Protein AF-0000000072581058 (afdb_homodimer)

Structure (mmCIF, N/CA/C/O backbone):
data_AF-0000000072581058-model_v1
#
loop_
_entity.id
_entity.type
_entity.pdbx_description
1 polymer 'Abi-like protein'
#
loop_
_atom_site.group_PDB
_atom_site.id
_atom_site.type_symbol
_atom_site.label_atom_id
_atom_site.label_alt_id
_atom_site.label_comp_id
_atom_site.label_asym_id
_atom_site.label_entity_id
_atom_site.label_seq_id
_atom_site.pdbx_PDB_ins_code
_atom_site.Cartn_x
_atom_site.Cartn_y
_atom_site.Cartn_z
_atom_site.occupancy
_atom_site.B_iso_or_equiv
_atom_site.auth_seq_id
_atom_site.auth_comp_id
_atom_site.auth_asym_id
_atom_site.auth_atom_id
_atom_site.pdbx_PDB_model_num
ATOM 1 N N . MET A 1 1 ? 31.156 -28.547 -23.688 1 26.92 1 MET A N 1
ATOM 2 C CA . MET A 1 1 ? 30.922 -27.188 -23.188 1 26.92 1 MET A CA 1
ATOM 3 C C . MET A 1 1 ? 29.469 -26.781 -23.406 1 26.92 1 MET A C 1
ATOM 5 O O . MET A 1 1 ? 29.078 -26.438 -24.531 1 26.92 1 MET A O 1
ATOM 9 N N . ARG A 1 2 ? 28.469 -27.562 -23.031 1 32.19 2 ARG A N 1
ATOM 10 C CA . ARG A 1 2 ? 27.078 -27.562 -23.469 1 32.19 2 ARG A CA 1
ATOM 11 C C . ARG A 1 2 ? 26.453 -26.188 -23.297 1 32.19 2 ARG A C 1
ATOM 13 O O . ARG A 1 2 ? 26.562 -25.578 -22.219 1 32.19 2 ARG A O 1
ATOM 20 N N . HIS A 1 3 ? 26.469 -25.297 -24.266 1 32.03 3 HIS A N 1
ATOM 21 C CA . HIS A 1 3 ? 25.812 -24 -24.344 1 32.03 3 HIS A CA 1
ATOM 22 C C . HIS A 1 3 ? 24.406 -24.062 -23.766 1 32.03 3 HIS A C 1
ATOM 24 O O . HIS A 1 3 ? 23.531 -24.719 -24.328 1 32.03 3 HIS A O 1
ATOM 30 N N . THR A 1 4 ? 24.188 -24.328 -22.516 1 34.88 4 THR A N 1
ATOM 31 C CA . THR A 1 4 ? 22.844 -24.344 -21.938 1 34.88 4 THR A CA 1
ATOM 32 C C . THR A 1 4 ? 21.969 -23.25 -22.562 1 34.88 4 THR A C 1
ATOM 34 O O . THR A 1 4 ? 22.344 -22.078 -22.562 1 34.88 4 THR A O 1
ATOM 37 N N . ASN A 1 5 ? 21.438 -23.406 -23.75 1 36.16 5 ASN A N 1
ATOM 38 C CA . ASN A 1 5 ? 20.516 -22.562 -24.484 1 36.16 5 ASN A CA 1
ATOM 39 C C . ASN A 1 5 ? 19.656 -21.719 -23.547 1 36.16 5 ASN A C 1
ATOM 41 O O . ASN A 1 5 ? 18.875 -22.25 -22.766 1 36.16 5 ASN A O 1
ATOM 45 N N . SER A 1 6 ? 20.125 -20.781 -22.812 1 42.47 6 SER A N 1
ATOM 46 C CA . SER A 1 6 ? 19.438 -19.75 -22.047 1 42.47 6 SER A CA 1
ATOM 47 C C . SER A 1 6 ? 18.047 -19.469 -22.625 1 42.47 6 SER A C 1
ATOM 49 O O . SER A 1 6 ? 17.922 -18.875 -23.703 1 42.47 6 SER A O 1
ATOM 51 N N . VAL A 1 7 ? 17.297 -20.531 -23 1 48.22 7 VAL A N 1
ATOM 52 C CA . VAL A 1 7 ? 15.938 -20.516 -23.547 1 48.22 7 VAL A CA 1
ATOM 53 C C . VAL A 1 7 ? 15.227 -19.234 -23.109 1 48.22 7 VAL A C 1
ATOM 55 O O . VAL A 1 7 ? 15.266 -18.859 -21.938 1 48.22 7 VAL A O 1
ATOM 58 N N . ASP A 1 8 ? 15.008 -18.281 -24.016 1 64.06 8 ASP A N 1
ATOM 59 C CA . ASP A 1 8 ? 14.312 -17 -23.984 1 64.06 8 ASP A CA 1
ATOM 60 C C . ASP A 1 8 ? 12.969 -17.109 -23.266 1 64.06 8 ASP A C 1
ATOM 62 O O . ASP A 1 8 ? 12.008 -17.656 -23.844 1 64.06 8 ASP A O 1
ATOM 66 N N . ASN A 1 9 ? 12.953 -17.359 -22 1 86.5 9 ASN A N 1
ATOM 67 C CA . ASN A 1 9 ? 11.766 -17.641 -21.188 1 86.5 9 ASN A CA 1
ATOM 68 C C . ASN A 1 9 ? 10.93 -16.391 -20.969 1 86.5 9 ASN A C 1
ATOM 70 O O . ASN A 1 9 ? 10.133 -16.328 -20.031 1 86.5 9 ASN A O 1
ATOM 74 N N . ARG A 1 10 ? 11.094 -15.5 -21.953 1 91.62 10 ARG A N 1
ATOM 75 C CA . ARG A 1 10 ? 10.383 -14.234 -21.828 1 91.62 10 ARG A CA 1
ATOM 76 C C . ARG A 1 10 ? 8.875 -14.438 -21.984 1 91.62 10 ARG A C 1
ATOM 78 O O . ARG A 1 10 ? 8.086 -13.812 -21.281 1 91.62 10 ARG A O 1
ATOM 85 N N . ASP A 1 11 ? 8.594 -15.336 -22.828 1 93.38 11 ASP A N 1
ATOM 86 C CA . ASP A 1 11 ? 7.18 -15.625 -23.016 1 93.38 11 ASP A CA 1
ATOM 87 C C . ASP A 1 11 ? 6.551 -16.156 -21.719 1 93.38 11 ASP A C 1
ATOM 89 O O . ASP A 1 11 ? 5.465 -15.719 -21.344 1 93.38 11 ASP A O 1
ATOM 93 N N . PHE A 1 12 ? 7.305 -16.984 -21.172 1 94.44 12 PHE A N 1
ATOM 94 C CA . PHE A 1 12 ? 6.797 -17.594 -19.953 1 94.44 12 PHE A CA 1
ATOM 95 C C . PHE A 1 12 ? 6.652 -16.547 -18.844 1 94.44 12 PHE A C 1
ATOM 97 O O . PHE A 1 12 ? 5.648 -16.531 -18.141 1 94.44 12 PHE A O 1
ATOM 104 N N . ILE A 1 13 ? 7.637 -15.648 -18.703 1 95.81 13 ILE A N 1
ATOM 105 C CA . ILE A 1 13 ? 7.602 -14.594 -17.703 1 95.81 13 ILE A CA 1
ATOM 106 C C . ILE A 1 13 ? 6.422 -13.664 -17.969 1 95.81 13 ILE A C 1
ATOM 108 O O . ILE A 1 13 ? 5.652 -13.352 -17.062 1 95.81 13 ILE A O 1
ATOM 112 N N . ILE A 1 14 ? 6.266 -13.289 -19.172 1 96.38 14 ILE A N 1
ATOM 113 C CA . ILE A 1 14 ? 5.195 -12.383 -19.562 1 96.38 14 ILE A CA 1
ATOM 114 C C . ILE A 1 14 ? 3.842 -13.031 -19.297 1 96.38 14 ILE A C 1
ATOM 116 O O . ILE A 1 14 ? 2.941 -12.391 -18.734 1 96.38 14 ILE A O 1
ATOM 120 N N . ASP A 1 15 ? 3.725 -14.281 -19.609 1 95.12 15 ASP A N 1
ATOM 121 C CA . ASP A 1 15 ? 2.48 -15.008 -19.375 1 95.12 15 ASP A CA 1
ATOM 122 C C . ASP A 1 15 ? 2.184 -15.109 -17.875 1 95.12 15 ASP A C 1
ATOM 124 O O . ASP A 1 15 ? 1.026 -15.031 -17.453 1 95.12 15 ASP A O 1
ATOM 128 N N . SER A 1 16 ? 3.25 -15.305 -17.109 1 96.5 16 SER A N 1
ATOM 129 C CA . SER A 1 16 ? 3.092 -15.438 -15.664 1 96.5 16 SER A CA 1
ATOM 130 C C . SER A 1 16 ? 2.674 -14.117 -15.023 1 96.5 16 SER A C 1
ATOM 132 O O . SER A 1 16 ? 1.999 -14.109 -13.992 1 96.5 16 SER A O 1
ATOM 134 N N . LEU A 1 17 ? 3.053 -13 -15.594 1 95.62 17 LEU A N 1
ATOM 135 C CA . LEU A 1 17 ? 2.654 -11.68 -15.117 1 95.62 17 LEU A CA 1
ATOM 136 C C . LEU A 1 17 ? 1.229 -11.352 -15.547 1 95.62 17 LEU A C 1
ATOM 138 O O . LEU A 1 17 ? 0.526 -10.602 -14.867 1 95.62 17 LEU A O 1
ATOM 142 N N . GLY A 1 18 ? 0.875 -11.938 -16.641 1 93.38 18 GLY A N 1
ATOM 143 C CA . GLY A 1 18 ? -0.487 -11.766 -17.125 1 93.38 18 GLY A CA 1
ATOM 144 C C . GLY A 1 18 ? -0.589 -10.812 -18.297 1 93.38 18 GLY A C 1
ATOM 145 O O . GLY A 1 18 ? 0.103 -9.797 -18.344 1 93.38 18 GLY A O 1
ATOM 146 N N . ALA A 1 19 ? -1.51 -11.109 -19.156 1 89.81 19 ALA A N 1
ATOM 147 C CA . ALA A 1 19 ? -1.668 -10.359 -20.406 1 89.81 19 ALA A CA 1
ATOM 148 C C . ALA A 1 19 ? -2.102 -8.922 -20.125 1 89.81 19 ALA A C 1
ATOM 150 O O . ALA A 1 19 ? -1.534 -7.98 -20.688 1 89.81 19 ALA A O 1
ATOM 151 N N . ALA A 1 20 ? -3.059 -8.758 -19.312 1 87.5 20 ALA A N 1
ATOM 152 C CA . ALA A 1 20 ? -3.592 -7.426 -19.016 1 87.5 20 ALA A CA 1
ATOM 153 C C . ALA A 1 20 ? -2.51 -6.516 -18.438 1 87.5 20 ALA A C 1
ATOM 155 O O . ALA A 1 20 ? -2.436 -5.336 -18.781 1 87.5 20 ALA A O 1
ATOM 156 N N . ARG A 1 21 ? -1.708 -7.055 -17.641 1 90.62 21 ARG A N 1
ATOM 157 C CA . ARG A 1 21 ? -0.654 -6.289 -16.984 1 90.62 21 ARG A CA 1
ATOM 158 C C . ARG A 1 21 ? 0.451 -5.922 -17.969 1 90.62 21 ARG A C 1
ATOM 160 O O . ARG A 1 21 ? 1 -4.82 -17.906 1 90.62 21 ARG A O 1
ATOM 167 N N . MET A 1 22 ? 0.776 -6.832 -18.875 1 94.88 22 MET A N 1
ATOM 168 C CA . MET A 1 22 ? 1.931 -6.633 -19.75 1 94.88 22 MET A CA 1
ATOM 169 C C . MET A 1 22 ? 1.526 -5.922 -21.031 1 94.88 22 MET A C 1
ATOM 171 O O . MET A 1 22 ? 2.381 -5.43 -21.766 1 94.88 22 MET A O 1
ATOM 175 N N . GLU A 1 23 ? 0.244 -5.82 -21.234 1 93.62 23 GLU A N 1
ATOM 176 C CA . GLU A 1 23 ? -0.26 -5.262 -22.5 1 93.62 23 GLU A CA 1
ATOM 177 C C . GLU A 1 23 ? 0.266 -3.85 -22.719 1 93.62 23 GLU A C 1
ATOM 179 O O . GLU A 1 23 ? 0.777 -3.537 -23.797 1 93.62 23 GLU A O 1
ATOM 184 N N . PRO A 1 24 ? 0.223 -2.904 -21.766 1 93.12 24 PRO A N 1
ATOM 185 C CA . PRO A 1 24 ? 0.725 -1.553 -22.016 1 93.12 24 PRO A CA 1
ATOM 186 C C . PRO A 1 24 ? 2.209 -1.533 -22.391 1 93.12 24 PRO A C 1
ATOM 188 O O . PRO A 1 24 ? 2.635 -0.725 -23.219 1 93.12 24 PRO A O 1
ATOM 191 N N . TYR A 1 25 ? 2.949 -2.406 -21.844 1 96.5 25 TYR A N 1
ATOM 192 C CA . TYR A 1 25 ? 4.383 -2.455 -22.094 1 96.5 25 TYR A CA 1
ATOM 193 C C . TYR A 1 25 ? 4.668 -3.066 -23.469 1 96.5 25 TYR A C 1
ATOM 195 O O . TYR A 1 25 ? 5.555 -2.602 -24.188 1 96.5 25 TYR A O 1
ATOM 203 N N . LEU A 1 26 ? 3.91 -4.098 -23.797 1 96.75 26 LEU A N 1
ATOM 204 C CA . LEU A 1 26 ? 4.035 -4.691 -25.125 1 96.75 26 LEU A CA 1
ATOM 205 C C . LEU A 1 26 ? 3.625 -3.697 -26.203 1 96.75 26 LEU A C 1
ATOM 207 O O . LEU A 1 26 ? 4.293 -3.586 -27.234 1 96.75 26 LEU A O 1
ATOM 211 N N . ARG A 1 27 ? 2.609 -2.982 -25.906 1 95.44 27 ARG A N 1
ATOM 212 C CA . ARG A 1 27 ? 2.17 -1.962 -26.859 1 95.44 27 ARG A CA 1
ATOM 213 C C . ARG A 1 27 ? 3.229 -0.878 -27.031 1 95.44 27 ARG A C 1
ATOM 215 O O . ARG A 1 27 ? 3.537 -0.473 -28.156 1 95.44 27 ARG A O 1
ATOM 222 N N . ALA A 1 28 ? 3.82 -0.452 -25.969 1 95.81 28 ALA A N 1
ATOM 223 C CA . ALA A 1 28 ? 4.812 0.62 -25.984 1 95.81 28 ALA A CA 1
ATOM 224 C C . ALA A 1 28 ? 6.09 0.177 -26.688 1 95.81 28 ALA A C 1
ATOM 226 O O . ALA A 1 28 ? 6.891 1.012 -27.125 1 95.81 28 ALA A O 1
ATOM 227 N N . THR A 1 29 ? 6.238 -1.121 -26.828 1 97 29 THR A N 1
ATOM 228 C CA . THR A 1 29 ? 7.465 -1.637 -27.422 1 97 29 THR A CA 1
ATOM 229 C C . THR A 1 29 ? 7.164 -2.363 -28.734 1 97 29 THR A C 1
ATOM 231 O O . THR A 1 29 ? 7.984 -3.146 -29.219 1 97 29 THR A O 1
ATOM 234 N N . ASN A 1 30 ? 5.984 -2.213 -29.219 1 96.81 30 ASN A N 1
ATOM 235 C CA . ASN A 1 30 ? 5.543 -2.811 -30.469 1 96.81 30 ASN A CA 1
ATOM 236 C C . ASN A 1 30 ? 5.703 -4.328 -30.453 1 96.81 30 ASN A C 1
ATOM 238 O O . ASN A 1 30 ? 6.199 -4.914 -31.422 1 96.81 30 ASN A O 1
ATOM 242 N N . GLY A 1 31 ? 5.465 -4.863 -29.359 1 95.62 31 GLY A N 1
ATOM 243 C CA . GLY A 1 31 ? 5.41 -6.312 -29.234 1 95.62 31 GLY A CA 1
ATOM 244 C C . GLY A 1 31 ? 6.758 -6.938 -28.938 1 95.62 31 GLY A C 1
ATOM 245 O O . GLY A 1 31 ? 6.867 -8.156 -28.812 1 95.62 31 GLY A O 1
ATOM 246 N N . HIS A 1 32 ? 7.797 -6.133 -28.844 1 96.56 32 HIS A N 1
ATOM 247 C CA . HIS A 1 32 ? 9.117 -6.668 -28.531 1 96.56 32 HIS A CA 1
ATOM 248 C C . HIS A 1 32 ? 9.195 -7.105 -27.062 1 96.56 32 HIS A C 1
ATOM 250 O O . HIS A 1 32 ? 9.312 -6.266 -26.172 1 96.56 32 HIS A O 1
ATOM 256 N N . LYS A 1 33 ? 9.258 -8.352 -26.797 1 95.81 33 LYS A N 1
ATOM 257 C CA . LYS A 1 33 ? 9.078 -8.938 -25.469 1 95.81 33 LYS A CA 1
ATOM 258 C C . LYS A 1 33 ? 10.219 -8.547 -24.531 1 95.81 33 LYS A C 1
ATOM 260 O O . LYS A 1 33 ? 9.992 -8.219 -23.359 1 95.81 33 LYS A O 1
ATOM 265 N N . LYS A 1 34 ? 11.461 -8.594 -25.016 1 94.94 34 LYS A N 1
ATOM 266 C CA . LYS A 1 34 ? 12.602 -8.211 -24.188 1 94.94 34 LYS A CA 1
ATOM 267 C C . LYS A 1 34 ? 12.5 -6.754 -23.766 1 94.94 34 LYS A C 1
ATOM 269 O O . LYS A 1 34 ? 12.703 -6.43 -22.594 1 94.94 34 LYS A O 1
ATOM 274 N N . GLN A 1 35 ? 12.125 -5.902 -24.656 1 96.75 35 GLN A N 1
ATOM 275 C CA . GLN A 1 35 ? 11.984 -4.484 -24.344 1 96.75 35 GLN A CA 1
ATOM 276 C C . GLN A 1 35 ? 10.805 -4.238 -23.422 1 96.75 35 GLN A C 1
ATOM 278 O O . GLN A 1 35 ? 10.875 -3.381 -22.531 1 96.75 35 GLN A O 1
ATOM 283 N N . ALA A 1 36 ? 9.758 -5.016 -23.594 1 96.88 36 ALA A N 1
ATOM 284 C CA . ALA A 1 36 ? 8.586 -4.883 -22.734 1 96.88 36 ALA A CA 1
ATOM 285 C C . ALA A 1 36 ? 8.914 -5.246 -21.297 1 96.88 36 ALA A C 1
ATOM 287 O O . ALA A 1 36 ? 8.516 -4.543 -20.359 1 96.88 36 ALA A O 1
ATOM 288 N N . LEU A 1 37 ? 9.68 -6.289 -21.156 1 95.62 37 LEU A N 1
ATOM 289 C CA . LEU A 1 37 ? 10.055 -6.719 -19.812 1 95.62 37 LEU A CA 1
ATOM 290 C C . LEU A 1 37 ? 11 -5.711 -19.172 1 95.62 37 LEU A C 1
ATOM 292 O O . LEU A 1 37 ? 10.898 -5.441 -17.969 1 95.62 37 LEU A O 1
ATOM 296 N N . ASN A 1 38 ? 11.898 -5.145 -19.984 1 95.69 38 ASN A N 1
ATOM 297 C CA . ASN A 1 38 ? 12.781 -4.098 -19.469 1 95.69 38 ASN A CA 1
ATOM 298 C C . ASN A 1 38 ? 11.992 -2.861 -19.031 1 95.69 38 ASN A C 1
ATOM 300 O O . ASN A 1 38 ? 12.281 -2.264 -18 1 95.69 38 ASN A O 1
ATOM 304 N N . LEU A 1 39 ? 11.055 -2.566 -19.844 1 96.62 39 LEU A N 1
ATOM 305 C CA . LEU A 1 39 ? 10.203 -1.419 -19.531 1 96.62 39 LEU A CA 1
ATOM 306 C C . LEU A 1 39 ? 9.367 -1.677 -18.297 1 96.62 39 LEU A C 1
ATOM 308 O O . LEU A 1 39 ? 9.18 -0.779 -17.469 1 96.62 39 LEU A O 1
ATOM 312 N N . TYR A 1 40 ? 8.883 -2.842 -18.156 1 96.25 40 TYR A N 1
ATOM 313 C CA . TYR A 1 40 ? 8.133 -3.236 -16.969 1 96.25 40 TYR A CA 1
ATOM 314 C C . TYR A 1 40 ? 8.992 -3.137 -15.711 1 96.25 40 TYR A C 1
ATOM 316 O O . TYR A 1 40 ? 8.57 -2.584 -14.695 1 96.25 40 TYR A O 1
ATOM 324 N N . ARG A 1 41 ? 10.172 -3.602 -15.828 1 94 41 ARG A N 1
ATOM 325 C CA . ARG A 1 41 ? 11.117 -3.531 -14.719 1 94 41 ARG A CA 1
ATOM 326 C C . ARG A 1 41 ? 11.375 -2.084 -14.312 1 94 41 ARG A C 1
ATOM 328 O O . ARG A 1 41 ? 11.383 -1.762 -13.117 1 94 41 ARG A O 1
ATOM 335 N N . TRP A 1 42 ? 11.586 -1.301 -15.258 1 95.31 42 TRP A N 1
ATOM 336 C CA . TRP A 1 42 ? 11.773 0.126 -15.016 1 95.31 42 TRP A CA 1
ATOM 337 C C . TRP A 1 42 ? 10.555 0.722 -14.32 1 95.31 42 TRP A C 1
ATOM 339 O O . TRP A 1 42 ? 10.695 1.485 -13.359 1 95.31 42 TRP A O 1
ATOM 349 N N . SER A 1 43 ? 9.414 0.323 -14.773 1 95.25 43 SER A N 1
ATOM 350 C CA . SER A 1 43 ? 8.18 0.853 -14.211 1 95.25 43 SER A CA 1
ATOM 351 C C . SER A 1 43 ? 8.016 0.443 -12.75 1 95.25 43 SER A C 1
ATOM 353 O O . SER A 1 43 ? 7.531 1.226 -11.93 1 95.25 43 SER A O 1
ATOM 355 N N . VAL A 1 44 ? 8.391 -0.712 -12.445 1 93.88 44 VAL A N 1
ATOM 356 C CA . VAL A 1 44 ? 8.32 -1.209 -11.078 1 93.88 44 VAL A CA 1
ATOM 357 C C . VAL A 1 44 ? 9.258 -0.404 -10.188 1 93.88 44 VAL A C 1
ATOM 359 O O . VAL A 1 44 ? 8.891 -0.01 -9.078 1 93.88 44 VAL A O 1
ATOM 362 N N . ARG A 1 45 ? 10.414 -0.146 -10.695 1 92.81 45 ARG A N 1
ATOM 363 C CA . ARG A 1 45 ? 11.383 0.667 -9.961 1 92.81 45 ARG A CA 1
ATOM 364 C C . ARG A 1 45 ? 10.867 2.09 -9.773 1 92.81 45 ARG A C 1
ATOM 366 O O . ARG A 1 45 ? 11.031 2.676 -8.695 1 92.81 45 ARG A O 1
ATOM 373 N N . LEU A 1 46 ? 10.312 2.588 -10.789 1 94.62 46 LEU A N 1
ATOM 374 C CA . LEU A 1 46 ? 9.734 3.926 -10.719 1 94.62 46 LEU A CA 1
ATOM 375 C C . LEU A 1 46 ? 8.633 3.988 -9.672 1 94.62 46 LEU A C 1
ATOM 377 O O . LEU A 1 46 ? 8.578 4.926 -8.875 1 94.62 46 LEU A O 1
ATOM 381 N N . ALA A 1 47 ? 7.773 2.979 -9.688 1 93.88 47 ALA A N 1
ATOM 382 C CA . ALA A 1 47 ? 6.68 2.924 -8.719 1 93.88 47 ALA A CA 1
ATOM 383 C C . ALA A 1 47 ? 7.207 2.918 -7.289 1 93.88 47 ALA A C 1
ATOM 385 O O . ALA A 1 47 ? 6.668 3.605 -6.418 1 93.88 47 ALA A O 1
ATOM 386 N N . ALA A 1 48 ? 8.258 2.205 -7.066 1 91 48 ALA A N 1
ATOM 387 C CA . ALA A 1 48 ? 8.859 2.145 -5.738 1 91 48 ALA A CA 1
ATOM 388 C C . ALA A 1 48 ? 9.406 3.506 -5.324 1 91 48 ALA A C 1
ATOM 390 O O . ALA A 1 48 ? 9.211 3.939 -4.188 1 91 48 ALA A O 1
ATOM 391 N N . SER A 1 49 ? 10.102 4.125 -6.223 1 93 49 SER A N 1
ATOM 392 C CA . SER A 1 49 ? 10.664 5.441 -5.934 1 93 49 SER A CA 1
ATOM 393 C C . SER A 1 49 ? 9.57 6.465 -5.66 1 93 49 SER A C 1
ATOM 395 O O . SER A 1 49 ? 9.703 7.309 -4.773 1 93 49 SER A O 1
ATOM 397 N N . VAL A 1 50 ? 8.531 6.41 -6.438 1 95.12 50 VAL A N 1
ATOM 398 C CA . VAL A 1 50 ? 7.387 7.297 -6.242 1 95.12 50 VAL A CA 1
ATOM 399 C C . VAL A 1 50 ? 6.762 7.039 -4.875 1 95.12 50 VAL A C 1
ATOM 401 O O . VAL A 1 50 ? 6.383 7.98 -4.172 1 95.12 50 VAL A O 1
ATOM 404 N N . GLN A 1 51 ? 6.707 5.848 -4.504 1 91.88 51 GLN A N 1
ATOM 405 C CA . GLN A 1 51 ? 6.129 5.473 -3.215 1 91.88 51 GLN A CA 1
ATOM 406 C C . GLN A 1 51 ? 6.914 6.086 -2.061 1 91.88 51 GLN A C 1
ATOM 408 O O . GLN A 1 51 ? 6.336 6.445 -1.031 1 91.88 51 GLN A O 1
ATOM 413 N N . GLU A 1 52 ? 8.195 6.199 -2.188 1 92.44 52 GLU A N 1
ATOM 414 C CA . GLU A 1 52 ? 9.008 6.836 -1.157 1 92.44 52 GLU A CA 1
ATOM 415 C C . GLU A 1 52 ? 8.562 8.273 -0.908 1 92.44 52 GLU A C 1
ATOM 417 O O . GLU A 1 52 ? 8.352 8.672 0.238 1 92.44 52 GLU A O 1
ATOM 422 N N . VAL A 1 53 ? 8.391 8.945 -1.986 1 95.38 53 VAL A N 1
ATOM 423 C CA . VAL A 1 53 ? 8.016 10.352 -1.895 1 95.38 53 VAL A CA 1
ATOM 424 C C . VAL A 1 53 ? 6.59 10.469 -1.357 1 95.38 53 VAL A C 1
ATOM 426 O O . VAL A 1 53 ? 6.332 11.258 -0.444 1 95.38 53 VAL A O 1
ATOM 429 N N . LEU A 1 54 ? 5.746 9.656 -1.889 1 95.69 54 LEU A N 1
ATOM 430 C CA . LEU A 1 54 ? 4.348 9.719 -1.475 1 95.69 54 LEU A CA 1
ATOM 431 C C . LEU A 1 54 ? 4.195 9.297 -0.018 1 95.69 54 LEU A C 1
ATOM 433 O O . LEU A 1 54 ? 3.387 9.875 0.716 1 95.69 54 LEU A O 1
ATOM 437 N N . GLY A 1 55 ? 4.934 8.258 0.393 1 94.44 55 GLY A N 1
ATOM 438 C CA . GLY A 1 55 ? 4.879 7.816 1.776 1 94.44 55 GLY A CA 1
ATOM 439 C C . GLY A 1 55 ? 5.273 8.898 2.766 1 94.44 55 GLY A C 1
ATOM 440 O O . GLY A 1 55 ? 4.574 9.125 3.754 1 94.44 55 GLY A O 1
ATOM 441 N N . ILE A 1 56 ? 6.297 9.57 2.498 1 96.12 56 ILE A N 1
ATOM 442 C CA . ILE A 1 56 ? 6.758 10.633 3.381 1 96.12 56 ILE A CA 1
ATOM 443 C C . ILE A 1 56 ? 5.77 11.797 3.348 1 96.12 56 ILE A C 1
ATOM 445 O O . ILE A 1 56 ? 5.449 12.383 4.387 1 96.12 56 ILE A O 1
ATOM 449 N N . THR A 1 57 ? 5.316 12.125 2.129 1 97.69 57 THR A N 1
ATOM 450 C CA . THR A 1 57 ? 4.32 13.18 1.983 1 97.69 57 THR A CA 1
ATOM 451 C C . THR A 1 57 ? 3.094 12.883 2.84 1 97.69 57 THR A C 1
ATOM 453 O O . THR A 1 57 ? 2.586 13.773 3.531 1 97.69 57 THR A O 1
ATOM 456 N N . GLU A 1 58 ? 2.691 11.664 2.773 1 96.56 58 GLU A N 1
ATOM 457 C CA . GLU A 1 58 ? 1.525 11.258 3.553 1 96.56 58 GLU A CA 1
ATOM 458 C C . GLU A 1 58 ? 1.771 11.438 5.047 1 96.56 58 GLU A C 1
ATOM 460 O O . GLU A 1 58 ? 0.898 11.922 5.77 1 96.56 58 GLU A O 1
ATOM 465 N N . VAL A 1 59 ? 2.924 11.047 5.52 1 96.44 59 VAL A N 1
ATOM 466 C CA . VAL A 1 59 ? 3.271 11.148 6.934 1 96.44 59 VAL A CA 1
ATOM 467 C C . VAL A 1 59 ? 3.279 12.617 7.359 1 96.44 59 VAL A C 1
ATOM 469 O O . VAL A 1 59 ? 2.707 12.969 8.391 1 96.44 59 VAL A O 1
ATOM 472 N N . LEU A 1 60 ? 3.863 13.461 6.559 1 97.94 60 LEU A N 1
ATOM 473 C CA . LEU A 1 60 ? 3.947 14.883 6.875 1 97.94 60 LEU A CA 1
ATOM 474 C C . LEU A 1 60 ? 2.562 15.523 6.875 1 97.94 60 LEU A C 1
ATOM 476 O O . LEU A 1 60 ? 2.236 16.312 7.77 1 97.94 60 LEU A O 1
ATOM 480 N N . LEU A 1 61 ? 1.759 15.141 5.879 1 98.38 61 LEU A N 1
ATOM 481 C CA . LEU A 1 61 ? 0.396 15.648 5.77 1 98.38 61 LEU A CA 1
ATOM 482 C C . LEU A 1 61 ? -0.438 15.234 6.977 1 98.38 61 LEU A C 1
ATOM 484 O O . LEU A 1 61 ? -1.09 16.078 7.605 1 98.38 61 LEU A O 1
ATOM 488 N N . ARG A 1 62 ? -0.356 13.977 7.242 1 97 62 ARG A N 1
ATOM 489 C CA . ARG A 1 62 ? -1.106 13.406 8.352 1 97 62 ARG A CA 1
ATOM 490 C C . ARG A 1 62 ? -0.767 14.109 9.664 1 97 62 ARG A C 1
ATOM 492 O O . ARG A 1 62 ? -1.663 14.508 10.406 1 97 62 ARG A O 1
ATOM 499 N N . ASN A 1 63 ? 0.478 14.305 9.945 1 97.31 63 ASN A N 1
ATOM 500 C CA . ASN A 1 63 ? 0.903 14.891 11.211 1 97.31 63 ASN A CA 1
ATOM 501 C C . ASN A 1 63 ? 0.544 16.375 11.289 1 97.31 63 ASN A C 1
ATOM 503 O O . ASN A 1 63 ? 0.198 16.875 12.352 1 97.31 63 ASN A O 1
ATOM 507 N N . ALA A 1 64 ? 0.658 17.047 10.156 1 98.31 64 ALA A N 1
ATOM 508 C CA . ALA A 1 64 ? 0.304 18.453 10.125 1 98.31 64 ALA A CA 1
ATOM 509 C C . ALA A 1 64 ? -1.179 18.656 10.422 1 98.31 64 ALA A C 1
ATOM 511 O O . ALA A 1 64 ? -1.544 19.5 11.25 1 98.31 64 ALA A O 1
ATOM 512 N N . ILE A 1 65 ? -2.016 17.859 9.773 1 98.44 65 ILE A N 1
ATOM 513 C CA . ILE A 1 65 ? -3.455 18 9.961 1 98.44 65 ILE A CA 1
ATOM 514 C C . ILE A 1 65 ? -3.85 17.5 11.344 1 98.44 65 ILE A C 1
ATOM 516 O O . ILE A 1 65 ? -4.699 18.094 12.008 1 98.44 65 ILE A O 1
ATOM 520 N N . ASP A 1 66 ? -3.242 16.422 11.781 1 97.88 66 ASP A N 1
ATOM 521 C CA . ASP A 1 66 ? -3.518 15.859 13.094 1 97.88 66 ASP A CA 1
ATOM 522 C C . ASP A 1 66 ? -3.309 16.891 14.195 1 97.88 66 ASP A C 1
ATOM 524 O O . ASP A 1 66 ? -4.141 17.031 15.102 1 97.88 66 ASP A O 1
ATOM 528 N N . ARG A 1 67 ? -2.242 17.625 14.156 1 97.19 67 ARG A N 1
ATOM 529 C CA . ARG A 1 67 ? -1.928 18.641 15.156 1 97.19 67 ARG A CA 1
ATOM 530 C C . ARG A 1 67 ? -3.033 19.688 15.234 1 97.19 67 ARG A C 1
ATOM 532 O O . ARG A 1 67 ? -3.49 20.031 16.328 1 97.19 67 ARG A O 1
ATOM 539 N N . GLU A 1 68 ? -3.475 20.125 14.078 1 98.12 68 GLU A N 1
ATOM 540 C CA . GLU A 1 68 ? -4.48 21.188 14.039 1 98.12 68 GLU A CA 1
ATOM 541 C C . GLU A 1 68 ? -5.848 20.672 14.477 1 98.12 68 GLU A C 1
ATOM 543 O O . GLU A 1 68 ? -6.59 21.359 15.172 1 98.12 68 GLU A O 1
ATOM 548 N N . LEU A 1 69 ? -6.191 19.453 14.078 1 97.81 69 LEU A N 1
ATOM 549 C CA . LEU A 1 69 ? -7.465 18.875 14.484 1 97.81 69 LEU A CA 1
ATOM 550 C C . LEU A 1 69 ? -7.496 18.641 15.992 1 97.81 69 LEU A C 1
ATOM 552 O O . LEU A 1 69 ? -8.531 18.828 16.625 1 97.81 69 LEU A O 1
ATOM 556 N N . GLN A 1 70 ? -6.371 18.188 16.531 1 97.44 70 GLN A N 1
ATOM 557 C CA . GLN A 1 70 ? -6.289 17.969 17.969 1 97.44 70 GLN A CA 1
ATOM 558 C C . GLN A 1 70 ? -6.457 19.281 18.734 1 97.44 70 GLN A C 1
ATOM 560 O O . GLN A 1 70 ? -7.184 19.328 19.719 1 97.44 70 GLN A O 1
ATOM 565 N N . GLU A 1 71 ? -5.812 20.312 18.266 1 97.06 71 GLU A N 1
ATOM 566 C CA . GLU A 1 71 ? -5.949 21.625 18.891 1 97.06 71 GLU A CA 1
ATOM 567 C C . GLU A 1 71 ? -7.387 22.125 18.812 1 97.06 71 GLU A C 1
ATOM 569 O O . GLU A 1 71 ? -7.934 22.609 19.797 1 97.06 71 GLU A O 1
ATOM 574 N N . TRP A 1 72 ? -7.93 22.016 17.672 1 97.62 72 TRP A N 1
ATOM 575 C CA . TRP A 1 72 ? -9.312 22.438 17.453 1 97.62 72 TRP A CA 1
ATOM 576 C C . TRP A 1 72 ? -10.266 21.641 18.344 1 97.62 72 TRP A C 1
ATOM 578 O O . TRP A 1 72 ? -11.172 22.203 18.953 1 97.62 72 TRP A O 1
ATOM 588 N N . ASN A 1 73 ? -10.055 20.328 18.359 1 97.62 73 ASN A N 1
ATOM 589 C CA . ASN A 1 73 ? -10.883 19.469 19.203 1 97.62 73 ASN A CA 1
ATOM 590 C C . ASN A 1 73 ? -10.805 19.859 20.672 1 97.62 73 ASN A C 1
ATOM 592 O O . ASN A 1 73 ? -11.828 19.922 21.359 1 97.62 73 ASN A O 1
ATOM 596 N N . ASN A 1 74 ? -9.625 20.141 21.109 1 96.31 74 ASN A N 1
ATOM 597 C CA . ASN A 1 74 ? -9.406 20.562 22.5 1 96.31 74 ASN A CA 1
ATOM 598 C C . ASN A 1 74 ? -10.125 21.875 22.797 1 96.31 74 ASN A C 1
ATOM 600 O O . ASN A 1 74 ? -10.617 22.062 23.922 1 96.31 74 ASN A O 1
ATOM 604 N N . ALA A 1 75 ? -10.188 22.719 21.875 1 96.38 75 ALA A N 1
ATOM 605 C CA . ALA A 1 75 ? -10.805 24.031 22.062 1 96.38 75 ALA A CA 1
ATOM 606 C C . ALA A 1 75 ? -12.328 23.922 22.062 1 96.38 75 ALA A C 1
ATOM 608 O O . ALA A 1 75 ? -13.016 24.812 22.578 1 96.38 75 ALA A O 1
ATOM 609 N N . ASN A 1 76 ? -12.812 22.859 21.531 1 96.25 76 ASN A N 1
ATOM 610 C CA . ASN A 1 76 ? -14.258 22.75 21.359 1 96.25 76 ASN A CA 1
ATOM 611 C C . ASN A 1 76 ? -14.852 21.703 22.281 1 96.25 76 ASN A C 1
ATOM 613 O O . ASN A 1 76 ? -16 21.297 22.125 1 96.25 76 ASN A O 1
ATOM 617 N N . LEU A 1 77 ? -14.023 21.203 23.156 1 94 77 LEU A N 1
ATOM 618 C CA . LEU A 1 77 ? -14.469 20.266 24.188 1 94 77 LEU A CA 1
ATOM 619 C C . LEU A 1 77 ? -14.047 20.734 25.578 1 94 77 LEU A C 1
ATOM 621 O O . LEU A 1 77 ? -13.172 21.594 25.703 1 94 77 LEU A O 1
ATOM 625 N N . PRO A 1 78 ? -14.711 20.281 26.703 1 88 78 PRO A N 1
ATOM 626 C CA . PRO A 1 78 ? -14.375 20.719 28.047 1 88 78 PRO A CA 1
ATOM 627 C C . PRO A 1 78 ? -12.977 20.297 28.484 1 88 78 PRO A C 1
ATOM 629 O O . PRO A 1 78 ? -12.445 20.797 29.484 1 88 78 PRO A O 1
ATOM 632 N N . GLY A 1 79 ? -12.219 19.391 27.734 1 85.25 79 GLY A N 1
ATOM 633 C CA . GLY A 1 79 ? -10.867 18.953 28.062 1 85.25 79 GLY A CA 1
ATOM 634 C C . GLY A 1 79 ? -10.164 18.281 26.891 1 85.25 79 GLY A C 1
ATOM 635 O O . GLY A 1 79 ? -10.797 17.938 25.891 1 85.25 79 GLY A O 1
ATOM 636 N N . PRO A 1 80 ? -8.828 18.234 27.219 1 87.25 80 PRO A N 1
ATOM 637 C CA . PRO A 1 80 ? -8.062 17.594 26.141 1 87.25 80 PRO A CA 1
ATOM 638 C C . PRO A 1 80 ? -8.406 16.125 25.969 1 87.25 80 PRO A C 1
ATOM 640 O O . PRO A 1 80 ? -8.422 15.367 26.938 1 87.25 80 PRO A O 1
ATOM 643 N N . GLN A 1 81 ? -8.805 15.82 24.781 1 92.88 81 GLN A N 1
ATOM 644 C CA . GLN A 1 81 ? -9.133 14.445 24.406 1 92.88 81 GLN A CA 1
ATOM 645 C C . GLN A 1 81 ? -8.68 14.133 22.984 1 92.88 81 GLN A C 1
ATOM 647 O O . GLN A 1 81 ? -8.672 15.008 22.125 1 92.88 81 GLN A O 1
ATOM 652 N N . SER A 1 82 ? -8.312 12.914 22.812 1 96.25 82 SER A N 1
ATOM 653 C CA . SER A 1 82 ? -7.941 12.477 21.469 1 96.25 82 SER A CA 1
ATOM 654 C C . SER A 1 82 ? -9.148 12.477 20.547 1 96.25 82 SER A C 1
ATOM 656 O O . SER A 1 82 ? -10.18 11.883 20.859 1 96.25 82 SER A O 1
ATOM 658 N N . TRP A 1 83 ? -8.992 13.07 19.406 1 96.88 83 TRP A N 1
ATOM 659 C CA . TRP A 1 83 ? -10.102 13.094 18.469 1 96.88 83 TRP A CA 1
ATOM 660 C C . TRP A 1 83 ? -10.258 11.742 17.781 1 96.88 83 TRP A C 1
ATOM 662 O O . TRP A 1 83 ? -11.242 11.508 17.078 1 96.88 83 TRP A O 1
ATOM 672 N N . LEU A 1 84 ? -9.32 10.828 18.047 1 95.94 84 LEU A N 1
ATOM 673 C CA . LEU A 1 84 ? -9.352 9.508 17.422 1 95.94 84 LEU A CA 1
ATOM 674 C C . LEU A 1 84 ? -9.812 8.445 18.422 1 95.94 84 LEU A C 1
ATOM 676 O O . LEU A 1 84 ? -10.445 7.465 18.047 1 95.94 84 LEU A O 1
ATOM 680 N N . LEU A 1 85 ? -9.508 8.641 19.703 1 95.19 85 LEU A N 1
ATOM 681 C CA . LEU A 1 85 ? -9.773 7.617 20.703 1 95.19 85 LEU A CA 1
ATOM 682 C C . LEU A 1 85 ? -11.094 7.883 21.422 1 95.19 85 LEU A C 1
ATOM 684 O O . LEU A 1 85 ? -11.688 6.965 21.984 1 95.19 85 LEU A O 1
ATOM 688 N N . GLU A 1 86 ? -11.445 9.125 21.422 1 94.5 86 GLU A N 1
ATOM 689 C CA . GLU A 1 86 ? -12.68 9.555 22.078 1 94.5 86 GLU A CA 1
ATOM 690 C C . GLU A 1 86 ? -13.617 10.219 21.078 1 94.5 86 GLU A C 1
ATOM 692 O O . GLU A 1 86 ? -13.273 10.383 19.906 1 94.5 86 GLU A O 1
ATOM 697 N N . LYS A 1 87 ? -14.82 10.539 21.578 1 93.12 87 LYS A N 1
ATOM 698 C CA . LYS A 1 87 ? -15.773 11.234 20.734 1 93.12 87 LYS A CA 1
ATOM 699 C C . LYS A 1 87 ? -15.352 12.672 20.484 1 93.12 87 LYS A C 1
ATOM 701 O O . LYS A 1 87 ? -15.367 13.5 21.406 1 93.12 87 LYS A O 1
ATOM 706 N N . PRO A 1 88 ? -14.977 13.016 19.266 1 96.25 88 PRO A N 1
ATOM 707 C CA . PRO A 1 88 ? -14.531 14.391 19.031 1 96.25 88 PRO A CA 1
ATOM 708 C C . PRO A 1 88 ? -15.688 15.375 18.922 1 96.25 88 PRO A C 1
ATOM 710 O O . PRO A 1 88 ? -16.859 14.969 18.891 1 96.25 88 PRO A O 1
ATOM 713 N N . ALA A 1 89 ? -15.391 16.609 18.906 1 96.31 89 ALA A N 1
ATOM 714 C CA . ALA A 1 89 ? -16.375 17.672 18.781 1 96.31 89 ALA A CA 1
ATOM 715 C C . ALA A 1 89 ? -17.031 17.672 17.406 1 96.31 89 ALA A C 1
ATOM 717 O O . ALA A 1 89 ? -16.422 17.266 16.422 1 96.31 89 ALA A O 1
ATOM 718 N N . ALA A 1 90 ? -18.266 18.062 17.344 1 94.75 90 ALA A N 1
ATOM 719 C CA . ALA A 1 90 ? -18.906 18.297 16.062 1 94.75 90 ALA A CA 1
ATOM 720 C C . ALA A 1 90 ? -18.281 19.5 15.352 1 94.75 90 ALA A C 1
ATOM 722 O O . ALA A 1 90 ? -17.891 20.469 16 1 94.75 90 ALA A O 1
ATOM 723 N N . PRO A 1 91 ? -18.172 19.375 14.062 1 95.88 91 PRO A N 1
ATOM 724 C CA . PRO A 1 91 ? -18.75 18.375 13.164 1 95.88 91 PRO A CA 1
ATOM 725 C C . PRO A 1 91 ? -17.781 17.25 12.836 1 95.88 91 PRO A C 1
ATOM 727 O O . PRO A 1 91 ? -18.078 16.391 12.008 1 95.88 91 PRO A O 1
ATOM 730 N N . LEU A 1 92 ? -16.609 17.281 13.492 1 95.81 92 LEU A N 1
ATOM 731 C CA . LEU A 1 92 ? -15.586 16.297 13.203 1 95.81 92 LEU A CA 1
ATOM 732 C C . LEU A 1 92 ? -16.109 14.883 13.438 1 95.81 92 LEU A C 1
ATOM 734 O O . LEU A 1 92 ? -15.875 13.984 12.625 1 95.81 92 LEU A O 1
ATOM 738 N N . ARG A 1 93 ? -16.812 14.711 14.453 1 94.69 93 ARG A N 1
ATOM 739 C CA . ARG A 1 93 ? -17.328 13.398 14.836 1 94.69 93 ARG A CA 1
ATOM 740 C C . ARG A 1 93 ? -18.141 12.773 13.703 1 94.69 93 ARG A C 1
ATOM 742 O O . ARG A 1 93 ? -17.953 11.594 13.383 1 94.69 93 ARG A O 1
ATOM 749 N N . GLY A 1 94 ? -18.984 13.492 13.094 1 93.5 94 GLY A N 1
ATOM 750 C CA . GLY A 1 94 ? -19.828 12.984 12.016 1 93.5 94 GLY A CA 1
ATOM 751 C C . GLY A 1 94 ? -19.062 12.711 10.742 1 93.5 94 GLY A C 1
ATOM 752 O O . GLY A 1 94 ? -19.453 11.836 9.953 1 93.5 94 GLY A O 1
ATOM 753 N N . LEU A 1 95 ? -17.969 13.375 10.555 1 93.19 95 LEU A N 1
ATOM 754 C CA . LEU A 1 95 ? -17.219 13.289 9.312 1 93.19 95 LEU A CA 1
ATOM 755 C C . LEU A 1 95 ? -16.281 12.086 9.328 1 93.19 95 LEU A C 1
ATOM 757 O O . LEU A 1 95 ? -15.922 11.57 8.266 1 93.19 95 LEU A O 1
ATOM 761 N N . ILE A 1 96 ? -15.953 11.547 10.516 1 93.12 96 ILE A N 1
ATOM 762 C CA . ILE A 1 96 ? -14.797 10.656 10.547 1 93.12 96 ILE A CA 1
ATOM 763 C C . ILE A 1 96 ? -15.219 9.297 11.102 1 93.12 96 ILE A C 1
ATOM 765 O O . ILE A 1 96 ? -14.414 8.359 11.125 1 93.12 96 ILE A O 1
ATOM 769 N N . LYS A 1 97 ? -16.391 9.07 11.531 1 91.56 97 LYS A N 1
ATOM 770 C CA . LYS A 1 97 ? -16.828 7.934 12.336 1 91.56 97 LYS A CA 1
ATOM 771 C C . LYS A 1 97 ? -16.406 6.613 11.688 1 91.56 97 LYS A C 1
ATOM 773 O O . LYS A 1 97 ? -15.719 5.805 12.312 1 91.56 97 LYS A O 1
ATOM 778 N N . ASN A 1 98 ? -16.766 6.441 10.492 1 90.44 98 ASN A N 1
ATOM 779 C CA . ASN A 1 98 ? -16.484 5.176 9.82 1 90.44 98 ASN A CA 1
ATOM 780 C C . ASN A 1 98 ? -14.992 4.965 9.625 1 90.44 98 ASN A C 1
ATOM 782 O O . ASN A 1 98 ? -14.484 3.857 9.812 1 90.44 98 ASN A O 1
ATOM 786 N N . ASN A 1 99 ? -14.297 5.996 9.297 1 91.5 99 ASN A N 1
ATOM 787 C CA . ASN A 1 99 ? -12.867 5.91 9.055 1 91.5 99 ASN A CA 1
ATOM 788 C C . ASN A 1 99 ? -12.102 5.582 10.336 1 91.5 99 ASN A C 1
ATOM 790 O O . ASN A 1 99 ? -11.18 4.762 10.328 1 91.5 99 ASN A O 1
ATOM 794 N N . VAL A 1 100 ? -12.516 6.199 11.406 1 92.62 100 VAL A N 1
ATOM 795 C CA . VAL A 1 100 ? -11.844 5.98 12.688 1 92.62 100 VAL A CA 1
ATOM 796 C C . VAL A 1 100 ? -12.141 4.57 13.188 1 92.62 100 VAL A C 1
ATOM 798 O O . VAL A 1 100 ? -11.25 3.9 13.727 1 92.62 100 VAL A O 1
ATOM 801 N N . HIS A 1 101 ? -13.352 4.172 13 1 93 101 HIS A N 1
ATOM 802 C CA . HIS A 1 101 ? -13.703 2.807 13.383 1 93 101 HIS A CA 1
ATOM 803 C C . HIS A 1 101 ? -12.812 1.792 12.672 1 93 101 HIS A C 1
ATOM 805 O O . HIS A 1 101 ? -12.227 0.916 13.312 1 93 101 HIS A O 1
ATOM 811 N N . LYS A 1 102 ? -12.648 1.916 11.43 1 89.81 102 LYS A N 1
ATOM 812 C CA . LYS A 1 102 ? -11.828 1.002 10.648 1 89.81 102 LYS A CA 1
ATOM 813 C C . LYS A 1 102 ? -10.359 1.089 11.055 1 89.81 102 LYS A C 1
ATOM 815 O O . LYS A 1 102 ? -9.68 0.066 11.18 1 89.81 102 LYS A O 1
ATOM 820 N N . ALA A 1 103 ? -9.859 2.299 11.234 1 92.31 103 ALA A N 1
ATOM 821 C CA . ALA A 1 103 ? -8.477 2.494 11.656 1 92.31 103 ALA A CA 1
ATOM 822 C C . ALA A 1 103 ? -8.219 1.86 13.016 1 92.31 103 ALA A C 1
ATOM 824 O O . ALA A 1 103 ? -7.164 1.268 13.242 1 92.31 103 ALA A O 1
ATOM 825 N N . THR A 1 104 ? -9.211 1.99 13.898 1 92.75 104 THR A N 1
ATOM 826 C CA . THR A 1 104 ? -9.094 1.411 15.234 1 92.75 104 THR A CA 1
ATOM 827 C C . THR A 1 104 ? -9.039 -0.112 15.156 1 92.75 104 THR A C 1
ATOM 829 O O . THR A 1 104 ? -8.234 -0.746 15.844 1 92.75 104 THR A O 1
ATOM 832 N N . GLU A 1 105 ? -9.828 -0.645 14.336 1 88.81 105 GLU A N 1
ATOM 833 C CA . GLU A 1 105 ? -9.812 -2.092 14.141 1 88.81 105 GLU A CA 1
ATOM 834 C C . GLU A 1 105 ? -8.453 -2.568 13.641 1 88.81 105 GLU A C 1
ATOM 836 O O . GLU A 1 105 ? -7.91 -3.555 14.141 1 88.81 105 GLU A O 1
ATOM 841 N N . ARG A 1 106 ? -7.938 -1.917 12.703 1 84.12 106 ARG A N 1
ATOM 842 C CA . ARG A 1 106 ? -6.629 -2.262 12.148 1 84.12 106 ARG A CA 1
ATOM 843 C C . ARG A 1 106 ? -5.535 -2.129 13.203 1 84.12 106 ARG A C 1
ATOM 845 O O . ARG A 1 106 ? -4.633 -2.963 13.281 1 84.12 106 ARG A O 1
ATOM 852 N N . ALA A 1 107 ? -5.629 -1.062 13.93 1 87.88 107 ALA A N 1
ATOM 853 C CA . ALA A 1 107 ? -4.648 -0.829 14.984 1 87.88 107 ALA A CA 1
ATOM 854 C C . ALA A 1 107 ? -4.699 -1.937 16.031 1 87.88 107 ALA A C 1
ATOM 856 O O . ALA A 1 107 ? -3.658 -2.379 16.531 1 87.88 107 ALA A O 1
ATOM 857 N N . GLU A 1 108 ? -5.891 -2.369 16.359 1 87.62 108 GLU A N 1
ATOM 858 C CA . GLU A 1 108 ? -6.062 -3.455 17.312 1 87.62 108 GLU A CA 1
ATOM 859 C C . GLU A 1 108 ? -5.469 -4.758 16.797 1 87.62 108 GLU A C 1
ATOM 861 O O . GLU A 1 108 ? -4.816 -5.492 17.531 1 87.62 108 GLU A O 1
ATOM 866 N N . GLU A 1 109 ? -5.719 -4.977 15.57 1 77.88 109 GLU A N 1
ATOM 867 C CA . GLU A 1 109 ? -5.148 -6.168 14.945 1 77.88 109 GLU A CA 1
ATOM 868 C C . GLU A 1 109 ? -3.623 -6.133 14.992 1 77.88 109 GLU A C 1
ATOM 870 O O . GLU A 1 109 ? -2.982 -7.145 15.281 1 77.88 109 GLU A O 1
ATOM 875 N N . SER A 1 110 ? -3.104 -5.031 14.688 1 78.44 110 SER A N 1
ATOM 876 C CA . SER A 1 110 ? -1.654 -4.871 14.719 1 78.44 110 SER A CA 1
ATOM 877 C C . SER A 1 110 ? -1.105 -5.043 16.125 1 78.44 110 SER A C 1
ATOM 879 O O . SER A 1 110 ? -0.038 -5.629 16.312 1 78.44 110 SER A O 1
ATOM 881 N N . ARG A 1 111 ? -1.841 -4.574 17.062 1 80.62 111 ARG A N 1
ATOM 882 C CA . ARG A 1 111 ? -1.439 -4.695 18.469 1 80.62 111 ARG A CA 1
ATOM 883 C C . ARG A 1 111 ? -1.39 -6.156 18.891 1 80.62 111 ARG A C 1
ATOM 885 O O . ARG A 1 111 ? -0.469 -6.566 19.609 1 80.62 111 ARG A O 1
ATOM 892 N N . THR A 1 112 ? -2.285 -6.91 18.484 1 75.81 112 THR A N 1
ATOM 893 C CA . THR A 1 112 ? -2.367 -8.312 18.875 1 75.81 112 THR A CA 1
ATOM 894 C C . THR A 1 112 ? -1.232 -9.117 18.25 1 75.81 112 THR A C 1
ATOM 896 O O . THR A 1 112 ? -0.879 -10.188 18.734 1 75.81 112 THR A O 1
ATOM 899 N N . GLN A 1 113 ? -0.748 -8.617 17.203 1 70.06 113 GLN A N 1
ATOM 900 C CA . GLN A 1 113 ? 0.318 -9.312 16.484 1 70.06 113 GLN A CA 1
ATOM 901 C C . GLN A 1 113 ? 1.689 -8.93 17.047 1 70.06 113 GLN A C 1
ATOM 903 O O . GLN A 1 113 ? 2.707 -9.5 16.641 1 70.06 113 GLN A O 1
ATOM 908 N N . ARG A 1 114 ? 1.646 -8 17.922 1 69.62 114 ARG A N 1
ATOM 909 C CA . ARG A 1 114 ? 2.914 -7.605 18.516 1 69.62 114 ARG A CA 1
ATOM 910 C C . ARG A 1 114 ? 3.568 -8.781 19.234 1 69.62 114 ARG A C 1
ATOM 912 O O . ARG A 1 114 ? 2.891 -9.547 19.922 1 69.62 114 ARG A O 1
ATOM 919 N N . LYS A 1 115 ? 4.84 -9.062 18.781 1 65.06 115 LYS A N 1
ATOM 920 C CA . LYS A 1 115 ? 5.586 -10.172 19.359 1 65.06 115 LYS A CA 1
ATOM 921 C C . LYS A 1 115 ? 5.734 -10.008 20.859 1 65.06 115 LYS A C 1
ATOM 923 O O . LYS A 1 115 ? 5.578 -8.906 21.391 1 65.06 115 LYS A O 1
ATOM 928 N N . GLU A 1 116 ? 6.082 -11.203 21.422 1 66.38 116 GLU A N 1
ATOM 929 C CA . GLU A 1 116 ? 6.43 -11.203 22.844 1 66.38 116 GLU A CA 1
ATOM 930 C C . GLU A 1 116 ? 7.652 -10.328 23.109 1 66.38 116 GLU A C 1
ATOM 932 O O . GLU A 1 116 ? 8.602 -10.328 22.328 1 66.38 116 GLU A O 1
ATOM 937 N N . GLY A 1 117 ? 7.465 -9.242 23.953 1 61.34 117 GLY A N 1
ATOM 938 C CA . GLY A 1 117 ? 8.602 -8.398 24.281 1 61.34 117 GLY A CA 1
ATOM 939 C C . GLY A 1 117 ? 8.469 -6.984 23.766 1 61.34 117 GLY A C 1
ATOM 940 O O . GLY A 1 117 ? 9.289 -6.121 24.078 1 61.34 117 GLY A O 1
ATOM 941 N N . HIS A 1 118 ? 7.496 -6.91 22.844 1 67.94 118 HIS A N 1
ATOM 942 C CA . HIS A 1 118 ? 7.281 -5.535 22.406 1 67.94 118 HIS A CA 1
ATOM 943 C C . HIS A 1 118 ? 7.023 -4.605 23.578 1 67.94 118 HIS A C 1
ATOM 945 O O . HIS A 1 118 ? 6.242 -4.934 24.469 1 67.94 118 HIS A O 1
ATOM 951 N N . PRO A 1 119 ? 7.781 -3.512 23.609 1 63.66 119 PRO A N 1
ATOM 952 C CA . PRO A 1 119 ? 7.668 -2.623 24.766 1 63.66 119 PRO A CA 1
ATOM 953 C C . PRO A 1 119 ? 6.227 -2.193 25.031 1 63.66 119 PRO A C 1
ATOM 955 O O . PRO A 1 119 ? 5.875 -1.884 26.172 1 63.66 119 PRO A O 1
ATOM 958 N N . ARG A 1 120 ? 5.441 -2.24 24.047 1 67.06 120 ARG A N 1
ATOM 959 C CA . ARG A 1 120 ? 4.07 -1.783 24.234 1 67.06 120 ARG A CA 1
ATOM 960 C C . ARG A 1 120 ? 3.082 -2.932 24.062 1 67.06 120 ARG A C 1
ATOM 962 O O . ARG A 1 120 ? 1.942 -2.721 23.641 1 67.06 120 ARG A O 1
ATOM 969 N N . ARG A 1 121 ? 3.455 -4.086 24.234 1 69.38 121 ARG A N 1
ATOM 970 C CA . ARG A 1 121 ? 2.611 -5.254 24 1 69.38 121 ARG A CA 1
ATOM 971 C C . ARG A 1 121 ? 1.35 -5.195 24.859 1 69.38 121 ARG A C 1
ATOM 973 O O . ARG A 1 121 ? 0.253 -5.484 24.375 1 69.38 121 ARG A O 1
ATOM 980 N N . SER A 1 122 ? 1.452 -4.684 25.984 1 73.38 122 SER A N 1
ATOM 981 C CA . SER A 1 122 ? 0.306 -4.73 26.891 1 73.38 122 SER A CA 1
ATOM 982 C C . SER A 1 122 ? -0.344 -3.357 27.031 1 73.38 122 SER A C 1
ATOM 984 O O . SER A 1 122 ? -1.325 -3.201 27.766 1 73.38 122 SER A O 1
ATOM 986 N N . GLU A 1 123 ? 0.178 -2.461 26.375 1 81.88 123 GLU A N 1
ATOM 987 C CA . GLU A 1 123 ? -0.367 -1.111 26.5 1 81.88 123 GLU A CA 1
ATOM 988 C C . GLU A 1 123 ? -1.595 -0.935 25.609 1 81.88 123 GLU A C 1
ATOM 990 O O . GLU A 1 123 ? -1.679 -1.531 24.531 1 81.88 123 GLU A O 1
ATOM 995 N N . PRO A 1 124 ? -2.551 -0.156 26.109 1 87.38 124 PRO A N 1
ATOM 996 C CA . PRO A 1 124 ? -3.701 0.171 25.266 1 87.38 124 PRO A CA 1
ATOM 997 C C . PRO A 1 124 ? -3.305 0.942 24 1 87.38 124 PRO A C 1
ATOM 999 O O . PRO A 1 124 ? -2.182 1.44 23.906 1 87.38 124 PRO A O 1
ATOM 1002 N N . LEU A 1 125 ? -4.25 0.95 23.078 1 90.38 125 LEU A N 1
ATOM 1003 C CA . LEU A 1 125 ? -4.016 1.727 21.875 1 90.38 125 LEU A CA 1
ATOM 1004 C C . LEU A 1 125 ? -3.777 3.195 22.203 1 90.38 125 LEU A C 1
ATOM 1006 O O . LEU A 1 125 ? -4.48 3.768 23.031 1 90.38 125 LEU A O 1
ATOM 1010 N N . SER A 1 126 ? -2.801 3.738 21.594 1 92.12 126 SER A N 1
ATOM 1011 C CA . SER A 1 126 ? -2.553 5.172 21.703 1 92.12 126 SER A CA 1
ATOM 1012 C C . SER A 1 126 ? -3.117 5.93 20.5 1 92.12 126 SER A C 1
ATOM 1014 O O . SER A 1 126 ? -3.512 5.316 19.516 1 92.12 126 SER A O 1
ATOM 1016 N N . HIS A 1 127 ? -3.211 7.273 20.625 1 94.44 127 HIS A N 1
ATOM 1017 C CA . HIS A 1 127 ? -3.588 8.148 19.531 1 94.44 127 HIS A CA 1
ATOM 1018 C C . HIS A 1 127 ? -2.744 7.871 18.281 1 94.44 127 HIS A C 1
ATOM 1020 O O . HIS A 1 127 ? -3.279 7.719 17.188 1 94.44 127 HIS A O 1
ATOM 1026 N N . ASP A 1 128 ? -1.471 7.676 18.516 1 91 128 ASP A N 1
ATOM 1027 C CA . ASP A 1 128 ? -0.532 7.488 17.406 1 91 128 ASP A CA 1
ATOM 1028 C C . ASP A 1 128 ? -0.733 6.133 16.75 1 91 128 ASP A C 1
ATOM 1030 O O . ASP A 1 128 ? -0.53 5.992 15.531 1 91 128 ASP A O 1
ATOM 1034 N N . ASP A 1 129 ? -1.173 5.152 17.516 1 89.12 129 ASP A N 1
ATOM 1035 C CA . ASP A 1 129 ? -1.47 3.842 16.953 1 89.12 129 ASP A CA 1
ATOM 1036 C C . ASP A 1 129 ? -2.602 3.93 15.93 1 89.12 129 ASP A C 1
ATOM 1038 O O . ASP A 1 129 ? -2.498 3.377 14.836 1 89.12 129 ASP A O 1
ATOM 1042 N N . VA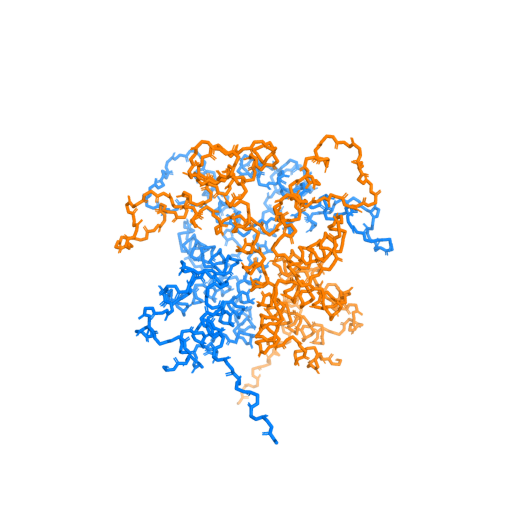L A 1 130 ? -3.625 4.609 16.344 1 93.44 130 VAL A N 1
ATOM 1043 C CA . VAL A 1 130 ? -4.793 4.727 15.469 1 93.44 130 VAL A CA 1
ATOM 1044 C C . VAL A 1 130 ? -4.473 5.645 14.297 1 93.44 130 VAL A C 1
ATOM 1046 O O . VAL A 1 130 ? -4.812 5.336 13.148 1 93.44 130 VAL A O 1
ATOM 1049 N N . LEU A 1 131 ? -3.758 6.742 14.586 1 94.31 131 LEU A N 1
ATOM 1050 C CA . LEU A 1 131 ? -3.385 7.699 13.555 1 94.31 131 LEU A CA 1
ATOM 1051 C C . LEU A 1 131 ? -2.592 7.02 12.438 1 94.31 131 LEU A C 1
ATOM 1053 O O . LEU A 1 131 ? -2.816 7.289 11.258 1 94.31 131 LEU A O 1
ATOM 1057 N N . ALA A 1 132 ? -1.7 6.113 12.789 1 89.12 132 ALA A N 1
ATOM 1058 C CA . ALA A 1 132 ? -0.812 5.453 11.836 1 89.12 132 ALA A CA 1
ATOM 1059 C C . ALA A 1 132 ? -1.593 4.512 10.922 1 89.12 132 ALA A C 1
ATOM 1061 O O . ALA A 1 132 ? -1.085 4.082 9.883 1 89.12 132 ALA A O 1
ATOM 1062 N N . HIS A 1 133 ? -2.846 4.266 11.32 1 90.25 133 HIS A N 1
ATOM 1063 C CA . HIS A 1 133 ? -3.637 3.326 10.531 1 90.25 133 HIS A CA 1
ATOM 1064 C C . HIS A 1 133 ? -4.73 4.047 9.75 1 90.25 133 HIS A C 1
ATOM 1066 O O . HIS A 1 133 ? -5.562 3.406 9.102 1 90.25 133 HIS A O 1
ATOM 1072 N N . ILE A 1 134 ? -4.715 5.363 9.875 1 92.56 134 ILE A N 1
ATOM 1073 C CA . ILE A 1 134 ? -5.586 6.145 9 1 92.56 134 ILE A CA 1
ATOM 1074 C C . ILE A 1 134 ? -5.047 6.129 7.574 1 92.56 134 ILE A C 1
ATOM 1076 O O . ILE A 1 134 ? -3.848 6.324 7.355 1 92.56 134 ILE A O 1
ATOM 1080 N N . MET A 1 135 ? -5.93 5.844 6.598 1 91 135 MET A N 1
ATOM 1081 C C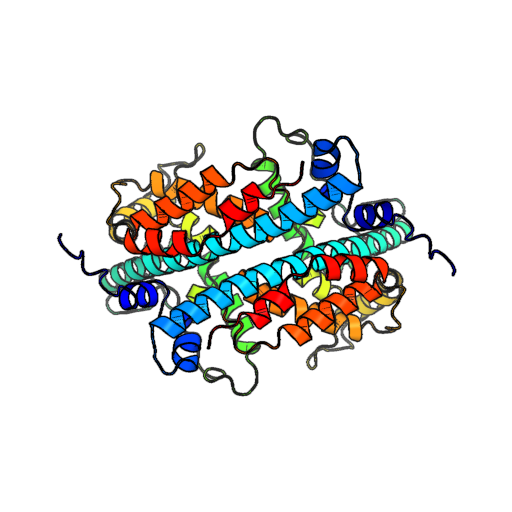A . MET A 1 135 ? -5.52 5.734 5.199 1 91 135 MET A CA 1
ATOM 1082 C C . MET A 1 135 ? -5.32 7.113 4.582 1 91 135 MET A C 1
ATOM 1084 O O . MET A 1 135 ? -5.988 8.07 4.965 1 91 135 MET A O 1
ATOM 1088 N N . PHE A 1 136 ? -4.527 7.129 3.559 1 93.88 136 PHE A N 1
ATOM 1089 C CA . PHE A 1 136 ? -4.227 8.375 2.861 1 93.88 136 PHE A CA 1
ATOM 1090 C C . PHE A 1 136 ? -5.504 9.016 2.328 1 93.88 136 PHE A C 1
ATOM 1092 O O . PHE A 1 136 ? -5.656 10.234 2.377 1 93.88 136 PHE A O 1
ATOM 1099 N N . SER A 1 137 ? -6.477 8.273 1.895 1 92.44 137 SER A N 1
ATOM 1100 C CA . SER A 1 137 ? -7.711 8.766 1.291 1 92.44 137 SER A CA 1
ATOM 1101 C C . SER A 1 137 ? -8.57 9.508 2.312 1 92.44 137 SER A C 1
ATOM 1103 O O . SER A 1 137 ? -9.398 10.344 1.943 1 92.44 137 SER A O 1
ATOM 1105 N N . PHE A 1 138 ? -8.367 9.219 3.598 1 95.31 138 PHE A N 1
ATOM 1106 C CA . PHE A 1 138 ? -9.07 9.922 4.66 1 95.31 138 PHE A CA 1
ATOM 1107 C C . PHE A 1 138 ? -8.805 11.422 4.586 1 95.31 138 PHE A C 1
ATOM 1109 O O . PHE A 1 138 ? -9.727 12.227 4.754 1 95.31 138 PHE A O 1
ATOM 1116 N N . TRP A 1 139 ? -7.609 11.758 4.355 1 96.69 139 TRP A N 1
ATOM 1117 C CA . TRP A 1 139 ? -7.199 13.156 4.414 1 96.69 139 TRP A CA 1
ATOM 1118 C C . TRP A 1 139 ? -7.82 13.953 3.271 1 96.69 139 TRP A C 1
ATOM 1120 O O . TRP A 1 139 ? -8.078 15.148 3.412 1 96.69 139 TRP A O 1
ATOM 1130 N N . ARG A 1 140 ? -8.07 13.289 2.18 1 95.62 140 ARG A N 1
ATOM 1131 C CA . ARG A 1 140 ? -8.867 13.922 1.131 1 95.62 140 ARG A CA 1
ATOM 1132 C C . ARG A 1 140 ? -10.32 14.094 1.57 1 95.62 140 ARG A C 1
ATOM 1134 O O . ARG A 1 140 ? -10.945 15.109 1.282 1 95.62 140 ARG A O 1
ATOM 1141 N N . GLN A 1 141 ? -10.797 13.195 2.285 1 93.81 141 GLN A N 1
ATOM 1142 C CA . GLN A 1 141 ? -12.211 13.133 2.654 1 93.81 141 GLN A CA 1
ATOM 1143 C C . GLN A 1 141 ? -12.562 14.234 3.648 1 93.81 141 GLN A C 1
ATOM 1145 O O . GLN A 1 141 ? -13.703 14.703 3.68 1 93.81 141 GLN A O 1
ATOM 1150 N N . VAL A 1 142 ? -11.672 14.656 4.469 1 95.94 142 VAL A N 1
ATOM 1151 C CA . VAL A 1 142 ? -11.984 15.641 5.492 1 95.94 142 VAL A CA 1
ATOM 1152 C C . VAL A 1 142 ? -11.844 17.047 4.914 1 95.94 142 VAL A C 1
ATOM 1154 O O . VAL A 1 142 ? -12.242 18.031 5.547 1 95.94 142 VAL A O 1
ATOM 1157 N N . LEU A 1 143 ? -11.312 17.156 3.713 1 97.56 143 LEU A N 1
ATOM 1158 C CA . LEU A 1 143 ? -11.188 18.453 3.049 1 97.56 143 LEU A CA 1
ATOM 1159 C C . LEU A 1 143 ? -12.5 18.844 2.373 1 97.56 143 LEU A C 1
ATOM 1161 O O . LEU A 1 143 ? -13.297 17.984 2.008 1 97.56 143 LEU A O 1
ATOM 1165 N N . PRO A 1 144 ? -12.695 20.172 2.236 1 97.12 144 PRO A N 1
ATOM 1166 C CA . PRO A 1 144 ? -13.836 20.562 1.406 1 97.12 144 PRO A CA 1
ATOM 1167 C C . PRO A 1 144 ? -13.797 19.922 0.017 1 97.12 144 PRO A C 1
ATOM 1169 O O . PRO A 1 144 ? -12.758 19.938 -0.646 1 97.12 144 PRO A O 1
ATOM 1172 N N . ASN A 1 145 ? -14.93 19.359 -0.371 1 96.06 145 ASN A N 1
ATOM 1173 C CA . ASN A 1 145 ? -15.016 18.656 -1.643 1 96.06 145 ASN A CA 1
ATOM 1174 C C . ASN A 1 145 ? -15.172 19.625 -2.814 1 96.06 145 ASN A C 1
ATOM 1176 O O . ASN A 1 145 ? -16.172 20.328 -2.91 1 96.06 145 ASN A O 1
ATOM 1180 N N . HIS A 1 146 ? -14.211 19.625 -3.697 1 95.38 146 HIS A N 1
ATOM 1181 C CA . HIS A 1 146 ? -14.242 20.531 -4.832 1 95.38 146 HIS A CA 1
ATOM 1182 C C . HIS A 1 146 ? -14.367 19.781 -6.148 1 95.38 146 HIS A C 1
ATOM 1184 O O . HIS A 1 146 ? -14.148 20.344 -7.223 1 95.38 146 HIS A O 1
ATOM 1190 N N . ALA A 1 147 ? -14.703 18.516 -6.016 1 92.12 147 ALA A N 1
ATOM 1191 C CA . ALA A 1 147 ? -14.93 17.734 -7.227 1 92.12 147 ALA A CA 1
ATOM 1192 C C . ALA A 1 147 ? -16.031 18.344 -8.078 1 92.12 147 ALA A C 1
ATOM 1194 O O . ALA A 1 147 ? -16.938 19 -7.559 1 92.12 147 ALA A O 1
ATOM 1195 N N . PRO A 1 148 ? -15.945 18.094 -9.359 1 87.75 148 PRO A N 1
ATOM 1196 C CA . PRO A 1 148 ? -16.922 18.719 -10.25 1 87.75 148 PRO A CA 1
ATOM 1197 C C . PRO A 1 148 ? -18.359 18.344 -9.922 1 87.75 148 PRO A C 1
ATOM 1199 O O . PRO A 1 148 ? -19.266 19.156 -10.062 1 87.75 148 PRO A O 1
ATOM 1202 N N . ASP A 1 149 ? -18.609 17.156 -9.43 1 85.81 149 ASP A N 1
ATOM 1203 C CA . ASP A 1 149 ? -19.969 16.672 -9.148 1 85.81 149 ASP A CA 1
ATOM 1204 C C . ASP A 1 149 ? -20.328 16.875 -7.68 1 85.81 149 ASP A C 1
ATOM 1206 O O . ASP A 1 149 ? -21.375 16.422 -7.223 1 85.81 149 ASP A O 1
ATOM 1210 N N . ALA A 1 150 ? -19.484 17.594 -6.973 1 87.38 150 ALA A N 1
ATOM 1211 C CA . ALA A 1 150 ? -19.719 17.781 -5.543 1 87.38 150 ALA A CA 1
ATOM 1212 C C . ALA A 1 150 ? -20.828 18.812 -5.312 1 87.38 150 ALA A C 1
ATOM 1214 O O . ALA A 1 150 ? -20.906 19.828 -6.012 1 87.38 150 ALA A O 1
ATOM 1215 N N . ASN A 1 151 ? -21.688 18.406 -4.406 1 86.69 151 ASN A N 1
ATOM 1216 C CA . ASN A 1 151 ? -22.656 19.391 -3.953 1 86.69 151 ASN A CA 1
ATOM 1217 C C . ASN A 1 151 ? -22.094 20.297 -2.871 1 86.69 151 ASN A C 1
ATOM 1219 O O . ASN A 1 151 ? -22.016 19.906 -1.704 1 86.69 151 ASN A O 1
ATOM 1223 N N . ARG A 1 152 ? -21.891 21.469 -3.199 1 82.06 152 ARG A N 1
ATOM 1224 C CA . ARG A 1 152 ? -21.219 22.391 -2.301 1 82.06 152 ARG A CA 1
ATOM 1225 C C . ARG A 1 152 ? -22.156 22.844 -1.182 1 82.06 152 ARG A C 1
ATOM 1227 O O . ARG A 1 152 ? -21.703 23.281 -0.124 1 82.06 152 ARG A O 1
ATOM 1234 N N . ASP A 1 153 ? -23.406 22.562 -1.4 1 86.69 153 ASP A N 1
ATOM 1235 C CA . ASP A 1 153 ? -24.375 23.094 -0.447 1 86.69 153 ASP A CA 1
ATOM 1236 C C . ASP A 1 153 ? -24.859 22.016 0.508 1 86.69 153 ASP A C 1
ATOM 1238 O O . ASP A 1 153 ? -25.656 22.281 1.414 1 86.69 153 ASP A O 1
ATOM 1242 N N . ASP A 1 154 ? -24.25 20.875 0.372 1 91.44 154 ASP A N 1
ATOM 1243 C CA . ASP A 1 154 ? -24.688 19.828 1.295 1 91.44 154 ASP A CA 1
ATOM 1244 C C . ASP A 1 154 ? -24.047 20.016 2.67 1 91.44 154 ASP A C 1
ATOM 1246 O O . ASP A 1 154 ? -22.969 20.594 2.785 1 91.44 154 ASP A O 1
ATOM 1250 N N . GLN A 1 155 ? -24.797 19.625 3.699 1 94.31 155 GLN A N 1
ATOM 1251 C CA . GLN A 1 155 ? -24.406 19.844 5.086 1 94.31 155 GLN A CA 1
ATOM 1252 C C . GLN A 1 155 ? -23.016 19.25 5.355 1 94.31 155 GLN A C 1
ATOM 1254 O O . GLN A 1 155 ? -22.234 19.828 6.109 1 94.31 155 GLN A O 1
ATOM 1259 N N . ARG A 1 156 ? -22.703 18.203 4.82 1 94.62 156 ARG A N 1
ATOM 1260 C CA . ARG A 1 156 ? -21.406 17.547 5.02 1 94.62 156 ARG A CA 1
ATOM 1261 C C . ARG A 1 156 ? -20.266 18.406 4.512 1 94.62 156 ARG A C 1
ATOM 1263 O O . ARG A 1 156 ? -19.25 18.562 5.184 1 94.62 156 ARG A O 1
ATOM 1270 N N . ASN A 1 157 ? -20.422 18.969 3.354 1 95.88 157 ASN A N 1
ATOM 1271 C CA . ASN A 1 157 ? -19.375 19.812 2.795 1 95.88 157 ASN A CA 1
ATOM 1272 C C . ASN A 1 157 ? -19.25 21.141 3.549 1 95.88 157 ASN A C 1
ATOM 1274 O O . ASN A 1 157 ? -18.156 21.688 3.689 1 95.88 157 ASN A O 1
ATOM 1278 N N . LYS A 1 158 ? -20.391 21.625 4.012 1 96.19 158 LYS A N 1
ATOM 1279 C CA . LYS A 1 158 ? -20.344 22.797 4.863 1 96.19 158 LYS A CA 1
ATOM 1280 C C . LYS A 1 158 ? -19.547 22.531 6.137 1 96.19 158 LYS A C 1
ATOM 1282 O O . LYS A 1 158 ? -18.797 23.391 6.594 1 96.19 158 LYS A O 1
ATOM 1287 N N . ASN A 1 159 ? -19.766 21.375 6.684 1 96.94 159 ASN A N 1
ATOM 1288 C CA . ASN A 1 159 ? -19 20.969 7.859 1 96.94 159 ASN A CA 1
ATOM 1289 C C . ASN A 1 159 ? -17.516 20.875 7.562 1 96.94 159 ASN A C 1
ATOM 1291 O O . ASN A 1 159 ? -16.688 21.281 8.375 1 96.94 159 ASN A O 1
ATOM 1295 N N . LYS A 1 160 ? -17.188 20.344 6.391 1 97.56 160 LYS A N 1
ATOM 1296 C CA . LYS A 1 160 ? -15.781 20.25 5.973 1 97.56 160 LYS A CA 1
ATOM 1297 C C . LYS A 1 160 ? -15.164 21.641 5.809 1 97.56 160 LYS A C 1
ATOM 1299 O O . LYS A 1 160 ? -14.016 21.859 6.199 1 97.56 160 LYS A O 1
ATOM 1304 N N . LEU A 1 161 ? -15.938 22.484 5.238 1 97.06 161 LEU A N 1
ATOM 1305 C CA . LEU A 1 161 ? -15.461 23.844 5.047 1 97.06 161 LEU A CA 1
ATOM 1306 C C . LEU A 1 161 ? -15.211 24.531 6.387 1 97.06 161 LEU A C 1
ATOM 1308 O O . LEU A 1 161 ? -14.227 25.25 6.551 1 97.06 161 LEU A O 1
ATOM 1312 N N . ARG A 1 162 ? -16.078 24.359 7.301 1 97.06 162 ARG A N 1
ATOM 1313 C CA . ARG A 1 162 ? -15.891 24.906 8.641 1 97.06 162 ARG A CA 1
ATOM 1314 C C . ARG A 1 162 ? -14.609 24.391 9.273 1 97.06 162 ARG A C 1
ATOM 1316 O O . ARG A 1 162 ? -13.82 25.156 9.82 1 97.06 162 ARG A O 1
ATOM 1323 N N . LEU A 1 163 ? -14.422 23.094 9.18 1 97.69 163 LEU A N 1
ATOM 1324 C CA . LEU A 1 163 ? -13.219 22.484 9.742 1 97.69 163 LEU A CA 1
ATOM 1325 C C . LEU A 1 163 ? -11.969 23.016 9.047 1 97.69 163 LEU A C 1
ATOM 1327 O O . LEU A 1 163 ? -10.93 23.188 9.68 1 97.69 163 LEU A O 1
ATOM 1331 N N . TRP A 1 164 ? -12.094 23.188 7.719 1 98.25 164 TRP A N 1
ATOM 1332 C CA . TRP A 1 164 ? -10.984 23.781 6.977 1 98.25 164 TRP A CA 1
ATOM 1333 C C . TRP A 1 164 ? -10.625 25.156 7.535 1 98.25 164 TRP A C 1
ATOM 1335 O O . TRP A 1 164 ? -9.469 25.422 7.871 1 98.25 164 TRP A O 1
ATOM 1345 N N . GLU A 1 165 ? -11.594 25.984 7.719 1 97.81 165 GLU A N 1
ATOM 1346 C CA . GLU A 1 165 ? -11.398 27.391 8.102 1 97.81 165 GLU A CA 1
ATOM 1347 C C . GLU A 1 165 ? -10.93 27.5 9.547 1 97.81 165 GLU A C 1
ATOM 1349 O O . GLU A 1 165 ? -10.062 28.312 9.859 1 97.81 165 GLU A O 1
ATOM 1354 N N . GLU A 1 166 ? -11.461 26.641 10.359 1 97.94 166 GLU A N 1
ATOM 1355 C CA . GLU A 1 166 ? -11.219 26.781 11.797 1 97.94 166 GLU A CA 1
ATOM 1356 C C . GLU A 1 166 ? -9.977 26.016 12.227 1 97.94 166 GLU A C 1
ATOM 1358 O O . GLU A 1 166 ? -9.391 26.312 13.273 1 97.94 166 GLU A O 1
ATOM 1363 N N . ALA A 1 167 ? -9.555 24.984 11.398 1 98.19 167 ALA A N 1
ATOM 1364 C CA . ALA A 1 167 ? -8.5 24.125 11.906 1 98.19 167 ALA A CA 1
ATOM 1365 C C . ALA A 1 167 ? -7.52 23.75 10.797 1 98.19 167 ALA A C 1
ATOM 1367 O O . ALA A 1 167 ? -6.367 24.188 10.805 1 98.19 167 ALA A O 1
ATOM 1368 N N . ILE A 1 168 ? -7.949 23.078 9.758 1 98.62 168 ILE A N 1
ATOM 1369 C CA . ILE A 1 168 ? -7.082 22.344 8.844 1 98.62 168 ILE A CA 1
ATOM 1370 C C . ILE A 1 168 ? -6.227 23.328 8.047 1 98.62 168 ILE A C 1
ATOM 1372 O O . ILE A 1 168 ? -5.062 23.047 7.742 1 98.62 168 ILE A O 1
ATOM 1376 N N . SER A 1 169 ? -6.75 24.484 7.73 1 98.62 169 SER A N 1
ATOM 1377 C CA . SER A 1 169 ? -5.992 25.453 6.953 1 98.62 169 SER A CA 1
ATOM 1378 C C . SER A 1 169 ? -4.711 25.859 7.672 1 98.62 169 SER A C 1
ATOM 1380 O O . SER A 1 169 ? -3.713 26.203 7.031 1 98.62 169 SER A O 1
ATOM 1382 N N . LYS A 1 170 ? -4.68 25.766 8.969 1 98.5 170 LYS A N 1
ATOM 1383 C CA . LYS A 1 170 ? -3.521 26.156 9.773 1 98.5 170 LYS A CA 1
ATOM 1384 C C . LYS A 1 170 ? -2.373 25.172 9.586 1 98.5 170 LYS A C 1
ATOM 1386 O O . LYS A 1 170 ? -1.231 25.453 9.945 1 98.5 170 LYS A O 1
ATOM 1391 N N . ALA A 1 171 ? -2.668 24 9.039 1 98.62 171 ALA A N 1
ATOM 1392 C CA . ALA A 1 171 ? -1.639 23.016 8.742 1 98.62 171 ALA A CA 1
ATOM 1393 C C . ALA A 1 171 ? -0.792 23.453 7.547 1 98.62 171 ALA A C 1
ATOM 1395 O O . ALA A 1 171 ? 0.282 22.891 7.305 1 98.62 171 ALA A O 1
ATOM 1396 N N . PHE A 1 172 ? -1.324 24.469 6.824 1 98.75 172 PHE A N 1
ATOM 1397 C CA . PHE A 1 172 ? -0.675 24.922 5.598 1 98.75 172 PHE A CA 1
ATOM 1398 C C . PHE A 1 172 ? -0.417 26.422 5.637 1 98.75 172 PHE A C 1
ATOM 1400 O O . PHE A 1 172 ? -0.908 27.156 4.785 1 98.75 172 PHE A O 1
ATOM 1407 N N . PRO A 1 173 ? 0.445 26.844 6.504 1 98.12 173 PRO A N 1
ATOM 1408 C CA . PRO A 1 173 ? 0.626 28.281 6.723 1 98.12 173 PRO A CA 1
ATOM 1409 C C . PRO A 1 173 ? 1.336 28.969 5.562 1 98.12 173 PRO A C 1
ATOM 1411 O O . PRO A 1 173 ? 1.319 30.203 5.465 1 98.12 173 PRO A O 1
ATOM 1414 N N . HIS A 1 174 ? 1.941 28.203 4.672 1 98.06 174 HIS A N 1
ATOM 1415 C CA . HIS A 1 174 ? 2.727 28.812 3.609 1 98.06 174 HIS A CA 1
ATOM 1416 C C . HIS A 1 174 ? 1.967 28.797 2.287 1 98.06 174 HIS A C 1
ATOM 1418 O O . HIS A 1 174 ? 2.574 28.891 1.217 1 98.06 174 HIS A O 1
ATOM 1424 N N . ALA A 1 175 ? 0.668 28.625 2.371 1 95.44 175 ALA A N 1
ATOM 1425 C CA . ALA A 1 175 ? -0.174 28.688 1.181 1 95.44 175 ALA A CA 1
ATOM 1426 C C . ALA A 1 175 ? -1.411 29.547 1.429 1 95.44 175 ALA A C 1
ATOM 1428 O O . ALA A 1 175 ? -1.97 29.547 2.529 1 95.44 175 ALA A O 1
ATOM 1429 N N . GLU A 1 176 ? -1.731 30.359 0.433 1 95.88 176 GLU A N 1
ATOM 1430 C CA . GLU A 1 176 ? -3.033 31.016 0.428 1 95.88 176 GLU A CA 1
ATOM 1431 C C . GLU A 1 176 ? -4.09 30.141 -0.244 1 95.88 176 GLU A C 1
ATOM 1433 O O . GLU A 1 176 ? -4.078 29.969 -1.465 1 95.88 176 GLU A O 1
ATOM 1438 N N . ASP A 1 177 ? -4.93 29.562 0.499 1 97.38 177 ASP A N 1
ATOM 1439 C CA . ASP A 1 177 ? -5.945 28.609 0.049 1 97.38 177 ASP A CA 1
ATOM 1440 C C . ASP A 1 177 ? -7.223 28.75 0.871 1 97.38 177 ASP A C 1
ATOM 1442 O O . ASP A 1 177 ? -7.566 27.844 1.643 1 97.38 177 ASP A O 1
ATOM 1446 N N . PRO A 1 178 ? -7.953 29.859 0.666 1 95.94 178 PRO A N 1
ATOM 1447 C CA . PRO A 1 178 ? -9.047 30.219 1.57 1 95.94 178 PRO A CA 1
ATOM 1448 C C . PRO A 1 178 ? -10.133 29.141 1.634 1 95.94 178 PRO A C 1
ATOM 1450 O O . PRO A 1 178 ? -10.742 28.938 2.688 1 95.94 178 PRO A O 1
ATOM 1453 N N . ASP A 1 179 ? -10.352 28.422 0.484 1 96 179 ASP A N 1
ATOM 1454 C CA . ASP A 1 179 ? -11.445 27.453 0.514 1 96 179 ASP A CA 1
ATOM 1455 C C . ASP A 1 179 ? -10.914 26.031 0.396 1 96 179 ASP A C 1
ATOM 1457 O O . ASP A 1 179 ? -11.688 25.094 0.18 1 96 179 ASP A O 1
ATOM 1461 N N . GLY A 1 180 ? -9.617 25.844 0.378 1 97.75 180 GLY A N 1
ATOM 1462 C CA . GLY A 1 180 ? -9 24.531 0.405 1 97.75 180 GLY A CA 1
ATOM 1463 C C . GLY A 1 180 ? -8.977 23.859 -0.953 1 97.75 180 GLY A C 1
ATOM 1464 O O . GLY A 1 180 ? -8.68 22.656 -1.053 1 97.75 180 GLY A O 1
ATOM 1465 N N . LYS A 1 181 ? -9.305 24.609 -1.994 1 97.69 181 LYS A N 1
ATOM 1466 C CA . LYS A 1 181 ? -9.406 24.031 -3.332 1 97.69 181 LYS A CA 1
ATOM 1467 C C . LYS A 1 181 ? -8.062 23.484 -3.803 1 97.69 181 LYS A C 1
ATOM 1469 O O . LYS A 1 181 ? -7.988 22.359 -4.312 1 97.69 181 LYS A O 1
ATOM 1474 N N . GLN A 1 182 ? -7.066 24.266 -3.635 1 97.81 182 GLN A N 1
ATOM 1475 C CA . GLN A 1 182 ? -5.738 23.859 -4.066 1 97.81 182 GLN A CA 1
ATOM 1476 C C . GLN A 1 182 ? -5.281 22.609 -3.318 1 97.81 182 GLN A C 1
ATOM 1478 O O . GLN A 1 182 ? -4.789 21.656 -3.93 1 97.81 182 GLN A O 1
ATOM 1483 N N . THR A 1 183 ? -5.457 22.609 -2.033 1 98.5 183 THR A N 1
ATOM 1484 C CA . THR A 1 183 ? -5.07 21.469 -1.215 1 98.5 183 THR A CA 1
ATOM 1485 C C . THR A 1 183 ? -5.898 20.234 -1.578 1 98.5 183 THR A C 1
ATOM 1487 O O . THR A 1 183 ? -5.363 19.141 -1.683 1 98.5 183 THR A O 1
ATOM 1490 N N . PHE A 1 184 ? -7.145 20.469 -1.841 1 98.06 184 PHE A N 1
ATOM 1491 C CA . PHE A 1 184 ? -8.031 19.375 -2.221 1 98.06 184 PHE A CA 1
ATOM 1492 C C . PHE A 1 184 ? -7.516 18.672 -3.473 1 98.06 184 PHE A C 1
ATOM 1494 O O . PHE A 1 184 ? -7.383 17.438 -3.492 1 98.06 184 PHE A O 1
ATOM 1501 N N . TRP A 1 185 ? -7.184 19.359 -4.422 1 97.19 185 TRP A N 1
ATOM 1502 C CA . TRP A 1 185 ? -6.77 18.766 -5.691 1 97.19 185 TRP A CA 1
ATOM 1503 C C . TRP A 1 185 ? -5.387 18.141 -5.57 1 97.19 185 TRP A C 1
ATOM 1505 O O . TRP A 1 185 ? -5.133 17.078 -6.129 1 97.19 185 TRP A O 1
ATOM 1515 N N . ARG A 1 186 ? -4.453 18.797 -4.863 1 97.94 186 ARG A N 1
ATOM 1516 C CA . ARG A 1 186 ? -3.143 18.188 -4.645 1 97.94 186 ARG A CA 1
ATOM 1517 C C . ARG A 1 186 ? -3.273 16.828 -3.961 1 97.94 186 ARG A C 1
ATOM 1519 O O . ARG A 1 186 ? -2.729 15.836 -4.438 1 97.94 186 ARG A O 1
ATOM 1526 N N . VAL A 1 187 ? -4.062 16.797 -2.893 1 98.12 187 VAL A N 1
ATOM 1527 C CA . VAL A 1 187 ? -4.227 15.555 -2.137 1 98.12 187 VAL A CA 1
ATOM 1528 C C . VAL A 1 187 ? -4.953 14.516 -2.994 1 98.12 187 VAL A C 1
ATOM 1530 O O . VAL A 1 187 ? -4.59 13.344 -2.992 1 98.12 187 VAL A O 1
ATOM 1533 N N . SER A 1 188 ? -5.926 14.945 -3.779 1 95.88 188 SER A N 1
ATOM 1534 C CA . SER A 1 188 ? -6.672 14.039 -4.645 1 95.88 188 SER A CA 1
ATOM 1535 C C . SER A 1 188 ? -5.758 13.367 -5.664 1 95.88 188 SER A C 1
ATOM 1537 O O . SER A 1 188 ? -5.812 12.148 -5.844 1 95.88 188 SER A O 1
ATOM 1539 N N . HIS A 1 189 ? -4.938 14.125 -6.27 1 95.88 189 HIS A N 1
ATOM 1540 C CA . HIS A 1 189 ? -4.004 13.586 -7.254 1 95.88 189 HIS A CA 1
ATOM 1541 C C . HIS A 1 189 ? -3.029 12.609 -6.609 1 95.88 189 HIS A C 1
ATOM 1543 O O . HIS A 1 189 ? -2.719 11.562 -7.188 1 95.88 189 HIS A O 1
ATOM 1549 N N . LEU A 1 190 ? -2.566 12.945 -5.461 1 97.38 190 LEU A N 1
ATOM 1550 C CA . LEU A 1 190 ? -1.593 12.102 -4.773 1 97.38 190 LEU A CA 1
ATOM 1551 C C . LEU A 1 190 ? -2.23 10.789 -4.324 1 97.38 190 LEU A C 1
ATOM 1553 O O . LEU A 1 190 ? -1.598 9.734 -4.387 1 97.38 190 LEU A O 1
ATOM 1557 N N . VAL A 1 191 ? -3.48 10.859 -3.857 1 94.75 191 VAL A N 1
ATOM 1558 C CA . VAL A 1 191 ? -4.203 9.648 -3.469 1 94.75 191 VAL A CA 1
ATOM 1559 C C . VAL A 1 191 ? -4.344 8.719 -4.672 1 94.75 191 VAL A C 1
ATOM 1561 O O . VAL A 1 191 ? -4.094 7.516 -4.57 1 94.75 191 VAL A O 1
ATOM 1564 N N . GLU A 1 192 ? -4.648 9.266 -5.77 1 91.5 192 GLU A N 1
ATOM 1565 C CA . GLU A 1 192 ? -4.809 8.461 -6.98 1 91.5 192 GLU A CA 1
ATOM 1566 C C . GLU A 1 192 ? -3.49 7.809 -7.387 1 91.5 192 GLU A C 1
ATOM 1568 O O . GLU A 1 192 ? -3.459 6.621 -7.715 1 91.5 192 GLU A O 1
ATOM 1573 N N . LEU A 1 193 ? -2.463 8.562 -7.406 1 94 193 LEU A N 1
ATOM 1574 C CA . LEU A 1 193 ? -1.161 8.016 -7.777 1 94 193 LEU A CA 1
ATOM 1575 C C . LEU A 1 193 ? -0.714 6.957 -6.773 1 94 193 LEU A C 1
ATOM 1577 O O . LEU A 1 193 ? -0.178 5.918 -7.16 1 94 193 LEU A O 1
ATOM 1581 N N . ARG A 1 194 ? -0.935 7.227 -5.52 1 92.25 194 ARG A N 1
ATOM 1582 C CA . ARG A 1 194 ? -0.579 6.27 -4.48 1 92.25 194 ARG A CA 1
ATOM 1583 C C . ARG A 1 194 ? -1.303 4.941 -4.688 1 92.25 194 ARG A C 1
ATOM 1585 O O . ARG A 1 194 ? -0.715 3.873 -4.508 1 92.25 194 ARG A O 1
ATOM 1592 N N . ASN A 1 195 ? -2.502 4.996 -5.035 1 86.06 195 ASN A N 1
ATOM 1593 C CA . ASN A 1 195 ? -3.277 3.791 -5.312 1 86.06 195 ASN A CA 1
ATOM 1594 C C . ASN A 1 195 ? -2.711 3.018 -6.5 1 86.06 195 ASN A C 1
ATOM 1596 O O . ASN A 1 195 ? -2.604 1.791 -6.453 1 86.06 195 ASN A O 1
ATOM 1600 N N . ARG A 1 196 ? -2.367 3.721 -7.492 1 87.12 196 ARG A N 1
ATOM 1601 C CA . ARG A 1 196 ? -1.79 3.088 -8.672 1 87.12 196 ARG A CA 1
ATOM 1602 C C . ARG A 1 196 ? -0.486 2.375 -8.336 1 87.12 196 ARG A C 1
ATOM 1604 O O . ARG A 1 196 ? -0.265 1.237 -8.758 1 87.12 196 ARG A O 1
ATOM 1611 N N . VAL A 1 197 ? 0.33 3.035 -7.57 1 91 197 VAL A N 1
ATOM 1612 C CA . VAL A 1 197 ? 1.637 2.496 -7.211 1 91 197 VAL A CA 1
ATOM 1613 C C . VAL A 1 197 ? 1.462 1.284 -6.297 1 91 197 VAL A C 1
ATOM 1615 O O . VAL A 1 197 ? 2.125 0.26 -6.48 1 91 197 VAL A O 1
ATOM 1618 N N . SER A 1 198 ? 0.554 1.403 -5.363 1 86.31 198 SER A N 1
ATOM 1619 C CA . SER A 1 198 ? 0.34 0.319 -4.41 1 86.31 198 SER A CA 1
ATOM 1620 C C . SER A 1 198 ? -0.21 -0.924 -5.102 1 86.31 198 SER A C 1
ATOM 1622 O O . SER A 1 198 ? 0.097 -2.049 -4.703 1 86.31 198 SER A O 1
ATOM 1624 N N . HIS A 1 199 ? -0.929 -0.745 -6.125 1 81.19 199 HIS A N 1
ATOM 1625 C CA . HIS A 1 199 ? -1.544 -1.856 -6.844 1 81.19 199 HIS A CA 1
ATOM 1626 C C . HIS A 1 199 ? -0.677 -2.303 -8.016 1 81.19 199 HIS A C 1
ATOM 1628 O O . HIS A 1 199 ? -1.062 -3.195 -8.773 1 81.19 199 HIS A O 1
ATOM 1634 N N . MET A 1 200 ? 0.417 -1.674 -8.188 1 85.69 200 MET A N 1
ATOM 1635 C CA . MET A 1 200 ? 1.373 -2.012 -9.234 1 85.69 200 MET A CA 1
ATOM 1636 C C . MET A 1 200 ? 0.771 -1.779 -10.617 1 85.69 200 MET A C 1
ATOM 1638 O O . MET A 1 200 ? 1.029 -2.543 -11.547 1 85.69 200 MET A O 1
ATOM 1642 N N . ASP A 1 201 ? -0.043 -0.847 -10.758 1 86 201 ASP A N 1
ATOM 1643 C CA . ASP A 1 201 ? -0.596 -0.456 -12.047 1 86 201 ASP A CA 1
ATOM 1644 C C . ASP A 1 201 ? 0.455 0.245 -12.906 1 86 201 ASP A C 1
ATOM 1646 O O . ASP A 1 201 ? 1.417 0.81 -12.383 1 86 201 ASP A O 1
ATOM 1650 N N . SER A 1 202 ? 0.194 0.154 -14.195 1 90.12 202 SER A N 1
ATOM 1651 C CA . SER A 1 202 ? 1.141 0.778 -15.117 1 90.12 202 SER A CA 1
ATOM 1652 C C . SER A 1 202 ? 1.202 2.287 -14.906 1 90.12 202 SER A C 1
ATOM 1654 O O . SER A 1 202 ? 0.17 2.936 -14.727 1 90.12 202 SER A O 1
ATOM 1656 N N . LEU A 1 203 ? 2.422 2.805 -14.969 1 92.75 203 LEU A N 1
ATOM 1657 C CA . LEU A 1 203 ? 2.637 4.242 -14.82 1 92.75 203 LEU A CA 1
ATOM 1658 C C . LEU A 1 203 ? 2.988 4.875 -16.172 1 92.75 203 LEU A C 1
ATOM 1660 O O . LEU A 1 203 ? 3.271 6.07 -16.234 1 92.75 203 LEU A O 1
ATOM 1664 N N . LEU A 1 204 ? 2.949 4.113 -17.234 1 91.25 204 LEU A N 1
ATOM 1665 C CA . LEU A 1 204 ? 3.436 4.562 -18.531 1 91.25 204 LEU A CA 1
ATOM 1666 C C . LEU A 1 204 ? 2.658 5.785 -19 1 91.25 204 LEU A C 1
ATOM 1668 O O . LEU A 1 204 ? 3.213 6.652 -19.688 1 91.25 204 LEU A O 1
ATOM 1672 N N . HIS A 1 205 ? 1.407 5.898 -18.609 1 87.12 205 HIS A N 1
ATOM 1673 C CA . HIS A 1 205 ? 0.591 6.996 -19.125 1 87.12 205 HIS A CA 1
ATOM 1674 C C . HIS A 1 205 ? 0.252 7.984 -18.016 1 87.12 205 HIS A C 1
ATOM 1676 O O . HIS A 1 205 ? -0.737 8.719 -18.109 1 87.12 205 HIS A O 1
ATOM 1682 N N . VAL A 1 206 ? 1.017 7.957 -17.016 1 90.44 206 VAL A N 1
ATOM 1683 C CA . VAL A 1 206 ? 0.854 8.898 -15.914 1 90.44 206 VAL A CA 1
ATOM 1684 C C . VAL A 1 206 ? 1.94 9.969 -15.977 1 90.44 206 VAL A C 1
ATOM 1686 O O . VAL A 1 206 ? 3.113 9.656 -16.203 1 90.44 206 VAL A O 1
ATOM 1689 N N . ASP A 1 207 ? 1.514 11.164 -15.883 1 92.56 207 ASP A N 1
ATOM 1690 C CA . ASP A 1 207 ? 2.492 12.242 -15.789 1 92.56 207 ASP A CA 1
ATOM 1691 C C . ASP A 1 207 ? 3.07 12.344 -14.383 1 92.56 207 ASP A C 1
ATOM 1693 O O . ASP A 1 207 ? 2.697 13.234 -13.617 1 92.56 207 ASP A O 1
ATOM 1697 N N . ILE A 1 208 ? 4.035 11.531 -14.102 1 94.81 208 ILE A N 1
ATOM 1698 C CA . ILE A 1 208 ? 4.59 11.352 -12.758 1 94.81 208 ILE A CA 1
ATOM 1699 C C . ILE A 1 208 ? 5.203 12.664 -12.273 1 94.81 208 ILE A C 1
ATOM 1701 O O . ILE A 1 208 ? 5.043 13.039 -11.109 1 94.81 208 ILE A O 1
ATOM 1705 N N . GLU A 1 209 ? 5.855 13.375 -13.156 1 92.69 209 GLU A N 1
ATOM 1706 C CA . GLU A 1 209 ? 6.531 14.602 -12.758 1 92.69 209 GLU A CA 1
ATOM 1707 C C . GLU A 1 209 ? 5.531 15.664 -12.305 1 92.69 209 GLU A C 1
ATOM 1709 O O . GLU A 1 209 ? 5.766 16.375 -11.328 1 92.69 209 GLU A O 1
ATOM 1714 N N . ASP A 1 210 ? 4.477 15.695 -13 1 94 210 ASP A N 1
ATOM 1715 C CA . ASP A 1 210 ? 3.436 16.656 -12.633 1 94 210 ASP A CA 1
ATOM 1716 C C . ASP A 1 210 ? 2.836 16.312 -11.273 1 94 210 ASP A C 1
ATOM 1718 O O . ASP A 1 210 ? 2.686 17.203 -10.422 1 94 210 ASP A O 1
ATOM 1722 N N . VAL A 1 211 ? 2.543 15.062 -11.055 1 93.31 211 VAL A N 1
ATOM 1723 C CA . VAL A 1 211 ? 1.91 14.656 -9.805 1 93.31 211 VAL A CA 1
ATOM 1724 C C . VAL A 1 211 ? 2.902 14.797 -8.656 1 93.31 211 VAL A C 1
ATOM 1726 O O . VAL A 1 211 ? 2.525 15.188 -7.547 1 93.31 211 VAL A O 1
ATOM 1729 N N . LEU A 1 212 ? 4.16 14.578 -8.922 1 94.06 212 LEU A N 1
ATOM 1730 C CA . LEU A 1 212 ? 5.156 14.766 -7.871 1 94.06 212 LEU A CA 1
ATOM 1731 C C . LEU A 1 212 ? 5.328 16.25 -7.547 1 94.06 212 LEU A C 1
ATOM 1733 O O . LEU A 1 212 ? 5.633 16.609 -6.41 1 94.06 212 LEU A O 1
ATOM 1737 N N . GLY A 1 213 ? 5.129 17.094 -8.594 1 96.62 213 GLY A N 1
ATOM 1738 C CA . GLY A 1 213 ? 5.055 18.531 -8.312 1 96.62 213 GLY A CA 1
ATOM 1739 C C . GLY A 1 213 ? 4.016 18.875 -7.262 1 96.62 213 GLY A C 1
ATOM 1740 O O . GLY A 1 213 ? 4.27 19.688 -6.383 1 96.62 213 GLY A O 1
ATOM 1741 N N . ASP A 1 214 ? 2.863 18.172 -7.34 1 97.38 214 ASP A N 1
ATOM 1742 C CA . ASP A 1 214 ? 1.812 18.359 -6.344 1 97.38 214 ASP A CA 1
ATOM 1743 C C . ASP A 1 214 ? 2.297 17.953 -4.953 1 97.38 214 ASP A C 1
ATOM 1745 O O . ASP A 1 214 ? 1.944 18.594 -3.957 1 97.38 214 ASP A O 1
ATOM 1749 N N . ALA A 1 215 ? 3.025 16.875 -4.895 1 98.19 215 ALA A N 1
ATOM 1750 C CA . ALA A 1 215 ? 3.539 16.422 -3.604 1 98.19 215 ALA A CA 1
ATOM 1751 C C . ALA A 1 215 ? 4.484 17.453 -2.992 1 98.19 215 ALA A C 1
ATOM 1753 O O . ALA A 1 215 ? 4.344 17.812 -1.819 1 98.19 215 ALA A O 1
ATOM 1754 N N . PHE A 1 216 ? 5.367 17.953 -3.797 1 98.25 216 PHE A N 1
ATOM 1755 C CA . PHE A 1 216 ? 6.336 18.938 -3.322 1 98.25 216 PHE A CA 1
ATOM 1756 C C . PHE A 1 216 ? 5.648 20.25 -2.951 1 98.25 216 PHE A C 1
ATOM 1758 O O . PHE A 1 216 ? 5.961 20.844 -1.922 1 98.25 216 PHE A O 1
ATOM 1765 N N . ASP A 1 217 ? 4.699 20.625 -3.725 1 98.44 217 ASP A N 1
ATOM 1766 C CA . ASP A 1 217 ? 3.959 21.859 -3.439 1 98.44 217 ASP A CA 1
ATOM 1767 C C . ASP A 1 217 ? 3.141 21.719 -2.158 1 98.44 217 ASP A C 1
ATOM 1769 O O . ASP A 1 217 ? 3.051 22.656 -1.367 1 98.44 217 ASP A O 1
ATOM 1773 N N . LEU A 1 218 ? 2.557 20.594 -2.018 1 98.75 218 LEU A N 1
ATOM 1774 C CA . LEU A 1 218 ? 1.788 20.328 -0.807 1 98.75 218 LEU A CA 1
ATOM 1775 C C . LEU A 1 218 ? 2.678 20.406 0.429 1 98.75 218 LEU A C 1
ATOM 1777 O O . LEU A 1 218 ? 2.334 21.078 1.405 1 98.75 218 LEU A O 1
ATOM 1781 N N . VAL A 1 219 ? 3.832 19.781 0.391 1 98.69 219 VAL A N 1
ATOM 1782 C CA . VAL A 1 219 ? 4.754 19.766 1.521 1 98.69 219 VAL A CA 1
ATOM 1783 C C . VAL A 1 219 ? 5.305 21.172 1.756 1 98.69 219 VAL A C 1
ATOM 1785 O O . VAL A 1 219 ? 5.477 21.594 2.9 1 98.69 219 VAL A O 1
ATOM 1788 N N . GLU A 1 220 ? 5.508 21.906 0.692 1 98.62 220 GLU A N 1
ATOM 1789 C CA . GLU A 1 220 ? 5.953 23.297 0.807 1 98.62 220 GLU A CA 1
ATOM 1790 C C . GLU A 1 220 ? 4.914 24.141 1.524 1 98.62 220 GLU A C 1
ATOM 1792 O O . GLU A 1 220 ? 5.266 25.047 2.297 1 98.62 220 GLU A O 1
ATOM 1797 N N . SER A 1 221 ? 3.686 23.875 1.232 1 98.75 221 SER A N 1
ATOM 1798 C CA . SER A 1 221 ? 2.615 24.625 1.874 1 98.75 221 SER A CA 1
ATOM 1799 C C . SER A 1 221 ? 2.584 24.375 3.377 1 98.75 221 SER A C 1
ATOM 1801 O O . SER A 1 221 ? 2.037 25.172 4.137 1 98.75 221 SER A O 1
ATOM 1803 N N . ILE A 1 222 ? 3.107 23.234 3.783 1 98.62 222 ILE A N 1
ATOM 1804 C CA . ILE A 1 222 ? 3.273 22.953 5.203 1 98.62 222 ILE A CA 1
ATOM 1805 C C . ILE A 1 222 ? 4.496 23.688 5.738 1 98.62 222 ILE A C 1
ATOM 1807 O O . ILE A 1 222 ? 4.406 24.422 6.73 1 98.62 222 ILE A O 1
ATOM 1811 N N . ASP A 1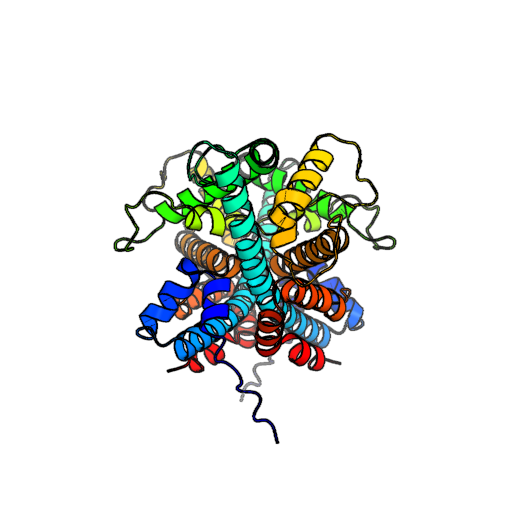 223 ? 5.621 23.531 4.992 1 98.38 223 ASP A N 1
ATOM 1812 C CA . ASP A 1 223 ? 6.852 24.234 5.336 1 98.38 223 ASP A CA 1
ATOM 1813 C C . ASP A 1 223 ? 7.895 24.094 4.23 1 98.38 223 ASP A C 1
ATOM 1815 O O . ASP A 1 223 ? 8.18 22.984 3.773 1 98.38 223 ASP A O 1
ATOM 1819 N N . PRO A 1 224 ? 8.539 25.156 3.838 1 97.62 224 PRO A N 1
ATOM 1820 C CA . PRO A 1 224 ? 9.539 25.109 2.771 1 97.62 224 PRO A CA 1
ATOM 1821 C C . PRO A 1 224 ? 10.742 24.234 3.131 1 97.62 224 PRO A C 1
ATOM 1823 O O . PRO A 1 224 ? 11.344 23.625 2.25 1 97.62 224 PRO A O 1
ATOM 1826 N N . GLN A 1 225 ? 11.078 24.109 4.395 1 96.44 225 GLN A N 1
ATOM 1827 C CA . GLN A 1 225 ? 12.195 23.281 4.805 1 96.44 225 GLN A CA 1
ATOM 1828 C C . GLN A 1 225 ? 11.898 21.797 4.574 1 96.44 225 GLN A C 1
ATOM 1830 O O . GLN A 1 225 ? 12.789 21.016 4.238 1 96.44 225 GLN A O 1
ATOM 1835 N N . LEU A 1 226 ? 10.672 21.453 4.75 1 97.69 226 LEU A N 1
ATOM 1836 C CA . LEU A 1 226 ? 10.266 20.062 4.523 1 97.69 226 LEU A CA 1
ATOM 1837 C C . LEU A 1 226 ? 10.328 19.719 3.041 1 97.69 226 LEU A C 1
ATOM 1839 O O . LEU A 1 226 ? 10.719 18.609 2.676 1 97.69 226 LEU A O 1
ATOM 1843 N N . ARG A 1 227 ? 9.883 20.672 2.242 1 97.62 227 ARG A N 1
ATOM 1844 C CA . ARG A 1 227 ? 10 20.469 0.803 1 97.62 227 ARG A CA 1
ATOM 1845 C C . ARG A 1 227 ? 11.445 20.219 0.399 1 97.62 227 ARG A C 1
ATOM 1847 O O . ARG A 1 227 ? 11.742 19.312 -0.384 1 97.62 227 ARG A O 1
ATOM 1854 N N . GLU A 1 228 ? 12.328 21.062 0.918 1 96.38 228 GLU A N 1
ATOM 1855 C CA . GLU A 1 228 ? 13.742 20.922 0.606 1 96.38 228 GLU A CA 1
ATOM 1856 C C . GLU A 1 228 ? 14.266 19.547 1.031 1 96.38 228 GLU A C 1
ATOM 1858 O O . GLU A 1 228 ? 14.977 18.891 0.275 1 96.38 228 GLU A O 1
ATOM 1863 N N . TRP A 1 229 ? 13.898 19.141 2.166 1 95.44 229 TRP A N 1
ATOM 1864 C CA . TRP A 1 229 ? 14.328 17.844 2.68 1 95.44 229 TRP A CA 1
ATOM 1865 C C . TRP A 1 229 ? 13.766 16.703 1.833 1 95.44 229 TRP A C 1
ATOM 1867 O O . TRP A 1 229 ? 14.5 15.805 1.433 1 95.44 229 TRP A O 1
ATOM 1877 N N . LEU A 1 230 ? 12.492 16.75 1.498 1 96.19 230 LEU A N 1
ATOM 1878 C CA . LEU A 1 230 ? 11.844 15.727 0.697 1 96.19 230 LEU A CA 1
ATOM 1879 C C . LEU A 1 230 ? 12.469 15.633 -0.688 1 96.19 230 LEU A C 1
ATOM 1881 O O . LEU A 1 230 ? 12.703 14.531 -1.198 1 96.19 230 LEU A O 1
ATOM 1885 N N . THR A 1 231 ? 12.75 16.766 -1.239 1 95.19 231 THR A N 1
ATOM 1886 C CA . THR A 1 231 ? 13.367 16.797 -2.561 1 95.19 231 THR A CA 1
ATOM 1887 C C . THR A 1 231 ? 14.75 16.156 -2.531 1 95.19 231 THR A C 1
ATOM 1889 O O . THR A 1 231 ? 15.148 15.492 -3.486 1 95.19 231 THR A O 1
ATOM 1892 N N . SER A 1 232 ? 15.398 16.328 -1.461 1 92.12 232 SER A N 1
ATOM 1893 C CA . SER A 1 232 ? 16.75 15.805 -1.35 1 92.12 232 SER A CA 1
ATOM 1894 C C . SER A 1 232 ? 16.766 14.281 -1.256 1 92.12 232 SER A C 1
ATOM 1896 O O . SER A 1 232 ? 17.766 13.641 -1.547 1 92.12 232 SER A O 1
ATOM 1898 N N . ILE A 1 233 ? 15.656 13.719 -0.883 1 88.56 233 ILE A N 1
ATOM 1899 C CA . ILE A 1 233 ? 15.602 12.273 -0.687 1 88.56 233 ILE A CA 1
ATOM 1900 C C . ILE A 1 233 ? 15.031 11.609 -1.936 1 88.56 233 ILE A C 1
ATOM 1902 O O . ILE A 1 233 ? 15.148 10.391 -2.104 1 88.56 233 ILE A O 1
ATOM 1906 N N . SER A 1 234 ? 14.359 12.375 -2.773 1 93.19 234 SER A N 1
ATOM 1907 C CA . SER A 1 234 ? 13.648 11.82 -3.916 1 93.19 234 SER A CA 1
ATOM 1908 C C . SER A 1 234 ? 14.609 11.258 -4.953 1 93.19 234 SER A C 1
ATOM 1910 O O . SER A 1 234 ? 15.594 11.914 -5.309 1 93.19 234 SER A O 1
ATOM 1912 N N . THR A 1 235 ? 14.359 10.094 -5.426 1 92 235 THR A N 1
ATOM 1913 C CA . THR A 1 235 ? 15.172 9.469 -6.469 1 92 235 THR A CA 1
ATOM 1914 C C . THR A 1 235 ? 14.391 9.391 -7.777 1 92 235 THR A C 1
ATOM 1916 O O . THR A 1 235 ? 14.867 8.789 -8.75 1 92 235 THR A O 1
ATOM 1919 N N . VAL A 1 236 ? 13.211 9.922 -7.867 1 95.31 236 VAL A N 1
ATOM 1920 C CA . VAL A 1 236 ? 12.273 9.719 -8.969 1 95.31 236 VAL A CA 1
ATOM 1921 C C . VAL A 1 236 ? 12.867 10.273 -10.258 1 95.31 236 VAL A C 1
ATOM 1923 O O . VAL A 1 236 ? 12.844 9.602 -11.297 1 95.31 236 VAL A O 1
ATOM 1926 N N . LYS A 1 237 ? 13.406 11.453 -10.211 1 93.5 237 LYS A N 1
ATOM 1927 C CA . LYS A 1 237 ? 13.969 12.07 -11.406 1 93.5 237 LYS A CA 1
ATOM 1928 C C . LYS A 1 237 ? 15.086 11.211 -12 1 93.5 237 LYS A C 1
ATOM 1930 O O . LYS A 1 237 ? 15.188 11.062 -13.219 1 93.5 237 LYS A O 1
ATOM 1935 N N . GLY A 1 238 ? 15.961 10.695 -11.141 1 93.25 238 GLY A N 1
ATOM 1936 C CA . GLY A 1 238 ? 17.016 9.82 -11.602 1 93.25 238 GLY A CA 1
ATOM 1937 C C . GLY A 1 238 ? 16.5 8.578 -12.297 1 93.25 238 GLY A C 1
ATOM 1938 O O . GLY A 1 238 ? 17.062 8.148 -13.312 1 93.25 238 GLY A O 1
ATOM 1939 N N . ILE A 1 239 ? 15.445 8.008 -11.781 1 94 239 ILE A N 1
ATOM 1940 C CA . ILE A 1 239 ? 14.883 6.785 -12.352 1 94 239 ILE A CA 1
ATOM 1941 C C . ILE A 1 239 ? 14.211 7.102 -13.68 1 94 239 ILE A C 1
ATOM 1943 O O . ILE A 1 239 ? 14.312 6.324 -14.633 1 94 239 ILE A O 1
ATOM 1947 N N . ILE A 1 240 ? 13.508 8.227 -13.75 1 94.31 240 ILE A N 1
ATOM 1948 C CA . ILE A 1 240 ? 12.859 8.633 -14.984 1 94.31 240 ILE A CA 1
ATOM 1949 C C . ILE A 1 240 ? 13.891 8.719 -16.109 1 94.31 240 ILE A C 1
ATOM 1951 O O . ILE A 1 240 ? 13.625 8.281 -17.234 1 94.31 240 ILE A O 1
ATOM 1955 N N . LYS A 1 241 ? 15.086 9.18 -15.828 1 94.38 241 LYS A N 1
ATOM 1956 C CA . LYS A 1 241 ? 16.156 9.352 -16.812 1 94.38 241 LYS A CA 1
ATOM 1957 C C . LYS A 1 241 ? 16.688 8 -17.297 1 94.38 241 LYS A C 1
ATOM 1959 O O . LYS A 1 241 ? 17.359 7.922 -18.312 1 94.38 241 LYS A O 1
ATOM 1964 N N . GLN A 1 242 ? 16.375 6.969 -16.594 1 94.19 242 GLN A N 1
ATOM 1965 C CA . GLN A 1 242 ? 16.891 5.641 -16.906 1 94.19 242 GLN A CA 1
ATOM 1966 C C . GLN A 1 242 ? 15.859 4.832 -17.703 1 94.19 242 GLN A C 1
ATOM 1968 O O . GLN A 1 242 ? 16.016 3.623 -17.875 1 94.19 242 GLN A O 1
ATOM 1973 N N . ARG A 1 243 ? 14.797 5.477 -18.125 1 93.75 243 ARG A N 1
ATOM 1974 C CA . ARG A 1 243 ? 13.797 4.762 -18.906 1 93.75 243 ARG A CA 1
ATOM 1975 C C . ARG A 1 243 ? 14.438 4.07 -20.109 1 93.75 243 ARG A C 1
ATOM 1977 O O . ARG A 1 243 ? 15.172 4.695 -20.875 1 93.75 243 ARG A O 1
ATOM 1984 N N . PRO A 1 244 ? 14.234 2.824 -20.188 1 92.25 244 PRO A N 1
ATOM 1985 C CA . PRO A 1 244 ? 14.828 2.127 -21.328 1 92.25 244 PRO A CA 1
ATOM 1986 C C . PRO A 1 244 ? 14.258 2.586 -22.656 1 92.25 244 PRO A C 1
ATOM 1988 O O . PRO A 1 244 ? 13.117 3.062 -22.719 1 92.25 244 PRO A O 1
ATOM 1991 N N . LYS A 1 245 ? 15.039 2.564 -23.891 1 77.44 245 LYS A N 1
ATOM 1992 C CA . LYS A 1 245 ? 14.672 2.969 -25.234 1 77.44 245 LYS A CA 1
ATOM 1993 C C . LYS A 1 245 ? 13.852 1.883 -25.938 1 77.44 245 LYS A C 1
ATOM 1995 O O . LYS A 1 245 ? 14.008 0.697 -25.641 1 77.44 245 LYS A O 1
ATOM 2000 N N . MET B 1 1 ? 29.781 37.969 2.139 1 25.67 1 MET B N 1
ATOM 2001 C CA . MET B 1 1 ? 29.609 36.562 1.749 1 25.67 1 MET B CA 1
ATOM 2002 C C . MET B 1 1 ? 28.719 35.844 2.748 1 25.67 1 MET B C 1
ATOM 2004 O O . MET B 1 1 ? 29.172 35.5 3.844 1 25.67 1 MET B O 1
ATOM 2008 N N . ARG B 1 2 ? 27.516 36.25 3.088 1 31.36 2 ARG B N 1
ATOM 2009 C CA . ARG B 1 2 ? 26.719 35.906 4.266 1 31.36 2 ARG B CA 1
ATOM 2010 C C . ARG B 1 2 ? 26.5 34.406 4.395 1 31.36 2 ARG B C 1
ATOM 2012 O O . ARG B 1 2 ? 26.094 33.75 3.438 1 31.36 2 ARG B O 1
ATOM 2019 N N . HIS B 1 3 ? 27.328 33.656 5.055 1 31.7 3 HIS B N 1
ATOM 2020 C CA . HIS B 1 3 ? 27.234 32.25 5.395 1 31.7 3 HIS B CA 1
ATOM 2021 C C . HIS B 1 3 ? 25.828 31.859 5.828 1 31.7 3 HIS B C 1
ATOM 2023 O O . HIS B 1 3 ? 25.359 32.281 6.887 1 31.7 3 HIS B O 1
ATOM 2029 N N . THR B 1 4 ? 24.828 31.922 5.031 1 34.72 4 THR B N 1
ATOM 2030 C CA . THR B 1 4 ? 23.453 31.547 5.395 1 34.72 4 THR B CA 1
ATOM 2031 C C . THR B 1 4 ? 23.469 30.312 6.293 1 34.72 4 THR B C 1
ATOM 2033 O O . THR B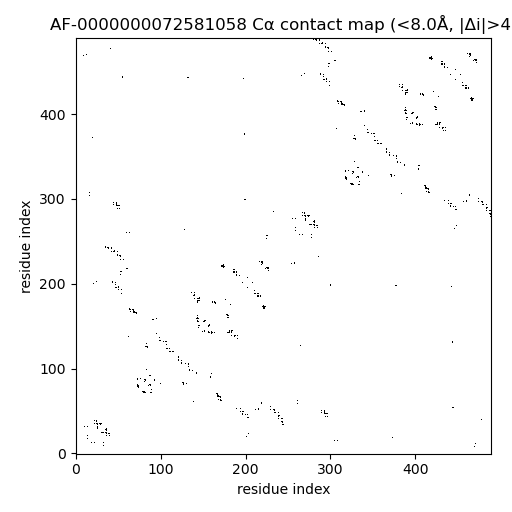 1 4 ? 24.031 29.281 5.938 1 34.72 4 THR B O 1
ATOM 2036 N N . ASN B 1 5 ? 23.703 30.422 7.586 1 35.97 5 ASN B N 1
ATOM 2037 C CA . ASN B 1 5 ? 23.672 29.422 8.648 1 35.97 5 ASN B CA 1
ATOM 2038 C C . ASN B 1 5 ? 22.703 28.281 8.336 1 35.97 5 ASN B C 1
ATOM 2040 O O . ASN B 1 5 ? 21.5 28.5 8.234 1 35.97 5 ASN B O 1
ATOM 2044 N N . SER B 1 6 ? 22.859 27.438 7.406 1 42.5 6 SER B N 1
ATOM 2045 C CA . SER B 1 6 ? 22.156 26.188 7.145 1 42.5 6 SER B CA 1
ATOM 2046 C C . SER B 1 6 ? 21.531 25.625 8.422 1 42.5 6 SER B C 1
ATOM 2048 O O . SER B 1 6 ? 22.25 25.156 9.305 1 42.5 6 SER B O 1
ATOM 2050 N N . VAL B 1 7 ? 20.891 26.453 9.242 1 48.28 7 VAL B N 1
ATOM 2051 C CA . VAL B 1 7 ? 20.219 26.141 10.5 1 48.28 7 VAL B CA 1
ATOM 2052 C C . VAL B 1 7 ? 19.781 24.672 10.492 1 48.28 7 VAL B C 1
ATOM 2054 O O . VAL B 1 7 ? 19.203 24.188 9.508 1 48.28 7 VAL B O 1
ATOM 2057 N N . ASP B 1 8 ? 20.438 23.797 11.258 1 64 8 ASP B N 1
ATOM 2058 C CA . ASP B 1 8 ? 20.25 22.375 11.555 1 64 8 ASP B CA 1
ATOM 2059 C C . ASP B 1 8 ? 18.781 22.062 11.82 1 64 8 ASP B C 1
ATOM 2061 O O . ASP B 1 8 ? 18.266 22.375 12.891 1 64 8 ASP B O 1
ATOM 2065 N N . ASN B 1 9 ? 17.922 22.156 10.852 1 86.56 9 ASN B N 1
ATOM 2066 C CA . ASN B 1 9 ? 16.469 22.016 10.969 1 86.56 9 ASN B CA 1
ATOM 2067 C C . ASN B 1 9 ? 16.062 20.562 11.18 1 86.56 9 ASN B C 1
ATOM 2069 O O . ASN B 1 9 ? 14.922 20.188 10.891 1 86.56 9 ASN B O 1
ATOM 2073 N N . ARG B 1 10 ? 17.016 19.844 11.773 1 91.69 10 ARG B N 1
ATOM 2074 C CA . ARG B 1 10 ? 16.766 18.438 11.984 1 91.69 10 ARG B CA 1
ATOM 2075 C C . ARG B 1 10 ? 15.672 18.219 13.031 1 91.69 10 ARG B C 1
ATOM 2077 O O . ARG B 1 10 ? 14.828 17.328 12.891 1 91.69 10 ARG B O 1
ATOM 2084 N N . ASP B 1 11 ? 15.727 19.078 13.953 1 93.44 11 ASP B N 1
ATOM 2085 C CA . ASP B 1 11 ? 14.695 18.984 14.984 1 93.44 11 ASP B CA 1
ATOM 2086 C C . ASP B 1 11 ? 13.305 19.188 14.391 1 93.44 11 ASP B C 1
ATOM 2088 O O . ASP B 1 11 ?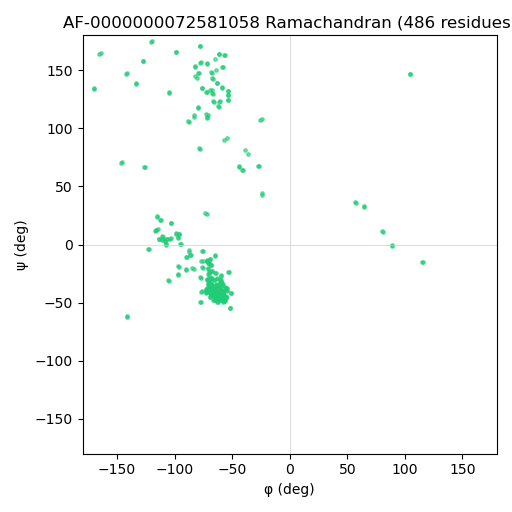 12.375 18.438 14.695 1 93.44 11 ASP B O 1
ATOM 2092 N N . PHE B 1 12 ? 13.289 20.141 13.57 1 94.62 12 PHE B N 1
ATOM 2093 C CA . PHE B 1 12 ? 12.008 20.453 12.953 1 94.62 12 PHE B CA 1
ATOM 2094 C C . PHE B 1 12 ? 11.531 19.297 12.078 1 94.62 12 PHE B C 1
ATOM 2096 O O . PHE B 1 12 ? 10.359 18.938 12.102 1 94.62 12 PHE B O 1
ATOM 2103 N N . ILE B 1 13 ? 12.43 18.703 11.289 1 95.94 13 ILE B N 1
ATOM 2104 C CA . ILE B 1 13 ? 12.094 17.594 10.406 1 95.94 13 ILE B CA 1
ATOM 2105 C C . ILE B 1 13 ? 11.633 16.391 11.242 1 95.94 13 ILE B C 1
ATOM 2107 O O . ILE B 1 13 ? 10.594 15.789 10.953 1 95.94 13 ILE B O 1
ATOM 2111 N N . ILE B 1 14 ? 12.352 16.125 12.258 1 96.5 14 ILE B N 1
ATOM 2112 C CA . ILE B 1 14 ? 12.039 14.984 13.133 1 96.5 14 ILE B CA 1
ATOM 2113 C C . ILE B 1 14 ? 10.68 15.203 13.789 1 96.5 14 ILE B C 1
ATOM 2115 O O . ILE B 1 14 ? 9.852 14.289 13.828 1 96.5 14 ILE B O 1
ATOM 2119 N N . ASP B 1 15 ? 10.43 16.391 14.227 1 95.25 15 ASP B N 1
ATOM 2120 C CA . ASP B 1 15 ? 9.148 16.719 14.852 1 95.25 15 ASP B CA 1
ATOM 2121 C C . ASP B 1 15 ? 8 16.578 13.852 1 95.25 15 ASP B C 1
ATOM 2123 O O . ASP B 1 15 ? 6.906 16.141 14.211 1 95.25 15 ASP B O 1
ATOM 2127 N N . SER B 1 16 ? 8.273 16.984 12.617 1 96.62 16 SER B N 1
ATOM 2128 C CA . SER B 1 16 ? 7.25 16.938 11.578 1 96.62 16 SER B CA 1
ATOM 2129 C C . SER B 1 16 ? 6.926 15.492 11.203 1 96.62 16 SER B C 1
ATOM 2131 O O . SER B 1 16 ? 5.801 15.188 10.797 1 96.62 16 SER B O 1
ATOM 2133 N N . LEU B 1 17 ? 7.875 14.594 11.312 1 95.81 17 LEU B N 1
ATOM 2134 C CA . LEU B 1 17 ? 7.66 13.172 11.047 1 95.81 17 LEU B CA 1
ATOM 2135 C C . LEU B 1 17 ? 6.945 12.508 12.219 1 95.81 17 LEU B C 1
ATOM 2137 O O . LEU B 1 17 ? 6.227 11.516 12.031 1 95.81 17 LEU B O 1
ATOM 2141 N N . GLY B 1 18 ? 7.176 13.07 13.367 1 93.56 18 GLY B N 1
ATOM 2142 C CA . GLY B 1 18 ? 6.492 12.57 14.547 1 93.56 18 GLY B CA 1
ATOM 2143 C C . GLY B 1 18 ? 7.391 11.742 15.445 1 93.56 18 GLY B C 1
ATOM 2144 O O . GLY B 1 18 ? 8.219 10.969 14.969 1 93.56 18 GLY B O 1
ATOM 2145 N N . ALA B 1 19 ? 7.133 11.836 16.703 1 90.12 19 ALA B N 1
ATOM 2146 C CA . ALA B 1 19 ? 7.973 11.195 17.719 1 90.12 19 ALA B CA 1
ATOM 2147 C C . ALA B 1 19 ? 7.883 9.68 17.609 1 90.12 19 ALA B C 1
ATOM 2149 O O . ALA B 1 19 ? 8.906 8.984 17.625 1 90.12 19 ALA B O 1
ATOM 2150 N N . ALA B 1 20 ? 6.719 9.156 17.516 1 87.81 20 ALA B N 1
ATOM 2151 C CA . ALA B 1 20 ? 6.52 7.715 17.484 1 87.81 20 ALA B CA 1
ATOM 2152 C C . ALA B 1 20 ? 7.242 7.094 16.281 1 87.81 20 ALA B C 1
ATOM 2154 O O . ALA B 1 20 ? 7.84 6.02 16.406 1 87.81 20 ALA B O 1
ATOM 2155 N N . ARG B 1 21 ? 7.211 7.746 15.227 1 91 21 ARG B N 1
ATOM 2156 C CA . ARG B 1 21 ? 7.824 7.25 14 1 91 21 ARG B CA 1
ATOM 2157 C C . ARG B 1 21 ? 9.344 7.305 14.086 1 91 21 ARG B C 1
ATOM 2159 O O . ARG B 1 21 ? 10.031 6.398 13.617 1 91 21 ARG B O 1
ATOM 2166 N N . MET B 1 22 ? 9.875 8.375 14.695 1 95.06 22 MET B N 1
ATOM 2167 C CA . MET B 1 22 ? 11.32 8.594 14.68 1 95.06 22 MET B CA 1
ATOM 2168 C C . MET B 1 22 ? 11.992 7.922 15.875 1 95.06 22 MET B C 1
ATOM 2170 O O . MET B 1 22 ? 13.211 7.766 15.906 1 95.06 22 MET B O 1
ATOM 2174 N N . GLU B 1 23 ? 11.18 7.484 16.797 1 93.81 23 GLU B N 1
ATOM 2175 C CA . GLU B 1 23 ? 11.711 6.934 18.047 1 93.81 23 GLU B CA 1
ATOM 2176 C C . GLU B 1 23 ? 12.641 5.754 17.766 1 93.81 23 GLU B C 1
ATOM 2178 O O . GLU B 1 23 ? 13.75 5.703 18.297 1 93.81 23 GLU B O 1
ATOM 2183 N N . PRO B 1 24 ? 12.312 4.746 16.938 1 93.25 24 PRO B N 1
ATOM 2184 C CA . PRO B 1 24 ? 13.227 3.625 16.719 1 93.25 24 PRO B CA 1
ATOM 2185 C C . PRO B 1 24 ? 14.562 4.062 16.125 1 93.25 24 PRO B C 1
ATOM 2187 O O . PRO B 1 24 ? 15.602 3.494 16.453 1 93.25 24 PRO B O 1
ATOM 2190 N N . TYR B 1 25 ? 14.555 5.051 15.336 1 96.56 25 TYR B N 1
ATOM 2191 C CA . TYR B 1 25 ? 15.773 5.527 14.695 1 96.56 25 TYR B CA 1
ATOM 2192 C C . TYR B 1 25 ? 16.625 6.324 15.68 1 96.56 25 TYR B C 1
ATOM 2194 O O . TYR B 1 25 ? 17.859 6.203 15.68 1 96.56 25 TYR B O 1
ATOM 2202 N N . LEU B 1 26 ? 15.945 7.133 16.484 1 96.75 26 LEU B N 1
ATOM 2203 C CA . LEU B 1 26 ? 16.656 7.863 17.516 1 96.75 26 LEU B CA 1
ATOM 2204 C C . LEU B 1 26 ? 17.281 6.906 18.531 1 96.75 26 LEU B C 1
ATOM 2206 O O . LEU B 1 26 ? 18.422 7.09 18.938 1 96.75 26 LEU B O 1
ATOM 2210 N N . ARG B 1 27 ? 16.547 5.898 18.844 1 95.44 27 ARG B N 1
ATOM 2211 C CA . ARG B 1 27 ? 17.078 4.891 19.766 1 95.44 27 ARG B CA 1
ATOM 2212 C C . ARG B 1 27 ? 18.281 4.176 19.156 1 95.44 27 ARG B C 1
ATOM 2214 O O . ARG B 1 27 ? 19.297 3.984 19.844 1 95.44 27 ARG B O 1
ATOM 2221 N N . ALA B 1 28 ? 18.203 3.838 17.922 1 95.81 28 ALA B N 1
ATOM 2222 C CA . ALA B 1 28 ? 19.266 3.098 17.25 1 95.81 28 ALA B CA 1
ATOM 2223 C C . ALA B 1 28 ? 20.516 3.949 17.094 1 95.81 28 ALA B C 1
ATOM 2225 O O . ALA B 1 28 ? 21.609 3.422 16.891 1 95.81 28 ALA B O 1
ATOM 2226 N N . THR B 1 29 ? 20.344 5.242 17.234 1 97 29 THR B N 1
ATOM 2227 C CA . THR B 1 29 ? 21.469 6.141 17.031 1 97 29 THR B CA 1
ATOM 2228 C C . THR B 1 29 ? 21.812 6.879 18.328 1 97 29 THR B C 1
ATOM 2230 O O . THR B 1 29 ? 22.5 7.906 18.297 1 97 29 THR B O 1
ATOM 2233 N N . ASN B 1 30 ? 21.266 6.445 19.406 1 96.81 30 ASN B N 1
ATOM 2234 C CA . ASN B 1 30 ? 21.516 7.012 20.719 1 96.81 30 ASN B CA 1
ATOM 2235 C C . ASN B 1 30 ? 21.188 8.5 20.766 1 96.81 30 ASN B C 1
ATOM 2237 O O . ASN B 1 30 ? 21.969 9.297 21.297 1 96.81 30 ASN B O 1
ATOM 2241 N N . GLY B 1 31 ? 20.203 8.844 20.078 1 95.69 31 GLY B N 1
ATOM 2242 C CA . GLY B 1 31 ? 19.688 10.195 20.156 1 95.69 31 GLY B CA 1
ATOM 2243 C C . GLY B 1 31 ? 20.344 11.148 19.172 1 95.69 31 GLY B C 1
ATOM 2244 O O . GLY B 1 31 ? 20 12.328 19.125 1 95.69 31 GLY B O 1
ATOM 2245 N N . HIS B 1 32 ? 21.297 10.664 18.391 1 96.62 32 HIS B N 1
ATOM 2246 C CA . HIS B 1 32 ? 21.953 11.516 17.391 1 96.62 32 HIS B CA 1
ATOM 2247 C C . HIS B 1 32 ? 21.016 11.812 16.219 1 96.62 32 HIS B C 1
ATOM 2249 O O . HIS B 1 32 ? 20.812 10.961 15.359 1 96.62 32 HIS B O 1
ATOM 2255 N N . LYS B 1 33 ? 20.547 12.992 16.094 1 95.88 33 LYS B N 1
ATOM 2256 C CA . LYS B 1 33 ? 19.453 13.367 15.195 1 95.88 33 LYS B CA 1
ATOM 2257 C C . LYS B 1 33 ? 19.875 13.234 13.734 1 95.88 33 LYS B C 1
ATOM 2259 O O . LYS B 1 33 ? 19.094 12.742 12.906 1 95.88 33 LYS B O 1
ATOM 2264 N N . LYS B 1 34 ? 21.078 13.672 13.391 1 95.06 34 LYS B N 1
ATOM 2265 C CA . LYS B 1 34 ? 21.547 13.547 12.016 1 95.06 34 LYS B CA 1
ATOM 2266 C C . LYS B 1 34 ? 21.641 12.086 11.594 1 95.06 34 LYS B C 1
ATOM 2268 O O . LYS B 1 34 ? 21.188 11.719 10.508 1 95.06 34 LYS B O 1
ATOM 2273 N N . GLN B 1 35 ? 22.141 11.266 12.453 1 96.81 35 GLN B N 1
ATOM 2274 C CA . GLN B 1 35 ? 22.25 9.844 12.156 1 96.81 35 GLN B CA 1
ATOM 2275 C C . GLN B 1 35 ? 20.891 9.18 12.086 1 96.81 35 GLN B C 1
ATOM 2277 O O . GLN B 1 35 ? 20.656 8.297 11.258 1 96.81 35 GLN B O 1
ATOM 2282 N N . ALA B 1 36 ? 19.984 9.641 12.922 1 96.88 36 ALA B N 1
ATOM 2283 C CA . ALA B 1 36 ? 18.625 9.094 12.922 1 96.88 36 ALA B CA 1
ATOM 2284 C C . ALA B 1 36 ? 17.906 9.391 11.609 1 96.88 36 ALA B C 1
ATOM 2286 O O . ALA B 1 36 ? 17.25 8.516 11.039 1 96.88 36 ALA B O 1
ATOM 2287 N N . LEU B 1 37 ? 18.109 10.586 11.148 1 95.69 37 LEU B N 1
ATOM 2288 C CA . LEU B 1 37 ? 17.469 10.969 9.898 1 95.69 37 LEU B CA 1
ATOM 2289 C C . LEU B 1 37 ? 18.078 10.211 8.719 1 95.69 37 LEU B C 1
ATOM 2291 O O . LEU B 1 37 ? 17.375 9.805 7.801 1 95.69 37 LEU B O 1
ATOM 2295 N N . ASN B 1 38 ? 19.406 10.008 8.773 1 95.75 38 ASN B N 1
ATOM 2296 C CA . ASN B 1 38 ? 20.062 9.211 7.738 1 95.75 38 ASN B CA 1
ATOM 2297 C C . ASN B 1 38 ? 19.562 7.762 7.75 1 95.75 38 ASN B C 1
ATOM 2299 O O . ASN B 1 38 ? 19.344 7.172 6.695 1 95.75 38 ASN B O 1
ATOM 2303 N N . LEU B 1 39 ? 19.422 7.293 8.922 1 96.69 39 LEU B N 1
ATOM 2304 C CA . LEU B 1 39 ? 18.938 5.93 9.07 1 96.69 39 LEU B CA 1
ATOM 2305 C C . LEU B 1 39 ? 17.484 5.816 8.594 1 96.69 39 LEU B C 1
ATOM 2307 O O . LEU B 1 39 ? 17.109 4.824 7.969 1 96.69 39 LEU B O 1
ATOM 2311 N N . TYR B 1 40 ? 16.719 6.77 8.883 1 96.31 40 TYR B N 1
ATOM 2312 C CA . TYR B 1 40 ? 15.328 6.816 8.422 1 96.31 40 TYR B CA 1
ATOM 2313 C C . TYR B 1 40 ? 15.266 6.844 6.895 1 96.31 40 TYR B C 1
ATOM 2315 O O . TYR B 1 40 ? 14.5 6.102 6.285 1 96.31 40 TYR B O 1
ATOM 2323 N N . ARG B 1 41 ? 16.094 7.629 6.34 1 93.88 41 ARG B N 1
ATOM 2324 C CA . ARG B 1 41 ? 16.156 7.719 4.887 1 93.88 41 ARG B CA 1
ATOM 2325 C C . ARG B 1 41 ? 16.531 6.371 4.27 1 93.88 41 ARG B C 1
ATOM 2327 O O . ARG B 1 41 ? 15.93 5.949 3.281 1 93.88 41 ARG B O 1
ATOM 2334 N N . TRP B 1 42 ? 17.469 5.766 4.832 1 95.31 42 TRP B N 1
ATOM 2335 C CA . TRP B 1 42 ? 17.859 4.43 4.395 1 95.31 42 TRP B CA 1
ATOM 2336 C C . TRP B 1 42 ? 16.703 3.453 4.504 1 95.31 42 TRP B C 1
ATOM 2338 O O . TRP B 1 42 ? 16.453 2.67 3.584 1 95.31 42 TRP B O 1
ATOM 2348 N N . SER B 1 43 ? 16 3.555 5.57 1 95.25 43 SER B N 1
ATOM 2349 C CA . SER B 1 43 ? 14.883 2.648 5.805 1 95.25 43 SER B CA 1
ATOM 2350 C C . SER B 1 43 ? 13.781 2.854 4.773 1 95.25 43 SER B C 1
ATOM 2352 O O . SER B 1 43 ? 13.148 1.89 4.332 1 95.25 43 SER B O 1
ATOM 2354 N N . VAL B 1 44 ? 13.57 4.035 4.418 1 93.81 44 VAL B N 1
ATOM 2355 C CA . VAL B 1 44 ? 12.562 4.359 3.41 1 93.81 44 VAL B CA 1
ATOM 2356 C C . VAL B 1 44 ? 12.977 3.766 2.064 1 93.81 44 VAL B C 1
ATOM 2358 O O . VAL B 1 44 ? 12.148 3.176 1.362 1 93.81 44 VAL B O 1
ATOM 2361 N N . ARG B 1 45 ? 14.227 3.891 1.763 1 92.31 45 ARG B N 1
ATOM 2362 C CA . ARG B 1 45 ? 14.75 3.312 0.529 1 92.31 45 ARG B CA 1
ATOM 2363 C C . ARG B 1 45 ? 14.641 1.791 0.549 1 92.31 45 ARG B C 1
ATOM 2365 O O . ARG B 1 45 ? 14.297 1.175 -0.461 1 92.31 45 ARG B O 1
ATOM 2372 N N . LEU B 1 46 ? 14.961 1.268 1.633 1 94.5 46 LEU B N 1
ATOM 2373 C CA . LEU B 1 46 ? 14.859 -0.179 1.796 1 94.5 46 LEU B CA 1
ATOM 2374 C C . LEU B 1 46 ? 13.414 -0.644 1.607 1 94.5 46 LEU B C 1
ATOM 2376 O O . LEU B 1 46 ? 13.164 -1.629 0.91 1 94.5 46 LEU B O 1
ATOM 2380 N N . ALA B 1 47 ? 12.5 0.071 2.217 1 93.69 47 ALA B N 1
ATOM 2381 C CA . ALA B 1 47 ? 11.086 -0.27 2.102 1 93.69 47 ALA B CA 1
ATOM 2382 C C . ALA B 1 47 ? 10.633 -0.25 0.645 1 93.69 47 ALA B C 1
ATOM 2384 O O . ALA B 1 47 ? 9.898 -1.136 0.204 1 93.69 47 ALA B O 1
ATOM 2385 N N . ALA B 1 48 ? 11.109 0.705 -0.082 1 90.94 48 ALA B N 1
ATOM 2386 C CA . ALA B 1 48 ? 10.758 0.812 -1.496 1 90.94 48 ALA B CA 1
ATOM 2387 C C . ALA B 1 48 ? 11.297 -0.379 -2.285 1 90.94 48 ALA B C 1
ATOM 2389 O O . ALA B 1 48 ? 10.586 -0.943 -3.125 1 90.94 48 ALA B O 1
ATOM 2390 N N . SER B 1 49 ? 12.516 -0.707 -2.033 1 93.06 49 SER B N 1
ATOM 2391 C CA . SER B 1 49 ? 13.125 -1.842 -2.719 1 93.06 49 SER B CA 1
ATOM 2392 C C . SER B 1 49 ? 12.406 -3.143 -2.381 1 93.06 49 SER B C 1
ATOM 2394 O O . SER B 1 49 ? 12.195 -3.988 -3.254 1 93.06 49 SER B O 1
ATOM 2396 N N . VAL B 1 50 ? 12.055 -3.305 -1.151 1 95.19 50 VAL B N 1
ATOM 2397 C CA . VAL B 1 50 ? 11.32 -4.484 -0.71 1 95.19 50 VAL B CA 1
ATOM 2398 C C . VAL B 1 50 ? 9.953 -4.527 -1.401 1 95.19 50 VAL B C 1
ATOM 2400 O O . VAL B 1 50 ? 9.5 -5.594 -1.821 1 95.19 50 VAL B O 1
ATOM 2403 N N . GLN B 1 51 ? 9.375 -3.428 -1.538 1 92.19 51 GLN B N 1
ATOM 2404 C CA . GLN B 1 51 ? 8.07 -3.336 -2.182 1 92.19 51 GLN B CA 1
ATOM 2405 C C . GLN B 1 51 ? 8.133 -3.82 -3.627 1 92.19 51 GLN B C 1
ATOM 2407 O O . GLN B 1 51 ? 7.172 -4.414 -4.129 1 92.19 51 GLN B O 1
ATOM 2412 N N . GLU B 1 52 ? 9.188 -3.568 -4.301 1 93.06 52 GLU B N 1
ATOM 2413 C CA . GLU B 1 52 ? 9.359 -4.047 -5.668 1 93.06 52 GLU B CA 1
ATOM 2414 C C . GLU B 1 52 ? 9.273 -5.57 -5.734 1 93.06 52 GLU B C 1
ATOM 2416 O O . GLU B 1 52 ? 8.531 -6.121 -6.551 1 93.06 52 GLU B O 1
ATOM 2421 N N . VAL B 1 53 ? 9.969 -6.168 -4.848 1 95.62 53 VAL B N 1
ATOM 2422 C CA . VAL B 1 53 ? 10.016 -7.629 -4.828 1 95.62 53 VAL B CA 1
ATOM 2423 C C . VAL B 1 53 ? 8.656 -8.188 -4.41 1 95.62 53 VAL B C 1
ATOM 2425 O O . VAL B 1 53 ? 8.133 -9.094 -5.055 1 95.62 53 VAL B O 1
ATOM 2428 N N . LEU B 1 54 ? 8.125 -7.598 -3.402 1 95.81 54 LEU B N 1
ATOM 2429 C CA . LEU B 1 54 ? 6.844 -8.086 -2.895 1 95.81 54 LEU B CA 1
ATOM 2430 C C . LEU B 1 54 ? 5.734 -7.863 -3.914 1 95.81 54 LEU B C 1
ATOM 2432 O O . LEU B 1 54 ? 4.848 -8.711 -4.07 1 95.81 54 LEU B O 1
ATOM 2436 N N . GLY B 1 55 ? 5.758 -6.703 -4.578 1 94.62 55 GLY B N 1
ATOM 2437 C CA . GLY B 1 55 ? 4.758 -6.426 -5.598 1 94.62 55 GLY B CA 1
ATOM 2438 C C . GLY B 1 55 ? 4.75 -7.445 -6.719 1 94.62 55 GLY B C 1
ATOM 2439 O O . GLY B 1 55 ? 3.691 -7.953 -7.098 1 94.62 55 GLY B O 1
ATOM 2440 N N . ILE B 1 56 ? 5.863 -7.785 -7.199 1 96.19 56 ILE B N 1
ATOM 2441 C CA . ILE B 1 56 ? 5.969 -8.766 -8.273 1 96.19 56 ILE B CA 1
ATOM 2442 C C . ILE B 1 56 ? 5.562 -10.141 -7.758 1 96.19 56 ILE B C 1
ATOM 2444 O O . ILE B 1 56 ? 4.848 -10.883 -8.438 1 96.19 56 ILE B O 1
ATOM 2448 N N . THR B 1 57 ? 6.047 -10.469 -6.559 1 97.69 57 THR B N 1
ATOM 2449 C CA . THR B 1 57 ? 5.684 -11.742 -5.941 1 97.69 57 THR B CA 1
ATOM 2450 C C . THR B 1 57 ? 4.164 -11.883 -5.848 1 97.69 57 THR B C 1
ATOM 2452 O O . THR B 1 57 ? 3.611 -12.93 -6.176 1 97.69 57 THR B O 1
ATOM 2455 N N . GLU B 1 58 ? 3.564 -10.82 -5.426 1 96.56 58 GLU B N 1
ATOM 2456 C CA . GLU B 1 58 ? 2.111 -10.828 -5.297 1 96.56 58 GLU B CA 1
ATOM 2457 C C . GLU B 1 58 ? 1.439 -11.078 -6.645 1 96.56 58 GLU B C 1
ATOM 2459 O O . GLU B 1 58 ? 0.488 -11.859 -6.734 1 96.56 58 GLU B O 1
ATOM 2464 N N . VAL B 1 59 ? 1.907 -10.422 -7.684 1 96.44 59 VAL B N 1
ATOM 2465 C CA . VAL B 1 59 ? 1.337 -10.555 -9.023 1 96.44 59 VAL B CA 1
ATOM 2466 C C . VAL B 1 59 ? 1.495 -12 -9.5 1 96.44 59 VAL B C 1
ATOM 2468 O O . VAL B 1 59 ? 0.542 -12.602 -10 1 96.44 59 VAL B O 1
ATOM 2471 N N . LEU B 1 60 ? 2.65 -12.57 -9.312 1 97.94 60 LEU B N 1
ATOM 2472 C CA . LEU B 1 60 ? 2.916 -13.938 -9.742 1 97.94 60 LEU B CA 1
ATOM 2473 C C . LEU B 1 60 ? 2.057 -14.938 -8.977 1 97.94 60 LEU B C 1
ATOM 2475 O O . LEU B 1 60 ? 1.49 -15.859 -9.562 1 97.94 60 LEU B O 1
ATOM 2479 N N . LEU B 1 61 ? 1.946 -14.703 -7.664 1 98.38 61 LEU B N 1
ATOM 2480 C CA . LEU B 1 61 ? 1.133 -15.562 -6.805 1 98.38 61 LEU B CA 1
ATOM 2481 C C . LEU B 1 61 ? -0.334 -15.508 -7.219 1 98.38 61 LEU B C 1
ATOM 2483 O O . LEU B 1 61 ? -0.97 -16.547 -7.406 1 98.38 61 LEU B O 1
ATOM 2487 N N . ARG B 1 62 ? -0.773 -14.297 -7.352 1 97 62 ARG B N 1
ATOM 2488 C CA . ARG B 1 62 ? -2.164 -14.062 -7.723 1 97 62 ARG B CA 1
ATOM 2489 C C . ARG B 1 62 ? -2.51 -14.766 -9.031 1 97 62 ARG B C 1
ATOM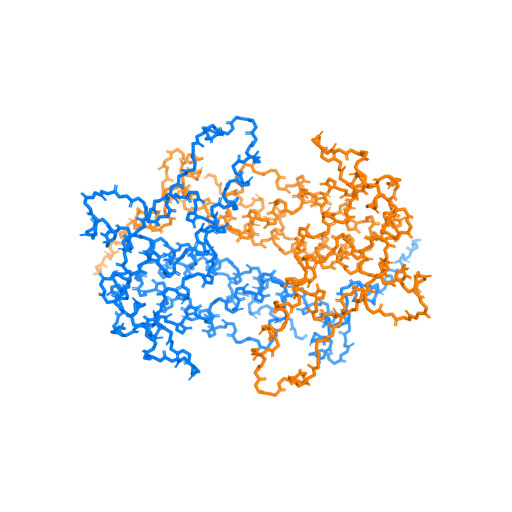 2491 O O . ARG B 1 62 ? -3.516 -15.477 -9.117 1 97 62 ARG B O 1
ATOM 2498 N N . ASN B 1 63 ? -1.695 -14.633 -10.031 1 97.25 63 ASN B N 1
ATOM 2499 C CA . ASN B 1 63 ? -1.98 -15.203 -11.344 1 97.25 63 ASN B CA 1
ATOM 2500 C C . ASN B 1 63 ? -1.884 -16.719 -11.328 1 97.25 63 ASN B C 1
ATOM 2502 O O . ASN B 1 63 ? -2.65 -17.406 -12.008 1 97.25 63 ASN B O 1
ATOM 2506 N N . ALA B 1 64 ? -0.936 -17.234 -10.57 1 98.31 64 ALA B N 1
ATOM 2507 C CA . ALA B 1 64 ? -0.79 -18.688 -10.469 1 98.31 64 ALA B CA 1
ATOM 2508 C C . ALA B 1 64 ? -2.021 -19.312 -9.828 1 98.31 64 ALA B C 1
ATOM 2510 O O . ALA B 1 64 ? -2.566 -20.297 -10.344 1 98.31 64 ALA B O 1
ATOM 2511 N N . ILE B 1 65 ? -2.482 -18.734 -8.734 1 98.44 65 ILE B N 1
ATOM 2512 C CA . ILE B 1 65 ? -3.631 -19.281 -8.023 1 98.44 65 ILE B CA 1
ATOM 2513 C C . ILE B 1 65 ? -4.902 -19.031 -8.836 1 98.44 65 ILE B C 1
ATOM 2515 O O . ILE B 1 65 ? -5.773 -19.906 -8.906 1 98.44 65 ILE B O 1
ATOM 2519 N N . ASP B 1 66 ? -5.012 -17.875 -9.438 1 97.81 66 ASP B N 1
ATOM 2520 C CA . ASP B 1 66 ? -6.168 -17.531 -10.258 1 97.81 66 ASP B CA 1
ATOM 2521 C C . ASP B 1 66 ? -6.387 -18.578 -11.352 1 97.81 66 ASP B C 1
ATOM 2523 O O . ASP B 1 66 ? -7.512 -19.031 -11.578 1 97.81 66 ASP B O 1
ATOM 2527 N N . ARG B 1 67 ? -5.355 -18.969 -12.039 1 97.19 67 ARG B N 1
ATOM 2528 C CA . ARG B 1 67 ? -5.445 -19.938 -13.125 1 97.19 67 ARG B CA 1
ATOM 2529 C C . ARG B 1 67 ? -6.027 -21.266 -12.625 1 97.19 67 ARG B C 1
ATOM 2531 O O . ARG B 1 67 ? -6.938 -21.812 -13.242 1 97.19 67 ARG B O 1
ATOM 2538 N N . GLU B 1 68 ? -5.543 -21.703 -11.484 1 98.12 68 GLU B N 1
ATOM 2539 C CA . GLU B 1 68 ? -5.977 -23 -10.945 1 98.12 68 GLU B CA 1
ATOM 2540 C C . GLU B 1 68 ? -7.406 -22.922 -10.422 1 98.12 68 GLU B C 1
ATOM 2542 O O . GLU B 1 68 ? -8.188 -23.859 -10.594 1 98.12 68 GLU B O 1
ATOM 2547 N N . LEU B 1 69 ? -7.754 -21.828 -9.773 1 97.81 69 LEU B N 1
ATOM 2548 C CA . LEU B 1 69 ? -9.117 -21.672 -9.273 1 97.81 69 LEU B CA 1
ATOM 2549 C C . LEU B 1 69 ? -10.109 -21.594 -10.422 1 97.81 69 LEU B C 1
ATOM 2551 O O . LEU B 1 69 ? -11.219 -22.125 -10.32 1 97.81 69 LEU B O 1
ATOM 2555 N N . GLN B 1 70 ? -9.719 -20.891 -11.477 1 97.44 70 GLN B N 1
ATOM 2556 C CA . GLN B 1 70 ? -10.594 -20.797 -12.648 1 97.44 70 GLN B CA 1
ATOM 2557 C C . GLN B 1 70 ? -10.812 -22.172 -13.273 1 97.44 70 GLN B C 1
ATOM 2559 O O . GLN B 1 70 ? -11.938 -22.516 -13.625 1 97.44 70 GLN B O 1
ATOM 2564 N N . GLU B 1 71 ? -9.766 -22.938 -13.398 1 97.06 71 GLU B N 1
ATOM 2565 C CA . GLU B 1 71 ? -9.875 -24.281 -13.938 1 97.06 71 GLU B CA 1
ATOM 2566 C C . GLU B 1 71 ? -10.766 -25.156 -13.062 1 97.06 71 GLU B C 1
ATOM 2568 O O . GLU B 1 71 ? -11.641 -25.875 -13.562 1 97.06 71 GLU B O 1
ATOM 2573 N N . TRP B 1 72 ? -10.508 -25.109 -11.812 1 97.62 72 TRP B N 1
ATOM 2574 C CA . TRP B 1 72 ? -11.305 -25.875 -10.859 1 97.62 72 TRP B CA 1
ATOM 2575 C C . TRP B 1 72 ? -12.766 -25.453 -10.914 1 97.62 72 TRP B C 1
ATOM 2577 O O . TRP B 1 72 ? -13.656 -26.312 -10.914 1 97.62 72 TRP B O 1
ATOM 2587 N N . ASN B 1 73 ? -12.984 -24.156 -10.922 1 97.69 73 ASN B N 1
ATOM 2588 C CA . ASN B 1 73 ? -14.344 -23.625 -11 1 97.69 73 ASN B CA 1
ATOM 2589 C C . ASN B 1 73 ? -15.07 -24.125 -12.25 1 97.69 73 ASN B C 1
ATOM 2591 O O . ASN B 1 73 ? -16.219 -24.531 -12.188 1 97.69 73 ASN B O 1
ATOM 2595 N N . ASN B 1 74 ? -14.383 -24.094 -13.352 1 96.38 74 ASN B N 1
ATOM 2596 C CA . ASN B 1 74 ? -14.938 -24.578 -14.617 1 96.38 74 ASN B CA 1
ATOM 2597 C C . ASN B 1 74 ? -15.305 -26.062 -14.539 1 96.38 74 ASN B C 1
ATOM 2599 O O . ASN B 1 74 ? -16.297 -26.484 -15.141 1 96.38 74 ASN B O 1
ATOM 2603 N N . ALA B 1 75 ? -14.555 -26.812 -13.867 1 96.38 75 ALA B N 1
ATOM 2604 C CA . ALA B 1 75 ? -14.766 -28.25 -13.758 1 96.38 75 ALA B CA 1
ATOM 2605 C C . ALA B 1 75 ? -15.93 -28.562 -12.828 1 96.38 75 ALA B C 1
ATOM 2607 O O . ALA B 1 75 ? -16.531 -29.641 -12.906 1 96.38 75 ALA B O 1
ATOM 2608 N N . ASN B 1 76 ? -16.266 -27.641 -12.016 1 96.31 76 ASN B N 1
ATOM 2609 C CA . ASN B 1 76 ? -17.266 -27.906 -10.992 1 96.31 76 ASN B CA 1
ATOM 2610 C C . ASN B 1 76 ? -18.562 -27.156 -11.266 1 96.31 76 ASN B C 1
ATOM 2612 O O . ASN B 1 76 ? -19.438 -27.078 -10.398 1 96.31 76 ASN B O 1
ATOM 2616 N N . LEU B 1 77 ? -18.609 -26.531 -12.406 1 94.06 77 LEU B N 1
ATOM 2617 C CA . LEU B 1 77 ? -19.828 -25.859 -12.859 1 94.06 77 LEU B CA 1
ATOM 2618 C C . LEU B 1 77 ? -20.219 -26.312 -14.266 1 94.06 77 LEU B C 1
ATOM 2620 O O . LEU B 1 77 ? -19.391 -26.906 -14.977 1 94.06 77 LEU B O 1
ATOM 2624 N N . PRO B 1 78 ? -21.516 -26.172 -14.703 1 88.12 78 PRO B N 1
ATOM 2625 C CA . PRO B 1 78 ? -21.969 -26.625 -16.016 1 88.12 78 PRO B CA 1
ATOM 2626 C C . PRO B 1 78 ? -21.312 -25.859 -17.172 1 88.12 78 PRO B C 1
ATOM 2628 O O . PRO B 1 78 ? -21.391 -26.281 -18.328 1 88.12 78 PRO B O 1
ATOM 2631 N N . GLY B 1 79 ? -20.531 -24.734 -16.938 1 85.12 79 GLY B N 1
ATOM 2632 C CA . GLY B 1 79 ? -19.844 -23.969 -17.969 1 85.12 79 GLY B CA 1
ATOM 2633 C C . GLY B 1 79 ? -18.797 -23.016 -17.406 1 85.12 79 GLY B C 1
ATOM 2634 O O . GLY B 1 79 ? -18.75 -22.781 -16.203 1 85.12 79 GLY B O 1
ATOM 2635 N N . PRO B 1 80 ? -18 -22.641 -18.469 1 87.19 80 PRO B N 1
ATOM 2636 C CA . PRO B 1 80 ? -16.953 -21.719 -18.016 1 87.19 80 PRO B CA 1
ATOM 2637 C C . PRO B 1 80 ? -17.516 -20.375 -17.531 1 87.19 80 PRO B C 1
ATOM 2639 O O . PRO B 1 80 ? -18.328 -19.75 -18.219 1 87.19 80 PRO B O 1
ATOM 2642 N N . GLN B 1 81 ? -17.188 -20.094 -16.312 1 92.94 81 GLN B N 1
ATOM 2643 C CA . GLN B 1 81 ? -17.594 -18.828 -15.695 1 92.94 81 GLN B CA 1
ATOM 2644 C C . GLN B 1 81 ? -16.484 -18.266 -14.812 1 92.94 81 GLN B C 1
ATOM 2646 O O . GLN B 1 81 ? -15.703 -19.031 -14.234 1 92.94 81 GLN B O 1
ATOM 2651 N N . SER B 1 82 ? -16.438 -17 -14.781 1 96.25 82 SER B N 1
ATOM 2652 C CA . SER B 1 82 ? -15.477 -16.344 -13.898 1 96.25 82 SER B CA 1
ATOM 2653 C C . SER B 1 82 ? -15.812 -16.594 -12.43 1 96.25 82 SER B C 1
ATOM 2655 O O . SER B 1 82 ? -16.938 -16.328 -11.992 1 96.25 82 SER B O 1
ATOM 2657 N N . TRP B 1 83 ? -14.844 -17.016 -11.695 1 96.88 83 TRP B N 1
ATOM 2658 C CA . TRP B 1 83 ? -15.094 -17.25 -10.281 1 96.88 83 TRP B CA 1
ATOM 2659 C C . TRP B 1 83 ? -15.172 -15.938 -9.508 1 96.88 83 TRP B C 1
ATOM 2661 O O . TRP B 1 83 ? -15.555 -15.922 -8.336 1 96.88 83 TRP B O 1
ATOM 2671 N N . LEU B 1 84 ? -14.891 -14.828 -10.195 1 95.94 84 LEU B N 1
ATOM 2672 C CA . LEU B 1 84 ? -14.906 -13.516 -9.562 1 95.94 84 LEU B CA 1
ATOM 2673 C C . LEU B 1 84 ? -16.141 -12.727 -9.977 1 95.94 84 LEU B C 1
ATOM 2675 O O . LEU B 1 84 ? -16.672 -11.93 -9.195 1 95.94 84 LEU B O 1
ATOM 2679 N N . LEU B 1 85 ? -16.641 -12.953 -11.18 1 95.19 85 LEU B N 1
ATOM 2680 C CA . LEU B 1 85 ? -17.734 -12.141 -11.719 1 95.19 85 LEU B CA 1
ATOM 2681 C C . LEU B 1 85 ? -19.078 -12.828 -11.508 1 95.19 85 LEU B C 1
ATOM 2683 O O . LEU B 1 85 ? -20.125 -12.172 -11.516 1 95.19 85 LEU B O 1
ATOM 2687 N N . GLU B 1 86 ? -19 -14.117 -11.422 1 94.56 86 GLU B N 1
ATOM 2688 C CA . GLU B 1 86 ? -20.188 -14.93 -11.227 1 94.56 86 GLU B CA 1
ATOM 2689 C C . GLU B 1 86 ? -20.109 -15.734 -9.938 1 94.56 86 GLU B C 1
ATOM 2691 O O . GLU B 1 86 ? -19.094 -15.672 -9.227 1 94.56 86 GLU B O 1
ATOM 2696 N N . LYS B 1 87 ? -21.219 -16.422 -9.656 1 93.12 87 LYS B N 1
ATOM 2697 C CA . LYS B 1 87 ? -21.219 -17.266 -8.469 1 93.12 87 LYS B CA 1
ATOM 2698 C C . LYS B 1 87 ? -20.359 -18.516 -8.672 1 93.12 87 LYS B C 1
ATOM 2700 O O . LYS B 1 87 ? -20.703 -19.391 -9.469 1 93.12 87 LYS B O 1
ATOM 2705 N N . PRO B 1 88 ? -19.25 -18.609 -7.965 1 96.31 88 PRO B N 1
ATOM 2706 C CA . PRO B 1 88 ? -18.391 -19.781 -8.18 1 96.31 88 PRO B CA 1
ATOM 2707 C C . PRO B 1 88 ? -18.922 -21.031 -7.484 1 96.31 88 PRO B C 1
ATOM 2709 O O . PRO B 1 88 ? -19.875 -20.953 -6.719 1 96.31 88 PRO B O 1
ATOM 2712 N N . ALA B 1 89 ? -18.328 -22.125 -7.77 1 96.38 89 ALA B N 1
ATOM 2713 C CA . ALA B 1 89 ? -18.703 -23.406 -7.184 1 96.38 89 ALA B CA 1
ATOM 2714 C C . ALA B 1 89 ? -18.375 -23.453 -5.695 1 96.38 89 ALA B C 1
ATOM 2716 O O . ALA B 1 89 ? -17.422 -22.797 -5.25 1 96.38 89 ALA B O 1
ATOM 2717 N N . ALA B 1 90 ? -19.156 -24.172 -4.957 1 94.81 90 ALA B N 1
ATOM 2718 C CA . ALA B 1 90 ? -18.781 -24.453 -3.572 1 94.81 90 ALA B CA 1
ATOM 2719 C C . ALA B 1 90 ? -17.562 -25.359 -3.506 1 94.81 90 ALA B C 1
ATOM 2721 O O . ALA B 1 90 ? -17.391 -26.234 -4.355 1 94.81 90 ALA B O 1
ATOM 2722 N N . PRO B 1 91 ? -16.734 -25.094 -2.525 1 95.94 91 PRO B N 1
ATOM 2723 C CA . PRO B 1 91 ? -16.906 -24.203 -1.372 1 95.94 91 PRO B CA 1
ATOM 2724 C C . PRO B 1 91 ? -16.281 -22.828 -1.596 1 95.94 91 PRO B C 1
ATOM 2726 O O . PRO B 1 91 ? -16.25 -22 -0.676 1 95.94 91 PRO B O 1
ATOM 2729 N N . LEU B 1 92 ? -15.797 -22.594 -2.822 1 95.88 92 LEU B N 1
ATOM 2730 C CA . LEU B 1 92 ? -15.133 -21.344 -3.127 1 95.88 92 LEU B CA 1
ATOM 2731 C C . LEU B 1 92 ? -16.062 -20.156 -2.861 1 95.88 92 LEU B C 1
ATOM 2733 O O . LEU B 1 92 ? -15.641 -19.156 -2.277 1 95.88 92 LEU B O 1
ATOM 2737 N N . ARG B 1 93 ? -17.25 -20.297 -3.219 1 94.75 93 ARG B N 1
ATOM 2738 C CA . ARG B 1 93 ? -18.219 -19.219 -3.086 1 94.75 93 ARG B CA 1
ATOM 2739 C C . ARG B 1 93 ? -18.312 -18.734 -1.643 1 94.75 93 ARG B C 1
ATOM 2741 O O . ARG B 1 93 ? -18.312 -17.531 -1.381 1 94.75 93 ARG B O 1
ATOM 2748 N N . GLY B 1 94 ? -18.391 -19.609 -0.711 1 93.5 94 GLY B N 1
ATOM 2749 C CA . GLY B 1 94 ? -18.516 -19.25 0.695 1 93.5 94 GLY B CA 1
ATOM 2750 C C . GLY B 1 94 ? -17.25 -18.641 1.271 1 93.5 94 GLY B C 1
ATOM 2751 O O . GLY B 1 94 ? -17.297 -17.844 2.199 1 93.5 94 GLY B O 1
ATOM 2752 N N . LEU B 1 95 ? -16.125 -18.969 0.703 1 93.25 95 LEU B N 1
ATOM 2753 C CA . LEU B 1 95 ? -14.836 -18.578 1.238 1 93.25 95 LEU B CA 1
ATOM 2754 C C . LEU B 1 95 ? -14.477 -17.156 0.785 1 93.25 95 LEU B C 1
ATOM 2756 O O . LEU B 1 95 ? -13.719 -16.469 1.459 1 93.25 95 LEU B O 1
ATOM 2760 N N . ILE B 1 96 ? -15.102 -16.672 -0.315 1 93.12 96 ILE B N 1
ATOM 2761 C CA . ILE B 1 96 ? -14.508 -15.492 -0.946 1 93.12 96 ILE B CA 1
ATOM 2762 C C . ILE B 1 96 ? -15.531 -14.359 -1 1 93.12 96 ILE B C 1
ATOM 2764 O O . ILE B 1 96 ? -15.211 -13.242 -1.414 1 93.12 96 ILE B O 1
ATOM 2768 N N . LYS B 1 97 ? -16.734 -14.516 -0.608 1 91.69 97 LYS B N 1
ATOM 2769 C CA . LYS B 1 97 ? -17.859 -13.625 -0.867 1 91.69 97 LYS B CA 1
ATOM 2770 C C . LYS B 1 97 ? -17.531 -12.188 -0.482 1 91.69 97 LYS B C 1
ATOM 2772 O O . LYS B 1 97 ? -17.609 -11.281 -1.313 1 91.69 97 LYS B O 1
ATOM 2777 N N . ASN B 1 98 ? -17.125 -12.008 0.703 1 90.44 98 ASN B N 1
ATOM 2778 C CA . ASN B 1 98 ? -16.859 -10.656 1.19 1 90.44 98 ASN B CA 1
ATOM 2779 C C . ASN B 1 98 ? -15.672 -10.023 0.461 1 90.44 98 ASN B C 1
ATOM 2781 O O . ASN B 1 98 ? -15.719 -8.836 0.115 1 90.44 98 ASN B O 1
ATOM 2785 N N . ASN B 1 99 ? -14.672 -10.781 0.196 1 91.56 99 ASN B N 1
ATOM 2786 C CA . ASN B 1 99 ? -13.477 -10.281 -0.469 1 91.56 99 ASN B CA 1
ATOM 2787 C C . ASN B 1 99 ? -13.766 -9.867 -1.91 1 91.56 99 ASN B C 1
ATOM 2789 O O . ASN B 1 99 ? -13.297 -8.828 -2.369 1 91.56 99 ASN B O 1
ATOM 2793 N N . VAL B 1 100 ? -14.562 -10.672 -2.562 1 92.69 100 VAL B N 1
ATOM 2794 C CA . VAL B 1 100 ? -14.891 -10.391 -3.957 1 92.69 100 VAL B CA 1
ATOM 2795 C C . VAL B 1 100 ? -15.805 -9.172 -4.039 1 92.69 100 VAL B C 1
ATOM 2797 O O . VAL B 1 100 ? -15.656 -8.336 -4.934 1 92.69 100 VAL B O 1
ATOM 2800 N N . HIS B 1 101 ? -16.719 -9.109 -3.121 1 93.06 101 HIS B N 1
ATOM 2801 C CA . HIS B 1 101 ? -17.578 -7.934 -3.074 1 93.06 101 HIS B CA 1
ATOM 2802 C C . HIS B 1 101 ? -16.766 -6.652 -2.953 1 93.06 101 HIS B C 1
ATOM 2804 O O . HIS B 1 101 ? -16.953 -5.711 -3.729 1 93.06 101 HIS B O 1
ATOM 2810 N N . LYS B 1 102 ? -15.852 -6.609 -2.086 1 89.69 102 LYS B N 1
ATOM 2811 C CA . LYS B 1 102 ? -15.016 -5.434 -1.868 1 89.69 102 LYS B CA 1
ATOM 2812 C C . LYS B 1 102 ? -14.141 -5.148 -3.086 1 89.69 102 LYS B C 1
ATOM 2814 O O . LYS B 1 102 ? -13.992 -3.994 -3.494 1 89.69 102 LYS B O 1
ATOM 2819 N N . ALA B 1 103 ? -13.547 -6.188 -3.645 1 92.31 103 ALA B N 1
ATOM 2820 C CA . ALA B 1 103 ? -12.711 -6.031 -4.832 1 92.31 103 ALA B CA 1
ATOM 2821 C C . ALA B 1 103 ? -13.516 -5.48 -6.004 1 92.31 103 ALA B C 1
ATOM 2823 O O . ALA B 1 103 ? -13.023 -4.645 -6.766 1 92.31 103 ALA B O 1
ATOM 2824 N N . THR B 1 104 ? -14.75 -5.965 -6.113 1 92.75 104 THR B N 1
ATOM 2825 C CA . THR B 1 104 ? -15.633 -5.504 -7.184 1 92.75 104 THR B CA 1
ATOM 2826 C C . THR B 1 104 ? -15.969 -4.027 -7.008 1 92.75 104 THR B C 1
ATOM 2828 O O . THR B 1 104 ? -15.961 -3.266 -7.977 1 92.75 104 THR B O 1
ATOM 2831 N N . GLU B 1 105 ? -16.203 -3.658 -5.828 1 88.62 105 GLU B N 1
ATOM 2832 C CA . GLU B 1 105 ? -16.484 -2.254 -5.539 1 88.62 105 GLU B CA 1
ATOM 2833 C C . GLU B 1 105 ? -15.297 -1.371 -5.918 1 88.62 105 GLU B C 1
ATOM 2835 O O . GLU B 1 105 ? -15.469 -0.326 -6.547 1 88.62 105 GLU B O 1
ATOM 2840 N N . ARG B 1 106 ? -14.164 -1.759 -5.555 1 84.12 106 ARG B N 1
ATOM 2841 C CA . ARG B 1 106 ? -12.953 -1.011 -5.871 1 84.12 106 ARG B CA 1
ATOM 2842 C C . ARG B 1 106 ? -12.734 -0.935 -7.379 1 84.12 106 ARG B C 1
ATOM 2844 O O . ARG B 1 106 ? -12.336 0.109 -7.902 1 84.12 106 ARG B O 1
ATOM 2851 N N . ALA B 1 107 ? -12.953 -2.045 -8.008 1 87.81 107 ALA B N 1
ATOM 2852 C CA . ALA B 1 107 ? -12.797 -2.094 -9.461 1 87.81 107 ALA B CA 1
ATOM 2853 C C . ALA B 1 107 ? -13.773 -1.15 -10.148 1 87.81 107 ALA B C 1
ATOM 2855 O O . ALA B 1 107 ? -13.422 -0.484 -11.125 1 87.81 107 ALA B O 1
ATOM 2856 N N . GLU B 1 108 ? -14.984 -1.104 -9.641 1 87.69 108 GLU B N 1
ATOM 2857 C CA . GLU B 1 108 ? -15.992 -0.205 -10.188 1 87.69 108 GLU B CA 1
ATOM 2858 C C . GLU B 1 108 ? -15.594 1.256 -10 1 87.69 108 GLU B C 1
ATOM 2860 O O . GLU B 1 108 ? -15.766 2.072 -10.914 1 87.69 108 GLU B O 1
ATOM 2865 N N . GLU B 1 109 ? -15.094 1.513 -8.867 1 77.62 109 GLU B N 1
ATOM 2866 C CA . GLU B 1 109 ? -14.625 2.869 -8.602 1 77.62 109 GLU B CA 1
ATOM 2867 C C . GLU B 1 109 ? -13.508 3.262 -9.555 1 77.62 109 GLU B C 1
ATOM 2869 O O . GLU B 1 109 ? -13.484 4.379 -10.078 1 77.62 109 GLU B O 1
ATOM 2874 N N . SER B 1 110 ? -12.633 2.393 -9.758 1 78.38 110 SER B N 1
ATOM 2875 C CA . SER B 1 110 ? -11.523 2.639 -10.672 1 78.38 110 SER B CA 1
ATOM 2876 C C . SER B 1 110 ? -12.016 2.824 -12.102 1 78.38 110 SER B C 1
ATOM 2878 O O . SER B 1 110 ? -11.5 3.664 -12.836 1 78.38 110 SER B O 1
ATOM 2880 N N . ARG B 1 111 ? -13 2.076 -12.438 1 80.62 111 ARG B N 1
ATOM 2881 C CA . ARG B 1 111 ? -13.586 2.166 -13.773 1 80.62 111 ARG B CA 1
ATOM 2882 C C . ARG B 1 111 ? -14.219 3.531 -14 1 80.62 111 ARG B C 1
ATOM 2884 O O . ARG B 1 111 ? -14.086 4.113 -15.078 1 80.62 111 ARG B O 1
ATOM 2891 N N . THR B 1 112 ? -14.867 4.031 -13.055 1 75.81 112 THR B N 1
ATOM 2892 C CA . THR B 1 112 ? -15.555 5.309 -13.18 1 75.81 112 THR B CA 1
ATOM 2893 C C . THR B 1 112 ? -14.555 6.457 -13.289 1 75.81 112 THR B C 1
ATOM 2895 O O . THR B 1 112 ? -14.891 7.535 -13.781 1 75.81 112 THR B O 1
ATOM 2898 N N . GLN B 1 113 ? -13.414 6.234 -12.805 1 69.94 113 GLN B N 1
ATOM 2899 C CA . GLN B 1 113 ? -12.391 7.27 -12.82 1 69.94 113 GLN B CA 1
ATOM 2900 C C . GLN B 1 113 ? -11.594 7.238 -14.117 1 69.94 113 GLN B C 1
ATOM 2902 O O . GLN B 1 113 ? -10.75 8.102 -14.359 1 69.94 113 GLN B O 1
ATOM 2907 N N . ARG B 1 114 ? -11.906 6.273 -14.875 1 69.81 114 ARG B N 1
ATOM 2908 C CA . ARG B 1 114 ? -11.219 6.195 -16.156 1 69.81 114 ARG B CA 1
ATOM 2909 C C . ARG B 1 114 ? -11.5 7.434 -17 1 69.81 114 ARG B C 1
ATOM 2911 O O . ARG B 1 114 ? -12.633 7.906 -17.062 1 69.81 114 ARG B O 1
ATOM 2918 N N . LYS B 1 115 ? -10.344 8.102 -17.359 1 64.81 115 LYS B N 1
ATOM 2919 C CA . LYS B 1 115 ? -10.453 9.32 -18.156 1 64.81 115 LYS B CA 1
ATOM 2920 C C . LYS B 1 115 ? -11.211 9.062 -19.453 1 64.81 115 LYS B C 1
ATOM 2922 O O . LYS B 1 115 ? -11.344 7.91 -19.891 1 64.81 115 LYS B O 1
ATOM 2927 N N . GLU B 1 116 ? -11.633 10.219 -20.016 1 66.19 116 GLU B N 1
ATOM 2928 C CA . GLU B 1 116 ? -12.242 10.18 -21.344 1 66.19 116 GLU B CA 1
ATOM 2929 C C . GLU B 1 116 ? -11.258 9.672 -22.391 1 66.19 116 GLU B C 1
ATOM 2931 O O . GLU B 1 116 ? -10.07 10.016 -22.344 1 66.19 116 GLU B O 1
ATOM 2936 N N . GLY B 1 117 ? -11.617 8.492 -23.062 1 60.97 117 GLY B N 1
ATOM 2937 C CA . GLY B 1 117 ? -10.75 7.984 -24.109 1 60.97 117 GLY B CA 1
ATOM 2938 C C . GLY B 1 117 ? -10.125 6.645 -23.75 1 60.97 117 GLY B C 1
ATOM 2939 O O . GLY B 1 117 ? -9.461 6.027 -24.594 1 60.97 117 GLY B O 1
ATOM 2940 N N . HIS B 1 118 ? -10.25 6.379 -22.438 1 67.94 118 HIS B N 1
ATOM 2941 C CA . HIS B 1 118 ? -9.75 5.051 -22.109 1 67.94 118 HIS B CA 1
ATOM 2942 C C . HIS B 1 118 ? -10.398 3.979 -22.969 1 67.94 118 HIS B C 1
ATOM 2944 O O . HIS B 1 118 ? -11.617 3.984 -23.156 1 67.94 118 HIS B O 1
ATOM 2950 N N . PRO B 1 119 ? -9.539 3.154 -23.578 1 63.34 119 PRO B N 1
ATOM 2951 C CA . PRO B 1 119 ? -10.086 2.162 -24.5 1 63.34 119 PRO B CA 1
ATOM 2952 C C . PRO B 1 119 ? -11.195 1.318 -23.875 1 63.34 119 PRO B C 1
ATOM 2954 O O . PRO B 1 119 ? -12.07 0.815 -24.594 1 63.34 119 PRO B O 1
ATOM 2957 N N . ARG B 1 120 ? -11.188 1.23 -22.609 1 67.19 120 ARG B N 1
ATOM 2958 C CA . ARG B 1 120 ? -12.195 0.388 -21.984 1 67.19 120 ARG B CA 1
ATOM 2959 C C . ARG B 1 120 ? -13.148 1.223 -21.125 1 67.19 120 ARG B C 1
ATOM 2961 O O . ARG B 1 120 ? -13.68 0.739 -20.125 1 67.19 120 ARG B O 1
ATOM 2968 N N . ARG B 1 121 ? -13.297 2.406 -21.375 1 69.38 121 ARG B N 1
ATOM 2969 C CA . ARG B 1 121 ? -14.109 3.307 -20.562 1 69.38 121 ARG B CA 1
ATOM 2970 C C . ARG B 1 121 ? -15.547 2.816 -20.469 1 69.38 121 ARG B C 1
ATOM 2972 O O . ARG B 1 121 ? -16.141 2.832 -19.391 1 69.38 121 ARG B O 1
ATOM 2979 N N . SER B 1 122 ? -16.016 2.242 -21.469 1 72.81 122 SER B N 1
ATOM 2980 C CA . SER B 1 122 ? -17.422 1.875 -21.469 1 72.81 122 SER B CA 1
ATOM 2981 C C . SER B 1 122 ? -17.594 0.368 -21.312 1 72.81 122 SER B C 1
ATOM 2983 O O . SER B 1 122 ? -18.734 -0.13 -21.297 1 72.81 122 SER B O 1
ATOM 2985 N N . GLU B 1 123 ? -16.547 -0.264 -21.219 1 81.62 123 GLU B N 1
ATOM 2986 C CA . GLU B 1 123 ? -16.641 -1.717 -21.109 1 81.62 123 GLU B CA 1
ATOM 2987 C C . GLU B 1 123 ? -16.969 -2.145 -19.672 1 81.62 123 GLU B C 1
ATOM 2989 O O . GLU B 1 123 ? -16.547 -1.496 -18.719 1 81.62 123 GLU B O 1
ATOM 2994 N N . PRO B 1 124 ? -17.781 -3.207 -19.578 1 87.12 124 PRO B N 1
ATOM 2995 C CA . PRO B 1 124 ? -18.031 -3.758 -18.234 1 87.12 124 PRO B CA 1
ATOM 2996 C C . PRO B 1 124 ? -16.75 -4.262 -17.562 1 87.12 124 PRO B C 1
ATOM 2998 O O . PRO B 1 124 ? -15.719 -4.406 -18.219 1 87.12 124 PRO B O 1
ATOM 3001 N N . LEU B 1 125 ? -16.875 -4.453 -16.266 1 90.38 125 LEU B N 1
ATOM 3002 C CA . LEU B 1 125 ? -15.75 -5.012 -15.531 1 90.38 125 LEU B CA 1
ATOM 3003 C C . LEU B 1 125 ? -15.367 -6.383 -16.078 1 90.38 125 LEU B C 1
ATOM 3005 O O . LEU B 1 125 ? -16.234 -7.203 -16.375 1 90.38 125 LEU B O 1
ATOM 3009 N N . SER B 1 126 ? -14.117 -6.574 -16.234 1 92.12 126 SER B N 1
ATOM 3010 C CA . SER B 1 126 ? -13.602 -7.887 -16.609 1 92.12 126 SER B CA 1
ATOM 3011 C C . SER B 1 126 ? -13.094 -8.648 -15.398 1 92.12 126 SER B C 1
ATOM 3013 O O . SER B 1 126 ? -12.961 -8.078 -14.312 1 92.12 126 SER B O 1
ATOM 3015 N N . HIS B 1 127 ? -12.867 -9.977 -15.578 1 94.44 127 HIS B N 1
ATOM 3016 C CA . HIS B 1 127 ? -12.242 -10.812 -14.562 1 94.44 127 HIS B CA 1
ATOM 3017 C C . HIS B 1 127 ? -10.945 -10.195 -14.062 1 94.44 127 HIS B C 1
ATOM 3019 O O . HIS B 1 127 ? -10.719 -10.094 -12.852 1 94.44 127 HIS B O 1
ATOM 3025 N N . ASP B 1 128 ? -10.18 -9.664 -14.984 1 91 128 ASP B N 1
ATOM 3026 C CA . ASP B 1 128 ? -8.867 -9.117 -14.656 1 91 128 ASP B CA 1
ATOM 3027 C C . ASP B 1 128 ? -8.992 -7.812 -13.875 1 91 128 ASP B C 1
ATOM 3029 O O . ASP B 1 128 ? -8.148 -7.512 -13.023 1 91 128 ASP B O 1
ATOM 3033 N N . ASP B 1 129 ? -10.062 -7.074 -14.141 1 89.06 129 ASP B N 1
ATOM 3034 C CA . ASP B 1 129 ? -10.312 -5.852 -13.383 1 89.06 129 ASP B CA 1
ATOM 3035 C C . ASP B 1 129 ? -10.516 -6.156 -11.898 1 89.06 129 ASP B C 1
ATOM 3037 O O . ASP B 1 129 ? -9.938 -5.492 -11.039 1 89.06 129 ASP B O 1
ATOM 3041 N N . VAL B 1 130 ? -11.328 -7.137 -11.672 1 93.44 130 VAL B N 1
ATOM 3042 C CA . VAL B 1 130 ? -11.648 -7.488 -10.289 1 93.44 130 VAL B CA 1
ATOM 3043 C C . VAL B 1 130 ? -10.438 -8.164 -9.641 1 93.44 130 VAL B C 1
ATOM 3045 O O . VAL B 1 130 ? -10.086 -7.855 -8.5 1 93.44 130 VAL B O 1
ATOM 3048 N N . LEU B 1 131 ? -9.781 -9.047 -10.406 1 94.31 131 LEU B N 1
ATOM 3049 C CA . LEU B 1 131 ? -8.609 -9.758 -9.906 1 94.31 131 LEU B CA 1
ATOM 3050 C C . LEU B 1 131 ? -7.535 -8.781 -9.438 1 94.31 131 LEU B C 1
ATOM 3052 O O . LEU B 1 131 ? -6.918 -8.984 -8.391 1 94.31 131 LEU B O 1
ATOM 3056 N N . ALA B 1 132 ? -7.34 -7.695 -10.164 1 89.06 132 ALA B N 1
ATOM 3057 C CA . ALA B 1 132 ? -6.285 -6.723 -9.883 1 89.06 132 ALA B CA 1
ATOM 3058 C C . ALA B 1 132 ? -6.578 -5.953 -8.594 1 89.06 132 ALA B C 1
ATOM 3060 O O . ALA B 1 132 ? -5.691 -5.305 -8.039 1 89.06 132 ALA B O 1
ATOM 3061 N N . HIS B 1 133 ? -7.816 -6.109 -8.133 1 90.25 133 HIS B N 1
ATOM 3062 C CA . HIS B 1 133 ? -8.203 -5.355 -6.938 1 90.25 133 HIS B CA 1
ATOM 3063 C C . HIS B 1 133 ? -8.336 -6.273 -5.73 1 90.25 133 HIS B C 1
ATOM 3065 O O . HIS B 1 133 ? -8.75 -5.832 -4.652 1 90.25 133 HIS B O 1
ATOM 3071 N N . ILE B 1 134 ? -8.023 -7.543 -5.965 1 92.5 134 ILE B N 1
ATOM 3072 C CA . ILE B 1 134 ? -7.938 -8.453 -4.828 1 92.5 134 ILE B CA 1
ATOM 3073 C C . ILE B 1 134 ? -6.672 -8.148 -4.023 1 92.5 134 ILE B C 1
ATOM 3075 O O . ILE B 1 134 ? -5.59 -7.988 -4.598 1 92.5 134 ILE B O 1
ATOM 3079 N N . MET B 1 135 ? -6.824 -8.023 -2.697 1 91.06 135 MET B N 1
ATOM 3080 C CA . MET B 1 135 ? -5.699 -7.672 -1.832 1 91.06 135 MET B CA 1
ATOM 3081 C C . MET B 1 135 ? -4.797 -8.875 -1.597 1 91.06 135 MET B C 1
ATOM 3083 O O . MET B 1 135 ? -5.258 -10.016 -1.609 1 91.06 135 MET B O 1
ATOM 3087 N N . PHE B 1 136 ? -3.592 -8.602 -1.255 1 93.5 136 PHE B N 1
ATOM 3088 C CA . PHE B 1 136 ? -2.598 -9.641 -1.009 1 93.5 136 PHE B CA 1
ATOM 3089 C C . PHE B 1 136 ? -3.043 -10.562 0.123 1 93.5 136 PHE B C 1
ATOM 3091 O O . PHE B 1 136 ? -2.842 -11.773 0.06 1 93.5 136 PHE B O 1
ATOM 3098 N N . SER B 1 137 ? -3.709 -10.062 1.129 1 92.31 137 SER B N 1
ATOM 3099 C CA . SER B 1 137 ? -4.125 -10.82 2.303 1 92.31 137 SER B CA 1
ATOM 3100 C C . SER B 1 137 ? -5.18 -11.859 1.939 1 92.31 137 SER B C 1
ATOM 3102 O O . SER B 1 137 ? -5.352 -12.852 2.654 1 92.31 137 SER B O 1
ATOM 3104 N N . PHE B 1 138 ? -5.887 -11.648 0.842 1 95.25 138 PHE B N 1
ATOM 3105 C CA . PHE B 1 138 ? -6.863 -12.617 0.358 1 95.25 138 PHE B CA 1
ATOM 3106 C C . PHE B 1 138 ? -6.203 -13.969 0.111 1 95.25 138 PHE B C 1
ATOM 3108 O O . PHE B 1 138 ? -6.77 -15.016 0.449 1 95.25 138 PHE B O 1
ATOM 3115 N N . TRP B 1 139 ? -5.086 -13.93 -0.481 1 96.62 139 TRP B N 1
ATOM 3116 C CA . TRP B 1 139 ? -4.426 -15.164 -0.91 1 96.62 139 TRP B CA 1
ATOM 3117 C C . TRP B 1 139 ? -3.98 -15.992 0.291 1 96.62 139 TRP B C 1
ATOM 3119 O O . TRP B 1 139 ? -3.928 -17.219 0.22 1 96.62 139 TRP B O 1
ATOM 3129 N N . ARG B 1 140 ? -3.691 -15.328 1.377 1 95.62 140 ARG B N 1
ATOM 3130 C CA . ARG B 1 140 ? -3.479 -16.047 2.625 1 95.62 140 ARG B CA 1
ATOM 3131 C C . ARG B 1 140 ? -4.781 -16.656 3.135 1 95.62 140 ARG B C 1
ATOM 3133 O O . ARG B 1 140 ? -4.793 -17.781 3.637 1 95.62 140 ARG B O 1
ATOM 3140 N N . GLN B 1 141 ? -5.824 -16 2.938 1 93.75 141 GLN B N 1
ATOM 3141 C CA . GLN B 1 141 ? -7.117 -16.375 3.5 1 93.75 141 GLN B CA 1
ATOM 3142 C C . GLN B 1 141 ? -7.676 -17.625 2.818 1 93.75 141 GLN B C 1
ATOM 3144 O O . GLN B 1 141 ? -8.414 -18.391 3.432 1 93.75 141 GLN B O 1
ATOM 3149 N N . VAL B 1 142 ? -7.379 -17.859 1.595 1 95.88 142 VAL B N 1
ATOM 3150 C CA . VAL B 1 142 ? -7.957 -18.984 0.878 1 95.88 142 VAL B CA 1
ATOM 3151 C C . VAL B 1 142 ? -7.109 -20.234 1.116 1 95.88 142 VAL B C 1
ATOM 3153 O O . VAL B 1 142 ? -7.512 -21.344 0.752 1 95.88 142 VAL B O 1
ATOM 3156 N N . LEU B 1 143 ? -5.957 -20.078 1.739 1 97.56 143 LEU B N 1
ATOM 3157 C CA . LEU B 1 143 ? -5.105 -21.219 2.066 1 97.56 143 LEU B CA 1
ATOM 3158 C C . LEU B 1 143 ? -5.57 -21.891 3.355 1 97.56 143 LEU B C 1
ATOM 3160 O O . LEU B 1 143 ? -6.184 -21.25 4.211 1 97.56 143 LEU B O 1
ATOM 3164 N N . PRO B 1 144 ? -5.266 -23.203 3.447 1 97.06 144 PRO B N 1
ATOM 3165 C CA . PRO B 1 144 ? -5.512 -23.812 4.758 1 97.06 144 PRO B CA 1
ATOM 3166 C C . PRO B 1 144 ? -4.824 -23.062 5.895 1 97.06 144 PRO B C 1
ATOM 3168 O O . PRO B 1 144 ? -3.641 -22.734 5.793 1 97.06 144 PRO B O 1
ATOM 3171 N N . ASN B 1 145 ? -5.594 -22.812 6.934 1 96 145 ASN B N 1
ATOM 3172 C CA . ASN B 1 145 ? -5.09 -22.031 8.062 1 96 145 ASN B CA 1
ATOM 3173 C C . ASN B 1 145 ? -4.234 -22.875 8.992 1 96 145 ASN B C 1
ATOM 3175 O O . ASN B 1 145 ? -4.734 -23.828 9.609 1 96 145 ASN B O 1
ATOM 3179 N N . HIS B 1 146 ? -2.99 -22.516 9.125 1 95.31 146 HIS B N 1
ATOM 3180 C CA . HIS B 1 146 ? -2.07 -23.297 9.953 1 95.31 146 HIS B CA 1
ATOM 3181 C C . HIS B 1 146 ? -1.588 -22.469 11.148 1 95.31 146 HIS B C 1
ATOM 3183 O O . HIS B 1 146 ? -0.626 -22.859 11.82 1 95.31 146 HIS B O 1
ATOM 3189 N N . ALA B 1 147 ? -2.264 -21.359 11.352 1 92.12 147 ALA B N 1
ATOM 3190 C CA . ALA B 1 147 ? -1.925 -20.562 12.523 1 92.12 147 ALA B CA 1
ATOM 3191 C C . ALA B 1 147 ? -2.072 -21.375 13.812 1 92.12 147 ALA B C 1
ATOM 3193 O O . ALA B 1 147 ? -2.881 -22.297 13.875 1 92.12 147 ALA B O 1
ATOM 3194 N N . PRO B 1 148 ? -1.307 -20.984 14.805 1 87.62 148 PRO B N 1
ATOM 3195 C CA . PRO B 1 148 ? -1.323 -21.781 16.047 1 87.62 148 PRO B CA 1
ATOM 3196 C C . PRO B 1 148 ? -2.709 -21.844 16.688 1 87.62 148 PRO B C 1
ATOM 3198 O O . PRO B 1 148 ? -3.076 -22.875 17.266 1 87.62 148 PRO B O 1
ATOM 3201 N N . ASP B 1 149 ? -3.521 -20.812 16.562 1 85.69 149 ASP B N 1
ATOM 3202 C CA . ASP B 1 149 ? -4.836 -20.766 17.188 1 85.69 149 ASP B CA 1
ATOM 3203 C C . ASP B 1 149 ? -5.93 -21.203 16.219 1 85.69 149 ASP B C 1
ATOM 3205 O O . ASP B 1 149 ? -7.117 -21.094 16.531 1 85.69 149 ASP B O 1
ATOM 3209 N N . ALA B 1 150 ? -5.52 -21.719 15.078 1 87.5 150 ALA B N 1
ATOM 3210 C CA . ALA B 1 150 ? -6.508 -22.109 14.078 1 87.5 150 ALA B CA 1
ATOM 3211 C C . ALA B 1 150 ? -7.191 -23.422 14.469 1 87.5 150 ALA B C 1
ATOM 3213 O O . ALA B 1 150 ? -6.543 -24.344 14.977 1 87.5 150 ALA B O 1
ATOM 3214 N N . ASN B 1 151 ? -8.492 -23.359 14.305 1 86.88 151 ASN B N 1
ATOM 3215 C CA . ASN B 1 151 ? -9.227 -24.609 14.445 1 86.88 151 ASN B CA 1
ATOM 3216 C C . ASN B 1 151 ? -9.195 -25.422 13.156 1 86.88 151 ASN B C 1
ATOM 3218 O O . ASN B 1 151 ? -9.945 -25.141 12.219 1 86.88 151 ASN B O 1
ATOM 3222 N N . ARG B 1 152 ? -8.539 -26.469 13.188 1 81.94 152 ARG B N 1
ATOM 3223 C CA . ARG B 1 152 ? -8.32 -27.266 11.977 1 81.94 152 ARG B CA 1
ATOM 3224 C C . ARG B 1 152 ? -9.57 -28.062 11.617 1 81.94 152 ARG B C 1
ATOM 3226 O O . ARG B 1 152 ? -9.742 -28.453 10.461 1 81.94 152 ARG B O 1
ATOM 3233 N N . ASP B 1 153 ? -10.445 -28.109 12.562 1 86.62 153 ASP B N 1
ATOM 3234 C CA . ASP B 1 153 ? -11.594 -28.984 12.344 1 86.62 153 ASP B CA 1
ATOM 3235 C C . ASP B 1 153 ? -12.836 -28.172 11.977 1 86.62 153 ASP B C 1
ATOM 3237 O O . ASP B 1 153 ? -13.898 -28.734 11.711 1 86.62 153 ASP B O 1
ATOM 3241 N N . ASP B 1 154 ? -12.617 -26.906 11.836 1 91.31 154 ASP B N 1
ATOM 3242 C CA . ASP B 1 154 ? -13.789 -26.125 11.461 1 91.31 154 ASP B CA 1
ATOM 3243 C C . ASP B 1 154 ? -14.086 -26.25 9.969 1 91.31 154 ASP B C 1
ATOM 3245 O O . ASP B 1 154 ? -13.18 -26.516 9.18 1 91.31 154 ASP B O 1
ATOM 3249 N N . GLN B 1 155 ? -15.367 -26.188 9.641 1 94.19 155 GLN B N 1
ATOM 3250 C CA . GLN B 1 155 ? -15.844 -26.406 8.281 1 94.19 155 GLN B CA 1
ATOM 3251 C C . GLN B 1 155 ? -15.133 -25.484 7.293 1 94.19 155 GLN B C 1
ATOM 3253 O O . GLN B 1 155 ? -14.836 -25.875 6.164 1 94.19 155 GLN B O 1
ATOM 3258 N N . ARG B 1 156 ? -14.867 -24.328 7.629 1 94.56 156 ARG B N 1
ATOM 3259 C CA . ARG B 1 156 ? -14.203 -23.359 6.758 1 94.56 156 ARG B CA 1
ATOM 3260 C C . ARG B 1 156 ? -12.797 -23.828 6.391 1 94.56 156 ARG B C 1
ATOM 3262 O O . ARG B 1 156 ? -12.398 -23.766 5.227 1 94.56 156 ARG B O 1
ATOM 3269 N N . ASN B 1 157 ? -12.062 -24.297 7.344 1 95.81 157 ASN B N 1
ATOM 3270 C CA . ASN B 1 157 ? -10.711 -24.766 7.07 1 95.81 157 ASN B CA 1
ATOM 3271 C C . ASN B 1 157 ? -10.711 -26.062 6.273 1 95.81 157 ASN B C 1
ATOM 3273 O O . ASN B 1 157 ? -9.82 -26.297 5.449 1 95.81 157 ASN B O 1
ATOM 3277 N N . LYS B 1 158 ? -11.711 -26.891 6.547 1 96.12 158 LYS B N 1
ATOM 3278 C CA . LYS B 1 158 ? -11.859 -28.094 5.73 1 96.12 158 LYS B CA 1
ATOM 3279 C C . LYS B 1 158 ? -12.102 -27.734 4.27 1 96.12 158 LYS B C 1
ATOM 3281 O O . LYS B 1 158 ? -11.57 -28.391 3.367 1 96.12 158 LYS B O 1
ATOM 3286 N N . ASN B 1 159 ? -12.914 -26.75 4.074 1 96.94 159 ASN B N 1
ATOM 3287 C CA . ASN B 1 159 ? -13.164 -26.25 2.725 1 96.94 159 ASN B CA 1
ATOM 3288 C C . ASN B 1 159 ? -11.898 -25.719 2.07 1 96.94 159 ASN B C 1
ATOM 3290 O O . ASN B 1 159 ? -11.656 -25.953 0.886 1 96.94 159 ASN B O 1
ATOM 3294 N N . LYS B 1 160 ? -11.094 -25.016 2.846 1 97.56 160 LYS B N 1
ATOM 3295 C CA . LYS B 1 160 ? -9.82 -24.5 2.342 1 97.56 160 LYS B CA 1
ATOM 3296 C C . LYS B 1 160 ? -8.875 -25.625 1.971 1 97.56 160 LYS B C 1
ATOM 3298 O O . LYS B 1 160 ? -8.195 -25.562 0.946 1 97.56 160 LYS B O 1
ATOM 3303 N N . LEU B 1 161 ? -8.875 -26.594 2.801 1 97 161 LEU B N 1
ATOM 3304 C CA . LEU B 1 161 ? -8.023 -27.75 2.533 1 97 161 LEU B CA 1
ATOM 3305 C C . LEU B 1 161 ? -8.453 -28.469 1.26 1 97 161 LEU B C 1
ATOM 3307 O O . LEU B 1 161 ? -7.617 -28.891 0.464 1 97 161 LEU B O 1
ATOM 3311 N N . ARG B 1 162 ? -9.703 -28.625 1.081 1 97.06 162 ARG B N 1
ATOM 3312 C CA . ARG B 1 162 ? -10.211 -29.234 -0.146 1 97.06 162 ARG B CA 1
ATOM 3313 C C . ARG B 1 162 ? -9.781 -28.422 -1.37 1 97.06 162 ARG B C 1
ATOM 3315 O O . ARG B 1 162 ? -9.297 -29 -2.352 1 97.06 162 ARG B O 1
ATOM 3322 N N . LEU B 1 163 ? -9.938 -27.141 -1.289 1 97.69 163 LEU B N 1
ATOM 3323 C CA . LEU B 1 163 ? -9.547 -26.281 -2.402 1 97.69 163 LEU B CA 1
ATOM 3324 C C . LEU B 1 163 ? -8.047 -26.359 -2.654 1 97.69 163 LEU B C 1
ATOM 3326 O O . LEU B 1 163 ? -7.602 -26.297 -3.803 1 97.69 163 LEU B O 1
ATOM 3330 N N . TRP B 1 164 ? -7.297 -26.438 -1.548 1 98.25 164 TRP B N 1
ATOM 3331 C CA . TRP B 1 164 ? -5.855 -26.625 -1.688 1 98.25 164 TRP B CA 1
ATOM 3332 C C . TRP B 1 164 ? -5.539 -27.891 -2.477 1 98.25 164 TRP B C 1
ATOM 3334 O O . TRP B 1 164 ? -4.812 -27.844 -3.471 1 98.25 164 TRP B O 1
ATOM 3344 N N . GLU B 1 165 ? -6.137 -28.969 -2.117 1 97.75 165 GLU B N 1
ATOM 3345 C CA . GLU B 1 165 ? -5.836 -30.281 -2.672 1 97.75 165 GLU B CA 1
ATOM 3346 C C . GLU B 1 165 ? -6.324 -30.406 -4.113 1 97.75 165 GLU B C 1
ATOM 3348 O O . GLU B 1 165 ? -5.633 -30.969 -4.965 1 97.75 165 GLU B O 1
ATOM 3353 N N . GLU B 1 166 ? -7.453 -29.812 -4.355 1 97.94 166 GLU B N 1
ATOM 3354 C CA . GLU B 1 166 ? -8.094 -30.016 -5.652 1 97.94 166 GLU B CA 1
ATOM 3355 C C . GLU B 1 166 ? -7.641 -28.969 -6.668 1 97.94 166 GLU B C 1
ATOM 3357 O O . GLU B 1 166 ? -7.746 -29.188 -7.875 1 97.94 166 GLU B O 1
ATOM 3362 N N . ALA B 1 167 ? -7.113 -27.797 -6.168 1 98.12 167 ALA B N 1
ATOM 3363 C CA . ALA B 1 167 ? -6.875 -26.719 -7.121 1 98.12 167 ALA B CA 1
ATOM 3364 C C . ALA B 1 167 ? -5.578 -25.984 -6.801 1 98.12 167 ALA B C 1
ATOM 3366 O O . ALA B 1 167 ? -4.598 -26.094 -7.547 1 98.12 167 ALA B O 1
ATOM 3367 N N . ILE B 1 168 ? -5.453 -25.359 -5.652 1 98.56 168 ILE B N 1
ATOM 3368 C CA . ILE B 1 168 ? -4.457 -24.328 -5.375 1 98.56 168 ILE B CA 1
ATOM 3369 C C . ILE B 1 168 ? -3.062 -24.953 -5.359 1 98.56 168 ILE B C 1
ATOM 3371 O O . ILE B 1 168 ? -2.092 -24.328 -5.793 1 98.56 168 ILE B O 1
ATOM 3375 N N . SER B 1 169 ? -2.945 -26.172 -4.906 1 98.62 169 SER B N 1
ATOM 3376 C CA . SER B 1 169 ? -1.639 -26.828 -4.84 1 98.62 169 SER B CA 1
ATOM 3377 C C . SER B 1 169 ? -1.003 -26.922 -6.223 1 98.62 169 SER B C 1
ATOM 3379 O O . SER B 1 169 ? 0.223 -26.906 -6.348 1 98.62 169 SER B O 1
ATOM 3381 N N . LYS B 1 170 ? -1.787 -26.953 -7.254 1 98.5 170 LYS B N 1
ATOM 3382 C CA . LYS B 1 170 ? -1.302 -27.062 -8.625 1 98.5 170 LYS B CA 1
ATOM 3383 C C . LYS B 1 170 ? -0.604 -25.781 -9.078 1 98.5 170 LYS B C 1
ATOM 3385 O O . LYS B 1 170 ? 0.114 -25.781 -10.078 1 98.5 170 LYS B O 1
ATOM 3390 N N . ALA B 1 171 ? -0.823 -24.703 -8.359 1 98.56 171 ALA B N 1
ATOM 3391 C CA . ALA B 1 171 ? -0.144 -23.453 -8.641 1 98.56 171 ALA B CA 1
ATOM 3392 C C . ALA B 1 171 ? 1.329 -23.516 -8.25 1 98.56 171 ALA B C 1
ATOM 3394 O O . ALA B 1 171 ? 2.125 -22.656 -8.648 1 98.56 171 ALA B O 1
ATOM 3395 N N . PHE B 1 172 ? 1.655 -24.562 -7.453 1 98.75 172 PHE B N 1
ATOM 3396 C CA . PHE B 1 172 ? 3.004 -24.703 -6.914 1 98.75 172 PHE B CA 1
ATOM 3397 C C . PHE B 1 172 ? 3.588 -26.062 -7.246 1 98.75 172 PHE B C 1
ATOM 3399 O O . PHE B 1 172 ? 3.941 -26.828 -6.348 1 98.75 172 PHE B O 1
ATOM 3406 N N . PRO B 1 173 ? 3.824 -26.312 -8.5 1 98.12 173 PRO B N 1
ATOM 3407 C CA . PRO B 1 173 ? 4.223 -27.656 -8.922 1 98.12 173 PRO B CA 1
ATOM 3408 C C . PRO B 1 173 ? 5.645 -28.016 -8.5 1 98.12 173 PRO B C 1
ATOM 3410 O O . PRO B 1 173 ? 6.031 -29.188 -8.531 1 98.12 173 PRO B O 1
ATOM 3413 N N . HIS B 1 174 ? 6.418 -27.031 -8.078 1 98.06 174 HIS B N 1
ATOM 3414 C CA . HIS B 1 174 ? 7.82 -27.297 -7.77 1 98.06 174 HIS B CA 1
ATOM 3415 C C . HIS B 1 174 ? 8.047 -27.375 -6.266 1 98.06 174 HIS B C 1
ATOM 3417 O O . HIS B 1 174 ? 9.172 -27.172 -5.793 1 98.06 174 HIS B O 1
ATOM 3423 N N . ALA B 1 175 ? 6.98 -27.578 -5.535 1 95.31 175 ALA B N 1
ATOM 3424 C CA . ALA B 1 175 ? 7.09 -27.766 -4.09 1 95.31 175 ALA B CA 1
ATOM 3425 C C . ALA B 1 175 ? 6.25 -28.953 -3.621 1 95.31 175 ALA B C 1
ATOM 3427 O O . ALA B 1 175 ? 5.164 -29.188 -4.152 1 95.31 175 ALA B O 1
ATOM 3428 N N . GLU B 1 176 ? 6.828 -29.703 -2.717 1 95.75 176 GLU B N 1
ATOM 3429 C CA . GLU B 1 176 ? 6.039 -30.703 -1.989 1 95.75 176 GLU B CA 1
ATOM 3430 C C . GLU B 1 176 ? 5.41 -30.094 -0.737 1 95.75 176 GLU B C 1
ATOM 3432 O O . GLU B 1 176 ? 6.109 -29.812 0.239 1 95.75 176 GLU B O 1
ATOM 3437 N N . ASP B 1 177 ? 4.168 -29.859 -0.758 1 97.38 177 ASP B N 1
ATOM 3438 C CA . ASP B 1 177 ? 3.42 -29.188 0.301 1 97.38 177 ASP B CA 1
ATOM 3439 C C . ASP B 1 177 ? 2.002 -29.75 0.41 1 97.38 177 ASP B C 1
ATOM 3441 O O . ASP B 1 177 ? 1.031 -29.047 0.099 1 97.38 177 ASP B O 1
ATOM 3445 N N . PRO B 1 178 ? 1.888 -30.984 0.892 1 95.81 178 PRO B N 1
ATOM 3446 C CA . PRO B 1 178 ? 0.619 -31.719 0.802 1 95.81 178 PRO B CA 1
ATOM 3447 C C . PRO B 1 178 ? -0.523 -31 1.519 1 95.81 178 PRO B C 1
ATOM 3449 O O . PRO B 1 178 ? -1.673 -31.062 1.075 1 95.81 178 PRO B O 1
ATOM 3452 N N . ASP B 1 179 ? -0.192 -30.266 2.633 1 95.94 179 ASP B N 1
ATOM 3453 C CA . ASP B 1 179 ? -1.291 -29.656 3.365 1 95.94 179 ASP B CA 1
ATOM 3454 C C . ASP B 1 179 ? -1.221 -28.125 3.277 1 95.94 179 ASP B C 1
ATOM 3456 O O . ASP B 1 179 ? -1.921 -27.422 4.012 1 95.94 179 ASP B O 1
ATOM 3460 N N . GLY B 1 180 ? -0.289 -27.594 2.521 1 97.69 180 GLY B N 1
ATOM 3461 C CA . GLY B 1 180 ? -0.204 -26.172 2.25 1 97.69 180 GLY B CA 1
ATOM 3462 C C . GLY B 1 180 ? 0.449 -25.391 3.375 1 97.69 180 GLY B C 1
ATOM 3463 O O . GLY B 1 180 ? 0.401 -24.156 3.391 1 97.69 180 GLY B O 1
ATOM 3464 N N . LYS B 1 181 ? 1.052 -26.094 4.324 1 97.69 181 LYS B N 1
ATOM 3465 C CA . LYS B 1 181 ? 1.621 -25.438 5.504 1 97.69 181 LYS B CA 1
ATOM 3466 C C . LYS B 1 181 ? 2.758 -24.5 5.117 1 97.69 181 LYS B C 1
ATOM 3468 O O . LYS B 1 181 ? 2.809 -23.359 5.582 1 97.69 181 LYS B O 1
ATOM 3473 N N . GLN B 1 182 ? 3.621 -24.984 4.312 1 97.81 182 GLN B N 1
ATOM 3474 C CA . GLN B 1 182 ? 4.758 -24.172 3.889 1 97.81 182 GLN B CA 1
ATOM 3475 C C . GLN B 1 182 ? 4.301 -22.922 3.143 1 97.81 182 GLN B C 1
ATOM 3477 O O . GLN B 1 182 ? 4.777 -21.828 3.42 1 97.81 182 GLN B O 1
ATOM 3482 N N . THR B 1 183 ? 3.396 -23.094 2.23 1 98.5 183 THR B N 1
ATOM 3483 C CA . THR B 1 183 ? 2.875 -21.984 1.458 1 98.5 183 THR B CA 1
ATOM 3484 C C . THR B 1 183 ? 2.133 -21 2.363 1 98.5 183 THR B C 1
ATOM 3486 O O . THR B 1 183 ? 2.287 -19.781 2.229 1 98.5 183 THR B O 1
ATOM 3489 N N . PHE B 1 184 ? 1.418 -21.547 3.305 1 98.06 184 PHE B N 1
ATOM 3490 C CA . PHE B 1 184 ? 0.681 -20.703 4.242 1 98.06 184 PHE B CA 1
ATOM 3491 C C . PHE B 1 184 ? 1.624 -19.766 4.992 1 98.06 184 PHE B C 1
ATOM 3493 O O . PHE B 1 184 ? 1.397 -18.562 5.043 1 98.06 184 PHE B O 1
ATOM 3500 N N . TRP B 1 185 ? 2.646 -20.25 5.477 1 97.19 185 TRP B N 1
ATOM 3501 C CA . TRP B 1 185 ? 3.553 -19.453 6.293 1 97.19 185 TRP B CA 1
ATOM 3502 C C . TRP B 1 185 ? 4.344 -18.469 5.426 1 97.19 185 TRP B C 1
ATOM 3504 O O . TRP B 1 185 ? 4.57 -17.328 5.82 1 97.19 185 TRP B O 1
ATOM 3514 N N . ARG B 1 186 ? 4.793 -18.891 4.246 1 97.94 186 ARG B N 1
ATOM 3515 C CA . ARG B 1 186 ? 5.477 -17.984 3.34 1 97.94 186 ARG B CA 1
ATOM 3516 C C . ARG B 1 186 ? 4.59 -16.781 3.004 1 97.94 186 ARG B C 1
ATOM 3518 O O . ARG B 1 186 ? 5.008 -15.633 3.154 1 97.94 186 ARG B O 1
ATOM 3525 N N . VAL B 1 187 ? 3.344 -17.062 2.637 1 98.12 187 VAL B N 1
ATOM 3526 C CA . VAL B 1 187 ? 2.42 -16 2.254 1 98.12 187 VAL B CA 1
ATOM 3527 C C . VAL B 1 187 ? 2.104 -15.133 3.467 1 98.12 187 VAL B C 1
ATOM 3529 O O . VAL B 1 187 ? 2.045 -13.906 3.359 1 98.12 187 VAL B O 1
ATOM 3532 N N . SER B 1 188 ? 1.974 -15.727 4.637 1 95.88 188 SER B N 1
ATOM 3533 C CA . SER B 1 188 ? 1.683 -14.984 5.859 1 95.88 188 SER B CA 1
ATOM 3534 C C . SER B 1 188 ? 2.793 -13.992 6.18 1 95.88 188 SER B C 1
ATOM 3536 O O . SER B 1 188 ? 2.521 -12.82 6.473 1 95.88 188 SER B O 1
ATOM 3538 N N . HIS B 1 189 ? 3.982 -14.438 6.102 1 95.94 189 HIS B N 1
ATOM 3539 C CA . HIS B 1 189 ? 5.121 -13.562 6.371 1 95.94 189 HIS B CA 1
ATOM 3540 C C . HIS B 1 189 ? 5.195 -12.422 5.363 1 95.94 189 HIS B C 1
ATOM 3542 O O . HIS B 1 189 ? 5.484 -11.281 5.734 1 95.94 189 HIS B O 1
ATOM 3548 N N . LEU B 1 190 ? 4.938 -12.719 4.145 1 97.38 190 LEU B N 1
ATOM 3549 C CA . LEU B 1 190 ? 5.016 -11.711 3.094 1 97.38 190 LEU B CA 1
ATOM 3550 C C . LEU B 1 190 ? 3.906 -10.68 3.246 1 97.38 190 LEU B C 1
ATOM 3552 O O . LEU B 1 190 ? 4.125 -9.484 3.014 1 97.38 190 LEU B O 1
ATOM 3556 N N . VAL B 1 191 ? 2.709 -11.133 3.627 1 94.81 191 VAL B N 1
ATOM 3557 C CA . VAL B 1 191 ? 1.598 -10.219 3.871 1 94.81 191 VAL B CA 1
ATOM 3558 C C . VAL B 1 191 ? 1.959 -9.25 4.996 1 94.81 191 VAL B C 1
ATOM 3560 O O . VAL B 1 191 ? 1.747 -8.039 4.879 1 94.81 191 VAL B O 1
ATOM 3563 N N . GLU B 1 192 ? 2.547 -9.742 5.992 1 91.56 192 GLU B N 1
ATOM 3564 C CA . GLU B 1 192 ? 2.936 -8.906 7.125 1 91.56 192 GLU B CA 1
ATOM 3565 C C . GLU B 1 192 ? 3.984 -7.879 6.715 1 91.56 192 GLU B C 1
ATOM 3567 O O . GLU B 1 192 ? 3.881 -6.703 7.07 1 91.56 192 GLU B O 1
ATOM 3572 N N . LEU B 1 193 ? 4.973 -8.312 6.031 1 94.06 193 LEU B N 1
ATOM 3573 C CA . LEU B 1 193 ? 6.02 -7.395 5.594 1 94.06 193 LEU B CA 1
ATOM 3574 C C . LEU B 1 193 ? 5.461 -6.355 4.629 1 94.06 193 LEU B C 1
ATOM 3576 O O . LEU B 1 193 ? 5.809 -5.176 4.711 1 94.06 193 LEU B O 1
ATOM 3580 N N . ARG B 1 194 ? 4.617 -6.801 3.738 1 92.25 194 ARG B N 1
ATOM 3581 C CA . ARG B 1 194 ? 3.99 -5.883 2.789 1 92.25 194 ARG B CA 1
ATOM 3582 C C . ARG B 1 194 ? 3.205 -4.797 3.516 1 92.25 194 ARG B C 1
ATOM 3584 O O . ARG B 1 194 ? 3.24 -3.629 3.121 1 92.25 194 ARG B 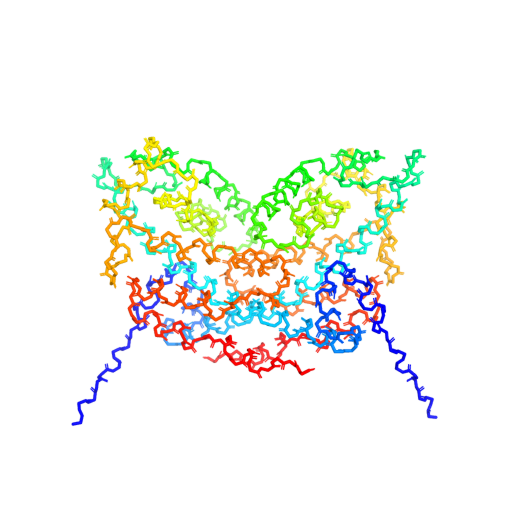O 1
ATOM 3591 N N . ASN B 1 195 ? 2.531 -5.145 4.52 1 86.19 195 ASN B N 1
ATOM 3592 C CA . ASN B 1 195 ? 1.781 -4.184 5.32 1 86.19 195 ASN B CA 1
ATOM 3593 C C . ASN B 1 195 ? 2.705 -3.176 6 1 86.19 195 ASN B C 1
ATOM 3595 O O . ASN B 1 195 ? 2.416 -1.979 6.016 1 86.19 195 ASN B O 1
ATOM 3599 N N . ARG B 1 196 ? 3.746 -3.656 6.508 1 87.12 196 ARG B N 1
ATOM 3600 C CA . ARG B 1 196 ? 4.715 -2.779 7.16 1 87.12 196 ARG B CA 1
ATOM 3601 C C . ARG B 1 196 ? 5.289 -1.768 6.172 1 87.12 196 ARG B C 1
ATOM 3603 O O . ARG B 1 196 ? 5.395 -0.58 6.484 1 87.12 196 ARG B O 1
ATOM 3610 N N . VAL B 1 197 ? 5.617 -2.246 5.016 1 90.81 197 VAL B N 1
ATOM 3611 C CA . VAL B 1 197 ? 6.227 -1.402 3.994 1 90.81 197 VAL B CA 1
ATOM 3612 C C . VAL B 1 197 ? 5.211 -0.382 3.488 1 90.81 197 VAL B C 1
ATOM 3614 O O . VAL B 1 197 ? 5.531 0.798 3.328 1 90.81 197 VAL B O 1
ATOM 3617 N N . SER B 1 198 ? 3.998 -0.835 3.281 1 86.31 198 SER B N 1
ATOM 3618 C CA . SER B 1 198 ? 2.959 0.044 2.758 1 86.31 198 SER B CA 1
ATOM 3619 C C . SER B 1 198 ? 2.611 1.145 3.754 1 86.31 198 SER B C 1
ATOM 3621 O O . SER B 1 198 ? 2.283 2.266 3.359 1 86.31 198 SER B O 1
ATOM 3623 N N . HIS B 1 199 ? 2.74 0.87 4.98 1 81.19 199 HIS B N 1
ATOM 3624 C CA . HIS B 1 199 ? 2.396 1.831 6.023 1 81.19 199 HIS B CA 1
ATOM 3625 C C . HIS B 1 199 ? 3.625 2.611 6.48 1 81.19 199 HIS B C 1
ATOM 3627 O O . HIS B 1 199 ? 3.537 3.441 7.391 1 81.19 199 HIS B O 1
ATOM 3633 N N . MET B 1 200 ? 4.719 2.326 5.898 1 85.62 200 MET B N 1
ATOM 3634 C CA . MET B 1 200 ? 5.969 3.02 6.191 1 85.62 200 MET B CA 1
ATOM 3635 C C . MET B 1 200 ? 6.41 2.76 7.629 1 85.62 200 MET B C 1
ATOM 3637 O O . MET B 1 200 ? 6.949 3.65 8.289 1 85.62 200 MET B O 1
ATOM 3641 N N . ASP B 1 201 ? 6.145 1.667 8.148 1 85.88 201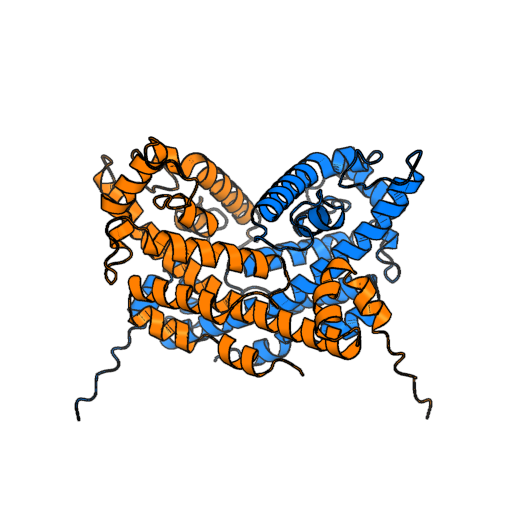 ASP B N 1
ATOM 3642 C CA . ASP B 1 201 ? 6.613 1.262 9.469 1 85.88 201 ASP B CA 1
ATOM 3643 C C . ASP B 1 201 ? 8.117 0.968 9.453 1 85.88 201 ASP B C 1
ATOM 3645 O O . ASP B 1 201 ? 8.68 0.654 8.406 1 85.88 201 ASP B O 1
ATOM 3649 N N . SER B 1 202 ? 8.656 1.097 10.641 1 90.25 202 SER B N 1
ATOM 3650 C CA . SER B 1 202 ? 10.094 0.853 10.742 1 90.25 202 SER B CA 1
ATOM 3651 C C . SER B 1 202 ? 10.438 -0.591 10.398 1 90.25 202 SER B C 1
ATOM 3653 O O . SER B 1 202 ? 9.734 -1.518 10.812 1 90.25 202 SER B O 1
ATOM 3655 N N . LEU B 1 203 ? 11.531 -0.736 9.672 1 92.81 203 LEU B N 1
ATOM 3656 C CA . LEU B 1 203 ? 12.008 -2.062 9.297 1 92.81 203 LEU B CA 1
ATOM 3657 C C . LEU B 1 203 ? 13.25 -2.438 10.094 1 92.81 203 LEU B C 1
ATOM 3659 O O . LEU B 1 203 ? 13.844 -3.496 9.867 1 92.81 203 LEU B O 1
ATOM 3663 N N . LEU B 1 204 ? 13.648 -1.62 11.031 1 91.38 204 LEU B N 1
ATOM 3664 C CA . LEU B 1 204 ? 14.914 -1.789 11.734 1 91.38 204 LEU B CA 1
ATOM 3665 C C . LEU B 1 204 ? 14.961 -3.129 12.461 1 91.38 204 LEU B C 1
ATOM 3667 O O . LEU B 1 204 ? 16.031 -3.734 12.594 1 91.38 204 LEU B O 1
ATOM 3671 N N . HIS B 1 205 ? 13.828 -3.629 12.891 1 87.25 205 HIS B N 1
ATOM 3672 C CA . HIS B 1 205 ? 13.82 -4.859 13.672 1 87.25 205 HIS B CA 1
ATOM 3673 C C . HIS B 1 205 ? 13.18 -6.004 12.898 1 87.25 205 HIS B C 1
ATOM 3675 O O . HIS B 1 205 ? 12.695 -6.969 13.492 1 87.25 205 HIS B O 1
ATOM 3681 N N . VAL B 1 206 ? 13.156 -5.867 11.656 1 90.5 206 VAL B N 1
ATOM 3682 C CA . VAL B 1 206 ? 12.633 -6.918 10.781 1 90.5 206 VAL B CA 1
ATOM 3683 C C . VAL B 1 206 ? 13.797 -7.629 10.086 1 90.5 206 VAL B C 1
ATOM 3685 O O . VAL B 1 206 ? 14.719 -6.98 9.594 1 90.5 206 VAL B O 1
ATOM 3688 N N . ASP B 1 207 ? 13.75 -8.898 10.141 1 92.62 207 ASP B N 1
ATOM 3689 C CA . ASP B 1 207 ? 14.727 -9.656 9.375 1 92.62 207 ASP B CA 1
ATOM 3690 C C . ASP B 1 207 ? 14.344 -9.727 7.898 1 92.62 207 ASP B C 1
ATOM 3692 O O . ASP B 1 207 ? 13.859 -10.758 7.426 1 92.62 207 ASP B O 1
ATOM 3696 N N . ILE B 1 208 ? 14.672 -8.711 7.172 1 94.94 208 ILE B N 1
ATOM 3697 C CA . ILE B 1 208 ? 14.234 -8.516 5.797 1 94.94 208 ILE B CA 1
ATOM 3698 C C . ILE B 1 208 ? 14.773 -9.641 4.914 1 94.94 208 ILE B C 1
ATOM 3700 O O . ILE B 1 208 ? 14.062 -10.156 4.055 1 94.94 208 ILE B O 1
ATOM 3704 N N . GLU B 1 209 ? 15.984 -10.047 5.148 1 92.81 209 GLU B N 1
ATOM 3705 C CA . GLU B 1 209 ? 16.594 -11.07 4.309 1 92.81 209 GLU B CA 1
ATOM 3706 C C . GLU B 1 209 ? 15.875 -12.406 4.453 1 92.81 209 GLU B C 1
ATOM 3708 O O . GLU B 1 209 ? 15.656 -13.109 3.465 1 92.81 209 GLU B O 1
ATOM 3713 N N . ASP B 1 210 ? 15.516 -12.68 5.625 1 94 210 ASP B N 1
ATOM 3714 C CA . ASP B 1 210 ? 14.789 -13.914 5.867 1 94 210 ASP B CA 1
ATOM 3715 C C . ASP B 1 210 ? 13.422 -13.891 5.18 1 94 210 ASP B C 1
ATOM 3717 O O . ASP B 1 210 ? 13.047 -14.859 4.512 1 94 210 ASP B O 1
ATOM 3721 N N . VAL B 1 211 ? 12.727 -12.805 5.312 1 93.31 211 VAL B N 1
ATOM 3722 C CA . VAL B 1 211 ? 11.383 -12.711 4.738 1 93.31 211 VAL B CA 1
ATOM 3723 C C . VAL B 1 211 ? 11.477 -12.68 3.215 1 93.31 211 VAL B C 1
ATOM 3725 O O . VAL B 1 211 ? 10.641 -13.258 2.525 1 93.31 211 VAL B O 1
ATOM 3728 N N . LEU B 1 212 ? 12.516 -12.086 2.691 1 94.12 212 LEU B N 1
ATOM 3729 C CA . LEU B 1 212 ? 12.68 -12.094 1.242 1 94.12 212 LEU B CA 1
ATOM 3730 C C . LEU B 1 212 ? 13.031 -13.484 0.741 1 94.12 212 LEU B C 1
ATOM 3732 O O . LEU B 1 212 ? 12.672 -13.859 -0.38 1 94.12 212 LEU B O 1
ATOM 3736 N N . GLY B 1 213 ? 13.734 -14.258 1.601 1 96.56 213 GLY B N 1
ATOM 3737 C CA . GLY B 1 213 ? 13.906 -15.672 1.284 1 96.56 213 GLY B CA 1
ATOM 3738 C C . GLY B 1 213 ? 12.594 -16.391 1.043 1 96.56 213 GLY B C 1
ATOM 3739 O O . GLY B 1 213 ? 12.484 -17.188 0.113 1 96.56 213 GLY B O 1
ATOM 3740 N N . ASP B 1 214 ? 11.594 -16.047 1.862 1 97.31 214 ASP B N 1
ATOM 3741 C CA . ASP B 1 214 ? 10.258 -16.609 1.688 1 97.31 214 ASP B CA 1
ATOM 3742 C C . ASP B 1 214 ? 9.672 -16.219 0.33 1 97.31 214 ASP B C 1
ATOM 3744 O O . ASP B 1 214 ? 8.992 -17.031 -0.31 1 97.31 214 ASP B O 1
ATOM 3748 N N . ALA B 1 215 ? 9.883 -14.992 -0.053 1 98.12 215 ALA B N 1
ATOM 3749 C CA . ALA B 1 215 ? 9.359 -14.531 -1.341 1 98.12 215 ALA B CA 1
ATOM 3750 C C . ALA B 1 215 ? 9.984 -15.32 -2.492 1 98.12 215 ALA B C 1
ATOM 3752 O O . ALA B 1 215 ? 9.281 -15.812 -3.373 1 98.12 215 ALA B O 1
ATOM 3753 N N . PHE B 1 216 ? 11.266 -15.477 -2.434 1 98.25 216 PHE B N 1
ATOM 3754 C CA . PHE B 1 216 ? 11.984 -16.188 -3.486 1 98.25 216 PHE B CA 1
ATOM 3755 C C . PHE B 1 216 ? 11.602 -17.656 -3.494 1 98.25 216 PHE B C 1
ATOM 3757 O O . PHE B 1 216 ? 11.383 -18.25 -4.555 1 98.25 216 PHE B O 1
ATOM 3764 N N . ASP B 1 217 ? 11.469 -18.219 -2.35 1 98.38 217 ASP B N 1
ATOM 3765 C CA . ASP B 1 217 ? 11.078 -19.625 -2.25 1 98.38 217 ASP B CA 1
ATOM 3766 C C . ASP B 1 217 ? 9.656 -19.844 -2.76 1 98.38 217 ASP B C 1
ATOM 3768 O O . ASP B 1 217 ? 9.375 -20.844 -3.424 1 98.38 217 ASP B O 1
ATOM 3772 N N . LEU B 1 218 ? 8.828 -18.953 -2.412 1 98.75 218 LEU B N 1
ATOM 3773 C CA . LEU B 1 218 ? 7.445 -19.031 -2.885 1 98.75 218 LEU B CA 1
ATOM 3774 C C . LEU B 1 218 ? 7.391 -18.984 -4.406 1 98.75 218 LEU B C 1
ATOM 3776 O O . LEU B 1 218 ? 6.734 -19.812 -5.035 1 98.75 218 LEU B O 1
ATOM 3780 N N . VAL B 1 219 ? 8.102 -18.047 -5.012 1 98.69 219 VAL B N 1
ATOM 3781 C CA . VAL B 1 219 ? 8.109 -17.875 -6.461 1 98.69 219 VAL B CA 1
ATOM 3782 C C . VAL B 1 219 ? 8.766 -19.094 -7.117 1 98.69 219 VAL B C 1
ATOM 3784 O O . VAL B 1 219 ? 8.328 -19.547 -8.172 1 98.69 219 VAL B O 1
ATOM 3787 N N . GLU B 1 220 ? 9.758 -19.641 -6.465 1 98.62 220 GLU B N 1
ATOM 3788 C CA . GLU B 1 220 ? 10.406 -20.844 -6.957 1 98.62 220 GLU B CA 1
ATOM 3789 C C . GLU B 1 220 ? 9.43 -22.016 -6.984 1 98.62 220 GLU B C 1
ATOM 3791 O O . GLU B 1 220 ? 9.477 -22.859 -7.895 1 98.62 220 GLU B O 1
ATOM 3796 N N . SER B 1 221 ? 8.617 -22.078 -5.988 1 98.69 221 SER B N 1
ATOM 3797 C CA . SER B 1 221 ? 7.633 -23.156 -5.926 1 98.69 221 SER B CA 1
ATOM 3798 C C . SER B 1 221 ? 6.637 -23.047 -7.074 1 98.69 221 SER B C 1
ATOM 3800 O O . SER B 1 221 ? 5.992 -24.047 -7.43 1 98.69 221 SER B O 1
ATOM 3802 N N . ILE B 1 222 ? 6.461 -21.859 -7.598 1 98.62 222 ILE B N 1
ATOM 3803 C CA . ILE B 1 222 ? 5.652 -21.672 -8.797 1 98.62 222 ILE B CA 1
ATOM 3804 C C . ILE B 1 222 ? 6.449 -22.094 -10.031 1 98.62 222 ILE B C 1
ATOM 3806 O O . ILE B 1 222 ? 5.98 -22.906 -10.836 1 98.62 222 ILE B O 1
ATOM 3810 N N . ASP B 1 223 ? 7.691 -21.562 -10.102 1 98.31 223 ASP B N 1
ATOM 3811 C CA . ASP B 1 223 ? 8.602 -21.938 -11.188 1 98.31 223 ASP B CA 1
ATOM 3812 C C . ASP B 1 223 ? 10.008 -21.406 -10.922 1 98.31 223 ASP B C 1
ATOM 3814 O O . ASP B 1 223 ? 10.195 -20.234 -10.625 1 98.31 223 ASP B O 1
ATOM 3818 N N . PRO B 1 224 ? 11.023 -22.203 -11.102 1 97.56 224 PRO B N 1
ATOM 3819 C CA . PRO B 1 224 ? 12.406 -21.781 -10.859 1 97.56 224 PRO B CA 1
ATOM 3820 C C . PRO B 1 224 ? 12.844 -20.641 -11.781 1 97.56 224 PRO B C 1
ATOM 3822 O O . PRO B 1 224 ? 13.664 -19.812 -11.391 1 97.56 224 PRO B O 1
ATOM 3825 N N . GLN B 1 225 ? 12.305 -20.547 -12.969 1 96.38 225 GLN B N 1
ATOM 3826 C CA . GLN B 1 225 ? 12.664 -19.484 -13.891 1 96.38 225 GLN B CA 1
ATOM 3827 C C . GLN B 1 225 ? 12.164 -18.125 -13.391 1 96.38 225 GLN B C 1
ATOM 3829 O O . GLN B 1 225 ? 12.82 -17.109 -13.586 1 96.38 225 GLN B O 1
ATOM 3834 N N . LEU B 1 226 ? 11.047 -18.156 -12.75 1 97.62 226 LEU B N 1
ATOM 3835 C CA . LEU B 1 226 ? 10.5 -16.922 -12.195 1 97.62 226 LEU B CA 1
ATOM 3836 C C . LEU B 1 226 ? 11.344 -16.422 -11.023 1 97.62 226 LEU B C 1
ATOM 3838 O O . LEU B 1 226 ? 11.555 -15.227 -10.867 1 97.62 226 LEU B O 1
ATOM 3842 N N . ARG B 1 227 ? 11.758 -17.391 -10.219 1 97.62 227 ARG B N 1
ATOM 3843 C CA . ARG B 1 227 ? 12.656 -17.016 -9.125 1 97.62 227 ARG B CA 1
ATOM 3844 C C . ARG B 1 227 ? 13.922 -16.344 -9.656 1 97.62 227 ARG B C 1
ATOM 3846 O O . ARG B 1 227 ? 14.359 -15.32 -9.125 1 97.62 227 ARG B O 1
ATOM 3853 N N . GLU B 1 228 ? 14.5 -16.953 -10.664 1 96.38 228 GLU B N 1
ATOM 3854 C CA . GLU B 1 228 ? 15.703 -16.391 -11.258 1 96.38 228 GLU B CA 1
ATOM 3855 C C . GLU B 1 228 ? 15.461 -14.977 -11.773 1 96.38 228 GLU B C 1
ATOM 3857 O O . GLU B 1 228 ? 16.266 -14.078 -11.547 1 96.38 228 GLU B O 1
ATOM 3862 N N . TRP B 1 229 ? 14.391 -14.805 -12.422 1 95.44 229 TRP B N 1
ATOM 3863 C CA . TRP B 1 229 ? 14.047 -13.492 -12.961 1 95.44 229 TRP B CA 1
ATOM 3864 C C . TRP B 1 229 ? 13.828 -12.484 -11.844 1 95.44 229 TRP B C 1
ATOM 3866 O O . TRP B 1 229 ? 14.367 -11.375 -11.883 1 95.44 229 TRP B O 1
ATOM 3876 N N . LEU B 1 230 ? 13.094 -12.836 -10.812 1 96.19 230 LEU B N 1
ATOM 3877 C CA . LEU B 1 230 ? 12.797 -11.961 -9.688 1 96.19 230 LEU B CA 1
ATOM 3878 C C . LEU B 1 230 ? 14.078 -11.57 -8.953 1 96.19 230 LEU B C 1
ATOM 3880 O O . LEU B 1 230 ? 14.258 -10.406 -8.578 1 96.19 230 LEU B O 1
ATOM 3884 N N . THR B 1 231 ? 14.93 -12.516 -8.797 1 95.19 231 THR B N 1
ATOM 3885 C CA . THR B 1 231 ? 16.203 -12.266 -8.125 1 95.19 231 THR B CA 1
ATOM 3886 C C . THR B 1 231 ? 17.047 -11.273 -8.914 1 95.19 231 THR B C 1
ATOM 3888 O O . THR B 1 231 ? 17.734 -10.43 -8.328 1 95.19 231 THR B O 1
ATOM 3891 N N . SER B 1 232 ? 16.938 -11.344 -10.164 1 92.12 232 SER B N 1
ATOM 3892 C CA . SER B 1 232 ? 17.734 -10.477 -11.016 1 92.12 232 SER B CA 1
ATOM 3893 C C . SER B 1 232 ? 17.266 -9.031 -10.938 1 92.12 232 SER B C 1
ATOM 3895 O O . SER B 1 232 ? 18.016 -8.109 -11.266 1 92.12 232 SER B O 1
ATOM 3897 N N . ILE B 1 233 ? 16.047 -8.836 -10.508 1 88.56 233 ILE B N 1
ATOM 3898 C CA . ILE B 1 233 ? 15.477 -7.492 -10.477 1 88.56 233 ILE B CA 1
ATOM 3899 C C . ILE B 1 233 ? 15.648 -6.891 -9.078 1 88.56 233 ILE B C 1
ATOM 3901 O O . ILE B 1 233 ? 15.516 -5.676 -8.898 1 88.56 233 ILE B O 1
ATOM 3905 N N . SER B 1 234 ? 15.875 -7.734 -8.086 1 93.19 234 SER B N 1
ATOM 3906 C CA . SER B 1 234 ? 15.883 -7.297 -6.691 1 93.19 234 SER B CA 1
ATOM 3907 C C . SER B 1 234 ? 17.078 -6.406 -6.398 1 93.19 234 SER B C 1
ATOM 3909 O O . SER B 1 234 ? 18.219 -6.727 -6.777 1 93.19 234 SER B O 1
ATOM 3911 N N . THR B 1 235 ? 16.875 -5.32 -5.754 1 92 235 THR B N 1
ATOM 3912 C CA . THR B 1 235 ? 17.938 -4.402 -5.352 1 92 235 THR B CA 1
ATOM 3913 C C . THR B 1 235 ? 18.125 -4.418 -3.838 1 92 235 THR B C 1
ATOM 3915 O O . THR B 1 235 ? 18.906 -3.637 -3.293 1 92 235 THR B O 1
ATOM 3918 N N . VAL B 1 236 ? 17.438 -5.246 -3.109 1 95.5 236 VAL B N 1
ATOM 3919 C CA . VAL B 1 236 ? 17.328 -5.211 -1.654 1 95.5 236 VAL B CA 1
ATOM 3920 C C . VAL B 1 236 ? 18.703 -5.453 -1.03 1 95.5 236 VAL B C 1
ATOM 3922 O O . VAL B 1 236 ? 19.125 -4.723 -0.128 1 95.5 236 VAL B O 1
ATOM 3925 N N . LYS B 1 237 ? 19.406 -6.434 -1.502 1 93.75 237 LYS B N 1
ATOM 3926 C CA . LYS B 1 237 ? 20.703 -6.758 -0.942 1 93.75 237 LYS B CA 1
ATOM 3927 C C . LYS B 1 237 ? 21.656 -5.574 -1.051 1 93.75 237 LYS B C 1
ATOM 3929 O O . LYS B 1 237 ? 22.422 -5.293 -0.119 1 93.75 237 LYS B O 1
ATOM 3934 N N . GLY B 1 238 ? 21.672 -4.91 -2.191 1 93.56 238 GLY B N 1
ATOM 3935 C CA . GLY B 1 238 ? 22.516 -3.738 -2.369 1 93.56 238 GLY B CA 1
ATOM 3936 C C . GLY B 1 238 ? 22.188 -2.623 -1.391 1 93.56 238 GLY B C 1
ATOM 3937 O O . GLY B 1 238 ? 23.094 -1.967 -0.873 1 93.56 238 GLY B O 1
ATOM 3938 N N . ILE B 1 239 ? 20.938 -2.422 -1.12 1 94 239 ILE B N 1
ATOM 3939 C CA . ILE B 1 239 ? 20.516 -1.354 -0.221 1 94 239 ILE B CA 1
ATOM 3940 C C . ILE B 1 239 ? 20.875 -1.715 1.217 1 94 239 ILE B C 1
ATOM 3942 O O . ILE B 1 239 ? 21.297 -0.854 1.992 1 94 239 ILE B O 1
ATOM 3946 N N . ILE B 1 240 ? 20.688 -2.977 1.579 1 94.5 240 ILE B N 1
ATOM 3947 C CA . ILE B 1 240 ? 21.047 -3.426 2.922 1 94.5 240 ILE B CA 1
ATOM 3948 C C . ILE B 1 240 ? 22.516 -3.119 3.199 1 94.5 240 ILE B C 1
ATOM 3950 O O . ILE B 1 240 ? 22.859 -2.674 4.293 1 94.5 240 ILE B O 1
ATOM 3954 N N . LYS B 1 241 ? 23.375 -3.244 2.211 1 94.56 241 LYS B N 1
ATOM 3955 C CA . LYS B 1 241 ? 24.812 -3.021 2.355 1 94.56 241 LYS B CA 1
ATOM 3956 C C . LYS B 1 241 ? 25.125 -1.54 2.543 1 94.56 241 LYS B C 1
ATOM 3958 O O . LYS B 1 241 ? 26.219 -1.18 2.975 1 94.56 241 LYS B O 1
ATOM 3963 N N . GLN B 1 242 ? 24.188 -0.69 2.258 1 94.31 242 GLN B N 1
ATOM 3964 C CA . GLN B 1 242 ? 24.406 0.751 2.332 1 94.31 242 GLN B CA 1
ATOM 3965 C C . GLN B 1 242 ? 23.875 1.319 3.645 1 94.31 242 GLN B C 1
ATOM 3967 O O . GLN B 1 242 ? 23.766 2.537 3.801 1 94.31 242 GLN B O 1
ATOM 3972 N N . ARG B 1 243 ? 23.5 0.48 4.574 1 94 243 ARG B N 1
ATOM 3973 C CA . ARG B 1 243 ? 23.016 0.969 5.855 1 94 243 ARG B CA 1
ATOM 3974 C C . ARG B 1 243 ? 24 1.931 6.496 1 94 243 ARG B C 1
ATOM 3976 O O . ARG B 1 243 ? 25.188 1.618 6.613 1 94 243 ARG B O 1
ATOM 3983 N N . PRO B 1 244 ? 23.516 3.066 6.793 1 92.06 244 PRO B N 1
ATOM 3984 C CA . PRO B 1 244 ? 24.453 4.016 7.414 1 92.06 244 PRO B CA 1
ATOM 3985 C C . PRO B 1 244 ? 24.938 3.549 8.781 1 92.06 244 PRO B C 1
ATOM 3987 O O . PRO B 1 244 ? 24.266 2.771 9.453 1 92.06 244 PRO B O 1
ATOM 3990 N N . LYS B 1 245 ? 26.141 4.074 9.344 1 77.06 245 LYS B N 1
ATOM 3991 C CA . LYS B 1 245 ? 26.797 3.732 10.609 1 77.06 245 LYS B CA 1
ATOM 3992 C C . LYS B 1 245 ? 26.266 4.602 11.75 1 77.06 245 LYS B C 1
ATOM 3994 O O . LYS B 1 245 ? 25.875 5.754 11.531 1 77.06 245 LYS B O 1
#

Foldseek 3Di:
DPPPPPPPCLVVVCVVVNCVQLVVLCVVVVNPSVSSVLLLVLQLVLLVLLLLLLVVLLVLLLVLQLVQQQVLQQVQDPHRDQVLPDQTDPPSNVQCVVQSVVLQVVLVVVLCPDDDPPPCNPPDDDSVSSSVSRDLVSSLSLAQDPDPPDDCPDPSNVRSQVCCQRTRVSLQQQDDDNRCVLVNVLSVLSSVSNVCSVVSHGCPPPPSVVNVVSSLVNLVSNPVVRSVVSVVSRCNVVSVVVRDD/DPPPPPPPCLVVVCVVVNCVQLVVLCVVVVNPSVSSVLLLVLQLVLLVLLLLLLVVLLVLLLVLQLVQQQVVQQVQDPHRDQVLPDQTDPPSNVQCVVQSVVLQVVLVVVLCPDDPPPPCNPPDDDSVSSSVSRDLVSSLSLAQDPDPPDDCPDPNNVRSQVCCQRTRVSLQQQDDDNRCVLVNVLSVLSSVSNVCSVVSHGCPPPPSVVNVVSSLVNLVSNPVVRSVVSVVSRCNVVSVVVRDD

Nearest PDB structures (foldseek):
  2lem-assembly1_A  TM=2.276E-01  e=7.210E+00  Mus musculus
  2lem-assembly1_A  TM=2.274E-01  e=6.855E+00  Mus musculus

Organism: Corynebacterium urealyticum (strain ATCC 43042 / DSM 7109) (NCBI:txid504474)

Radius of gyration: 23.72 Å; Cα contacts (8 Å, |Δi|>4): 547; chains: 2; bounding box: 56×68×58 Å

Sequence (490 aa):
MRHTNSVDNRDFIIDSLGAARMEPYLRATNGHKKQALNLYRWSVRLAASVQEVLGITEVLLRNAIDRELQEWNNANLPGPQSWLLEKPAAPLRGLIKNNVHKATERAEESRTQRKEGHPRRSEPLSHDDVLAHIMFSFWRQVLPNHAPDANRDDQRNKNKLRLWEEAISKAFPHAEDPDGKQTFWRVSHLVELRNRVSHMDSLLHVDIEDVLGDAFDLVESIDPQLREWLTSISTVKGIIKQRPKMRHTNSVDNRDFIIDSLGAARMEPYLRATNGHKKQALNLYRWSVRLAASVQEVLGITEVLLRNAIDRELQEWNNANLPGPQSWLLEKPAAPLRGLIKNNVHKATERAEESRTQRKEGHPRRSEPLSHDDVLAHIMFSFWRQVLPNHAPDANRDDQRNKNKLRLWEEAISKAFPHAEDPDGKQTFWRVSHLVELRNRVSHMDSLLHVDIEDVLGDAFDLVESIDPQLREWLTSISTVKGIIKQRPK

pLDDT: mean 91.01, std 11.81, range [25.67, 98.75]

Solvent-accessible surface area (backbone atoms only — not comparable to full-atom values): 26977 Å² total; per-residue (Å²): 130,80,75,74,71,78,67,80,54,55,63,56,52,47,57,45,59,25,63,81,72,43,42,66,35,25,60,77,40,75,61,36,61,71,52,15,51,52,43,47,52,47,47,43,53,43,36,23,38,47,44,45,50,51,52,51,48,47,44,39,50,51,44,35,37,47,53,28,47,39,51,44,31,28,73,61,40,102,50,86,53,51,60,77,80,42,89,37,37,83,60,53,39,78,76,38,49,69,60,47,53,53,12,42,51,51,33,49,53,53,48,70,62,46,53,93,81,44,94,59,50,83,52,75,88,47,66,64,48,31,56,66,43,52,57,74,62,51,66,48,64,59,36,29,63,72,53,91,86,48,62,67,81,38,70,67,36,46,44,18,40,49,45,32,72,73,21,42,50,70,33,27,72,63,49,94,52,92,73,33,54,65,59,34,50,37,45,46,53,47,44,52,52,49,51,35,42,76,58,65,48,86,56,86,88,51,65,58,69,61,52,48,49,34,50,44,50,53,38,25,18,49,34,60,67,54,24,54,51,52,57,71,69,53,51,44,70,67,47,62,74,60,58,74,129,131,84,74,74,71,78,67,83,53,55,64,58,53,48,58,44,59,26,62,81,71,44,42,66,35,25,59,77,40,75,62,37,61,70,50,16,52,50,43,47,51,48,46,46,54,44,35,22,37,46,46,42,51,50,51,51,49,47,43,40,50,50,45,35,37,49,54,28,47,40,52,44,31,28,73,62,40,102,49,85,53,51,59,76,80,43,89,36,36,82,61,54,37,79,74,38,50,70,60,46,53,53,11,43,51,52,32,49,55,54,48,70,64,47,52,93,80,43,92,58,50,85,53,76,87,46,64,66,48,32,55,65,44,51,55,74,62,52,64,48,65,58,36,29,65,73,53,92,86,48,62,67,81,38,70,68,35,47,44,18,41,49,43,33,69,73,21,43,51,68,32,27,73,64,49,95,50,93,72,32,55,64,59,34,52,36,44,47,52,47,45,53,52,49,51,34,43,76,62,65,48,87,55,87,87,50,66,58,68,62,52,49,48,32,51,44,50,52,40,25,17,50,34,60,68,54,24,55,54,51,58,71,69,54,51,46,70,65,48,62,73,62,58,75,128

Secondary structure (DSSP, 8-state):
--------THHHHHHHH-HHHHHHHHHHTTT-HHHHHHHHHHHHHHHHHHHHHHHHHHHHHHHHHHHHHHHHHHHTSSS---TTTS-PPTTHHHHHHHHHHHHHHHHHHHHHTPPTT-TTTTSPPPHHHHHTTS-HHHHHHTSPP--TT--TTSHHHHHHHHHHHHTGGGG-TTS--TTSHHHHHHHHHHHHHHHHHHTT---TTS-HHHHHHHHHHHHHHH-HHHHHHHHHH--HHHHHTT---/--------THHHHHHHH-HHHHHHHHHHTTT-HHHHHHHHHHHHHHHHHHHHHHHHHHHHHHHHHHHHHHHHHHHTSSS---TTTS-PPTTHHHHHHHHHHHHHHHHHHHHHTPPTT-TTTTSPPPHHHHHTTS-HHHHHHTSPP--TT--TTSHHHHHHHHHHHHTGGGG-TTS--TTSHHHHHHHHHHHHHHHHHHTT---TTS-HHHHHHHHHHHHHHH-HHHHHHHHHH--HHHHHTT---